Protein AF-0000000084990583 (afdb_homodimer)

InterPro domains:
  IPR001626 ABC transporter, TroCD-like [PF00950] (28-284)
  IPR001626 ABC transporter, TroCD-like [PTHR30477] (16-286)
  IPR037294 ABC transporter, BtuC-like [G3DSA:1.10.3470.10] (60-292)
  IPR037294 ABC transporter, BtuC-like [SSF81345] (17-288)

pLDDT: mean 89.84, std 10.65, range [27.59, 98.56]

Organism: Thermoproteus tenax (strain ATCC 35583 / DSM 2078 / JCM 9277 / NBRC 100435 / Kra 1) (NCBI:txid768679)

Secondary structure (DSSP, 8-state):
---SHHHHHHHHHHHHHHHHHH-GGGHHHHHHHHHHHHHHHHHHHHHHHTT-HHHHHTHHHHHHHHHHHHHHHHHHTT--TTSHHHHHHHHHHHHHHHHHHHHHHTTT--HHHHHHHHHHHHHHHHHHHHHHHHHH--S---HHHHHH--GGG--HHHHHHHHHHHHHHHHHHHHHHHHHHHHHH-HHHHHHTT--HHHHHHHHHHHHHHHHHHTHHHHTTTHHHHHTTHHHHHHHHH-S-TTTHHHHHHHHHHHHHHHHHHHHHH-TTS-HHHHHHHHHHHHHHHHHS----/---SHHHHHHHHHHHHHHHHHH-GGGHHHHHHHHHHHHHHHHHHHHHHHTT-HHHHHTHHHHHHHHHHHHHHHHHHTT--TTSHHHHHHHHHHHHHHHHHHHHHHTTT--HHHHHHHHHHHHHHHHHHHHHHHHHH--S---HHHHHH--GGG--HHHHHHHHHHHHHHHHHHHHHHHHHHHHHH-HHHHHHTT--HHHHHHHHHHHHHHHHHHTHHHHTTTHHHHHTTHHHHHHHHH-S-TTTHHHHHHHHHHHHHHHHHHHHHH-TTS-HHHHHHHHHHHHHHHHHS----

Radius of gyration: 23.42 Å; Cα contacts (8 Å, |Δi|>4): 955; chains: 2; bounding box: 62×73×56 Å

Solvent-accessible surface area (backbone atoms only — not comparable to full-atom values): 28242 Å² total; per-residue (Å²): 129,79,78,59,49,63,58,18,52,51,41,39,51,49,39,51,50,46,20,58,73,75,40,57,79,42,39,42,30,47,52,42,40,33,51,47,29,26,37,41,5,36,49,2,32,56,24,55,60,54,74,32,24,55,57,39,43,45,42,23,52,38,36,49,28,14,43,46,49,31,50,48,51,31,58,73,64,72,45,66,79,82,38,77,59,41,61,54,42,20,24,50,38,20,31,54,56,58,52,44,26,61,56,44,26,70,74,70,41,55,66,58,49,15,38,40,47,47,48,32,50,36,53,37,47,36,58,52,42,52,53,50,40,56,72,71,38,88,65,77,77,58,68,62,48,55,45,57,23,46,40,85,72,39,41,68,67,53,41,64,63,37,45,60,53,37,49,50,34,43,49,45,44,74,71,45,40,56,62,48,49,46,34,44,74,35,53,68,62,32,43,74,74,67,47,61,67,66,60,52,50,52,50,48,48,44,38,52,27,38,44,49,38,62,34,26,50,52,32,7,27,52,41,49,17,30,41,24,37,36,27,12,56,23,18,60,58,68,42,90,46,77,70,56,19,31,60,46,3,16,24,45,22,24,37,16,36,26,51,12,52,56,46,24,75,74,37,74,82,46,53,44,48,51,37,22,43,52,42,36,49,50,51,29,56,60,34,65,49,75,71,82,121,130,80,78,58,49,63,57,19,53,51,41,38,50,50,39,51,49,47,21,57,71,76,39,58,77,43,36,42,28,47,53,42,40,33,51,48,29,26,38,41,4,35,49,1,31,56,24,54,60,54,74,31,26,55,58,38,44,45,42,23,52,39,36,48,30,14,43,46,49,32,50,46,51,30,56,73,65,71,44,67,77,83,36,77,58,42,59,53,42,20,26,52,40,20,31,54,57,57,51,45,24,61,57,44,26,70,74,70,41,55,67,58,48,14,38,42,47,46,50,31,50,38,53,35,48,34,57,52,42,51,53,52,40,56,72,70,39,87,66,77,75,58,67,59,48,53,45,57,22,46,40,85,72,39,39,68,68,52,40,63,62,37,45,60,54,36,49,51,34,41,49,46,42,73,71,44,39,58,64,47,49,46,34,44,74,34,52,68,62,32,41,74,75,68,48,56,67,65,59,52,51,51,52,48,48,43,36,51,27,39,42,47,39,62,33,26,51,53,32,6,28,53,42,50,18,28,40,24,39,38,27,10,54,22,18,60,59,67,42,90,47,77,70,55,18,32,60,46,2,16,22,44,22,22,36,18,36,25,50,12,51,56,47,24,76,74,37,77,85,47,53,44,49,51,37,24,45,53,42,37,51,50,50,29,57,60,33,63,48,74,68,82,118

Sequence (586 aa):
MGRIEPIAAAMAAAALLHAYIAARIFLWPLAALLLTSAALSALSPMAVNRRMTFLAHAQSHSILTASLSAAVTTALLKISWFSPYFTLVVIAYTIALNLLVLLVARSGFKEDVATGIVMSFQLAATIFLIYVLRSLVSTSLDPLALFTGEYLLITSSDVIQLAPVLAATSLFVALAGVPFLYIALDREYASSLGLRPTLYEVLFIIAMSSAAAVSVNVMGALIPAVVLVVPGAAAAKTTQSLVRQIPTASSYGVISASVSHFIYAELPWMWPNVAVALVLLAILLYSIRPLTRMGRIEPIAAAMAAAALLHAYIAARIFLWPLAALLLTSAALSALSPMAVNRRMTFLAHAQSHSILTASLSAAVTTALLKISWFSPYFTLVVIAYTIALNLLVLLVARSGFKEDVATGIVMSFQLAATIFLIYVLRSLVSTSLDPLALFTGEYLLITSSDVIQLAPVLAATSLFVALAGVPFLYIALDREYASSLGLRPTLYEVLFIIAMSSAAAVSVNVMGALIPAVVLVVPGAAAAKTTQSLVRQIPTASSYGVISASVSHFIYAELPWMWPNVAVALVLLAILLYSIRPLTR

Nearest PDB structures (foldseek):
  7kyp-assembly4_N  TM=8.294E-01  e=5.746E-11  Streptococcus pneumoniae D39
  7kyo-assembly1_C-2  TM=8.445E-01  e=6.642E-10  Streptococcus pneumoniae D39
  5b58-assembly1_B  TM=7.396E-01  e=1.203E-04  Burkholderia cenocepacia J2315
  2nq2-assembly1_A  TM=6.966E-01  e=4.803E-05  Haemophilus influenzae
  7lb8-assembly1_B  TM=7.136E-01  e=1.972E-03  Escherichia coli K-12

Foldseek 3Di:
DPQLLVVLVVLLVVLLVCCVPPPVLQNQLLVLQLLLLLLLLLLQLLCALQVNLLVLQLQLLLLLLQLLVLVLVCLVVVHDCPDLVSLVSSLVSSLVLSVQLVVQVVVPDDSNVSSVVSSVVSVVSNVVSVVVNVVRDVDDPPVVCQAAAASSPRDPVLCVSLVVLSVVSVVLCVVCVVLSSVCSVPVVVSVVVVDDNVVNVSVSSSSSSSSQSSCCNSQHSRLSSLSSHLLSLLLVLQDVDSSSSSSSSSSLSSNLSSVLSVVCVVVVVDHSNVSSSVSSVVSSVVSPPPPPD/DPQLLVVLVVLLVVLLVCCVPPPVLQNQLLVLQLLLLLLLLLLQLLCALQVNLLVLQLQLLLLLLQLLVLVLVCLVVVHDCPDLVSLVSSLVSSLVLSVQLVVQVVVPDDSNVSSVVSSVVSVVSNVVSVVVNVVRDVDPPPVVCQAAAASSPRDPVLCVSLVVLSVVSVVLCVVCVVLSSVCSVPVVVSVVVVDDNVVNVSVSSSSSSSSQSSCCNSQHSRLSSLSSHLLSLLLVLQDVDSSSSSSSSSSLSSNLSSVLSVVCVVVVVDHSNVSSSVSSVVSSVVSPPPPPD

Structure (mmCIF, N/CA/C/O backbone):
data_AF-0000000084990583-model_v1
#
loop_
_entity.id
_entity.type
_entity.pdbx_description
1 polymer 'ABC-type Mn/Zn transport system, permease protein'
#
loop_
_atom_site.group_PDB
_atom_site.id
_atom_site.type_symbol
_atom_site.label_atom_id
_atom_site.label_alt_id
_atom_site.label_comp_id
_atom_site.label_asym_id
_atom_site.label_entity_id
_atom_site.label_seq_id
_atom_site.pdbx_PDB_ins_code
_atom_site.Cartn_x
_atom_site.Cartn_y
_atom_site.Cartn_z
_atom_site.occupancy
_atom_site.B_iso_or_equiv
_atom_site.auth_seq_id
_atom_site.auth_comp_id
_atom_site.auth_asym_id
_atom_site.auth_atom_id
_atom_site.pdbx_PDB_model_num
ATOM 1 N N . MET A 1 1 ? 24.172 24.297 -7.914 1 43.44 1 MET A N 1
ATOM 2 C CA . MET A 1 1 ? 22.797 24.641 -7.594 1 43.44 1 MET A CA 1
ATOM 3 C C . MET A 1 1 ? 22.672 25.141 -6.156 1 43.44 1 MET A C 1
ATOM 5 O O . MET A 1 1 ? 23.25 24.531 -5.242 1 43.44 1 MET A O 1
ATOM 9 N N . GLY A 1 2 ? 22.5 26.359 -5.973 1 56.66 2 GLY A N 1
ATOM 10 C CA . GLY A 1 2 ? 22.453 26.984 -4.664 1 56.66 2 GLY A CA 1
ATOM 11 C C . GLY A 1 2 ? 21.656 26.203 -3.646 1 56.66 2 GLY A C 1
ATOM 12 O O . GLY A 1 2 ? 20.906 25.297 -4.008 1 56.66 2 GLY A O 1
ATOM 13 N N . ARG A 1 3 ? 21.891 26.344 -2.34 1 79.19 3 ARG A N 1
ATOM 14 C CA . ARG A 1 3 ? 21.266 25.609 -1.235 1 79.19 3 ARG A CA 1
ATOM 15 C C . ARG A 1 3 ? 19.781 25.922 -1.157 1 79.19 3 ARG A C 1
ATOM 17 O O . ARG A 1 3 ? 19.375 27.078 -1.115 1 79.19 3 ARG A O 1
ATOM 24 N N . ILE A 1 4 ? 18.828 25.109 -1.521 1 91.75 4 ILE A N 1
ATOM 25 C CA . ILE A 1 4 ? 17.375 25.203 -1.534 1 91.75 4 ILE A CA 1
ATOM 26 C C . ILE A 1 4 ? 16.859 25.438 -0.117 1 91.75 4 ILE A C 1
ATOM 28 O O . ILE A 1 4 ? 15.711 25.844 0.073 1 91.75 4 ILE A O 1
ATOM 32 N N . GLU A 1 5 ? 17.719 25.391 0.878 1 94 5 GLU A N 1
ATOM 33 C CA . GLU A 1 5 ? 17.344 25.453 2.285 1 94 5 GLU A CA 1
ATOM 34 C C . GLU A 1 5 ? 16.875 26.859 2.676 1 94 5 GLU A C 1
ATOM 36 O O . GLU A 1 5 ? 15.852 27.016 3.332 1 94 5 GLU A O 1
ATOM 41 N N . PRO A 1 6 ? 17.609 27.891 2.158 1 94.62 6 PRO A N 1
ATOM 42 C CA . PRO A 1 6 ? 17.141 29.219 2.514 1 94.62 6 PRO A CA 1
ATOM 43 C C . PRO A 1 6 ? 15.789 29.562 1.89 1 94.62 6 PRO A C 1
ATOM 45 O O . PRO A 1 6 ? 14.977 30.266 2.496 1 94.62 6 PRO A O 1
ATOM 48 N N . ILE A 1 7 ? 15.539 29.094 0.724 1 95.12 7 ILE A N 1
ATOM 49 C CA . ILE A 1 7 ? 14.25 29.297 0.066 1 95.12 7 ILE A CA 1
ATOM 50 C C . ILE A 1 7 ? 13.148 28.609 0.868 1 95.12 7 ILE A C 1
ATOM 52 O O . ILE A 1 7 ? 12.078 29.203 1.087 1 95.12 7 ILE A O 1
ATOM 56 N N . ALA A 1 8 ? 13.414 27.406 1.297 1 96.81 8 ALA A N 1
ATOM 57 C CA . ALA A 1 8 ? 12.453 26.672 2.104 1 96.81 8 ALA A CA 1
ATOM 58 C C . ALA A 1 8 ? 12.133 27.406 3.4 1 96.81 8 ALA A C 1
ATOM 60 O O . ALA A 1 8 ? 10.969 27.531 3.785 1 96.81 8 ALA A O 1
ATOM 61 N N . ALA A 1 9 ? 13.211 27.922 4.016 1 96.25 9 ALA A N 1
ATOM 62 C CA . ALA A 1 9 ? 13.039 28.641 5.266 1 96.25 9 ALA A CA 1
ATOM 63 C C . ALA A 1 9 ? 12.234 29.922 5.051 1 96.25 9 ALA A C 1
ATOM 65 O O . ALA A 1 9 ? 11.367 30.266 5.859 1 96.25 9 ALA A O 1
ATOM 66 N N . ALA A 1 10 ? 12.508 30.625 3.994 1 97 10 ALA A N 1
ATOM 67 C CA . ALA A 1 10 ? 11.797 31.859 3.67 1 97 10 ALA A CA 1
ATOM 68 C C . ALA A 1 10 ? 10.328 31.594 3.377 1 97 10 ALA A C 1
ATOM 70 O O . ALA A 1 10 ? 9.453 32.375 3.787 1 97 10 ALA A O 1
ATOM 71 N N . MET A 1 11 ? 10.078 30.562 2.709 1 96.81 11 MET A N 1
ATOM 72 C CA . MET A 1 11 ? 8.703 30.219 2.363 1 96.81 11 MET A CA 1
ATOM 73 C C . MET A 1 11 ? 7.918 29.797 3.602 1 96.81 11 MET A C 1
ATOM 75 O O . MET A 1 11 ? 6.738 30.141 3.74 1 96.81 11 MET A O 1
ATOM 79 N N . ALA A 1 12 ? 8.578 29.047 4.441 1 97.19 12 ALA A N 1
ATOM 80 C CA . ALA A 1 12 ? 7.934 28.672 5.695 1 97.19 12 ALA A CA 1
ATOM 81 C C . ALA A 1 12 ? 7.598 29.906 6.531 1 97.19 12 ALA A C 1
ATOM 83 O O . ALA A 1 12 ? 6.5 30 7.09 1 97.19 12 ALA A O 1
ATOM 84 N N . ALA A 1 13 ? 8.578 30.844 6.59 1 97 13 ALA A N 1
ATOM 85 C CA . ALA A 1 13 ? 8.359 32.094 7.336 1 97 13 ALA A CA 1
ATOM 86 C C . ALA A 1 13 ? 7.219 32.906 6.73 1 97 13 ALA A C 1
ATOM 88 O O . ALA A 1 13 ? 6.383 33.438 7.457 1 97 13 ALA A O 1
ATOM 89 N N . ALA A 1 14 ? 7.188 32.969 5.453 1 96.5 14 ALA A N 1
ATOM 90 C CA . ALA A 1 14 ? 6.133 33.719 4.762 1 96.5 14 ALA A CA 1
ATOM 91 C C . ALA A 1 14 ? 4.766 33.094 5.027 1 96.5 14 ALA A C 1
ATOM 93 O O . ALA A 1 14 ? 3.777 33.812 5.227 1 96.5 14 ALA A O 1
ATOM 94 N N . ALA A 1 15 ? 4.719 31.766 4.973 1 96.25 15 ALA A N 1
ATOM 95 C CA . ALA A 1 15 ? 3.461 31.062 5.211 1 96.25 15 ALA A CA 1
ATOM 96 C C . ALA A 1 15 ? 2.977 31.266 6.645 1 96.25 15 ALA A C 1
ATOM 98 O O . ALA A 1 15 ? 1.791 31.516 6.875 1 96.25 15 ALA A O 1
ATOM 99 N N . LEU A 1 16 ? 3.902 31.188 7.578 1 96 16 LEU A N 1
ATOM 100 C CA . LEU A 1 16 ? 3.545 31.375 8.977 1 96 16 LEU A CA 1
ATOM 101 C C . LEU A 1 16 ? 3.092 32.812 9.234 1 96 16 LEU A C 1
ATOM 103 O O . LEU A 1 16 ? 2.143 33.031 9.984 1 96 16 LEU A O 1
ATOM 107 N N . LEU A 1 17 ? 3.768 33.75 8.648 1 95.5 17 LEU A N 1
ATOM 108 C CA . LEU A 1 17 ? 3.383 35.156 8.766 1 95.5 17 LEU A CA 1
ATOM 109 C C . LEU A 1 17 ? 1.998 35.375 8.172 1 95.5 17 LEU A C 1
ATOM 111 O O . LEU A 1 17 ? 1.178 36.094 8.758 1 95.5 17 LEU A O 1
ATOM 115 N N . HIS A 1 18 ? 1.777 34.812 7.039 1 94.69 18 HIS A N 1
ATOM 116 C CA . HIS A 1 18 ? 0.468 34.938 6.41 1 94.69 18 HIS A CA 1
ATOM 117 C C . HIS A 1 18 ? -0.625 34.344 7.297 1 94.69 18 HIS A C 1
ATOM 119 O O . HIS A 1 18 ? -1.696 34.938 7.445 1 94.69 18 HIS A O 1
ATOM 125 N N . ALA A 1 19 ? -0.342 33.156 7.84 1 93.12 19 ALA A N 1
ATOM 126 C CA . ALA A 1 19 ? -1.312 32.531 8.727 1 93.12 19 ALA A CA 1
ATOM 127 C C . ALA A 1 19 ? -1.583 33.406 9.953 1 93.12 19 ALA A C 1
ATOM 129 O O . ALA A 1 19 ? -2.729 33.531 10.391 1 93.12 19 ALA A O 1
ATOM 130 N N . TYR A 1 20 ? -0.549 34 10.484 1 92 20 TYR A N 1
ATOM 131 C CA . TYR A 1 20 ? -0.668 34.812 11.68 1 92 20 TYR A CA 1
ATOM 132 C C . TYR A 1 20 ? -1.493 36.062 11.391 1 92 20 TYR A C 1
ATOM 134 O O . TYR A 1 20 ? -2.322 36.469 12.211 1 92 20 TYR A O 1
ATOM 142 N N . ILE A 1 21 ? -1.341 36.688 10.219 1 92.31 21 ILE A N 1
ATOM 143 C CA . ILE A 1 21 ? -1.971 37.938 9.883 1 92.31 21 ILE A CA 1
ATOM 144 C C . ILE A 1 21 ? -3.367 37.719 9.32 1 92.31 21 ILE A C 1
ATOM 146 O O . ILE A 1 21 ? -4.332 38.344 9.727 1 92.31 21 ILE A O 1
ATOM 150 N N . ALA A 1 22 ? -3.463 36.781 8.414 1 85.56 22 ALA A N 1
ATOM 151 C CA . ALA A 1 22 ? -4.703 36.594 7.668 1 85.56 22 ALA A CA 1
ATOM 152 C C . ALA A 1 22 ? -5.68 35.688 8.438 1 85.56 22 ALA A C 1
ATOM 154 O O . ALA A 1 22 ? -6.879 35.969 8.484 1 85.56 22 ALA A O 1
ATOM 155 N N . ALA A 1 23 ? -5.242 34.562 8.945 1 81.38 23 ALA A N 1
ATOM 156 C CA . ALA A 1 23 ? -6.133 33.625 9.641 1 81.38 23 ALA A CA 1
ATOM 157 C C . ALA A 1 23 ? -5.379 32.812 10.703 1 81.38 23 ALA A C 1
ATOM 159 O O . ALA A 1 23 ? -4.859 31.75 10.422 1 81.38 23 ALA A O 1
ATOM 160 N N . ARG A 1 24 ? -5.559 33.312 11.875 1 87.38 24 ARG A N 1
ATOM 161 C CA . ARG A 1 24 ? -4.82 32.75 13 1 87.38 24 ARG A CA 1
ATOM 162 C C . ARG A 1 24 ? -5.227 31.297 13.266 1 87.38 24 ARG A C 1
ATOM 164 O O . ARG A 1 24 ? -4.473 30.531 13.875 1 87.38 24 ARG A O 1
ATOM 171 N N . ILE A 1 25 ? -6.41 30.969 12.75 1 86.88 25 ILE A N 1
ATOM 172 C CA . ILE A 1 25 ? -6.914 29.625 12.969 1 86.88 25 ILE A CA 1
ATOM 173 C C . ILE A 1 25 ? -6.012 28.609 12.266 1 86.88 25 ILE A C 1
ATOM 175 O O . ILE A 1 25 ? -5.973 27.438 12.641 1 86.88 25 ILE A O 1
ATOM 179 N N . PHE A 1 26 ? -5.184 29.078 11.344 1 90.94 26 PHE A N 1
ATOM 180 C CA . PHE A 1 26 ? -4.371 28.172 10.539 1 90.94 26 PHE A CA 1
ATOM 181 C C . PHE A 1 26 ? -2.955 28.078 11.102 1 90.94 26 PHE A C 1
ATOM 183 O O . PHE A 1 26 ? -2.141 27.297 10.617 1 90.94 26 PHE A O 1
ATOM 190 N N . LEU A 1 27 ? -2.658 28.812 12.148 1 94.19 27 LEU A N 1
ATOM 191 C CA . LEU A 1 27 ? -1.286 28.906 12.641 1 94.19 27 LEU A CA 1
ATOM 192 C C . LEU A 1 27 ? -0.809 27.547 13.148 1 94.19 27 LEU A C 1
ATOM 194 O O . LEU A 1 27 ? 0.231 27.047 12.711 1 94.19 27 LEU A O 1
ATOM 198 N N . TRP A 1 28 ? -1.578 26.891 14.008 1 95.25 28 TRP A N 1
ATOM 199 C CA . TRP A 1 28 ? -1.143 25.641 14.633 1 95.25 28 TRP A CA 1
ATOM 200 C C . TRP A 1 28 ? -1.226 24.484 13.656 1 95.25 28 TRP A C 1
ATOM 202 O O . TRP A 1 28 ? -0.312 23.656 13.578 1 95.25 28 TRP A O 1
ATOM 212 N N . PRO A 1 29 ? -2.291 24.438 12.812 1 95 29 PRO A N 1
ATOM 213 C CA . PRO A 1 29 ? -2.297 23.406 11.773 1 95 29 PRO A CA 1
ATOM 214 C C . PRO A 1 29 ? -1.105 23.516 10.82 1 95 29 PRO A C 1
ATOM 216 O O . PRO A 1 29 ? -0.493 22.5 10.477 1 95 29 PRO A O 1
ATOM 219 N N . LEU A 1 30 ? -0.776 24.703 10.484 1 96.38 30 LEU A N 1
ATOM 220 C CA . LEU A 1 30 ? 0.342 24.906 9.57 1 96.38 30 LEU A CA 1
ATOM 221 C C . LEU A 1 30 ? 1.665 24.562 10.242 1 96.38 30 LEU A C 1
ATOM 223 O O . LEU A 1 30 ? 2.537 23.953 9.617 1 96.38 30 LEU A O 1
ATOM 227 N N . ALA A 1 31 ? 1.808 24.984 11.461 1 97.06 31 ALA A N 1
ATOM 228 C CA . ALA A 1 31 ? 3.018 24.641 12.203 1 97.06 31 ALA A CA 1
ATOM 229 C C . ALA A 1 31 ? 3.201 23.125 12.266 1 97.06 31 ALA A C 1
ATOM 231 O O . ALA A 1 31 ? 4.301 22.609 12.039 1 97.06 31 ALA A O 1
ATOM 232 N N . ALA A 1 32 ? 2.119 22.406 12.547 1 97 32 ALA A N 1
ATOM 233 C CA . ALA A 1 32 ? 2.16 20.953 12.609 1 97 32 ALA A CA 1
ATOM 234 C C . ALA A 1 32 ? 2.51 20.359 11.242 1 97 32 ALA A C 1
ATOM 236 O O . ALA A 1 32 ? 3.301 19.406 11.156 1 97 32 ALA A O 1
ATOM 237 N N . LEU A 1 33 ? 1.952 20.891 10.234 1 97.25 33 LEU A N 1
ATOM 238 C CA . LEU A 1 33 ? 2.176 20.406 8.883 1 97.25 33 LEU A CA 1
ATOM 239 C C . LEU A 1 33 ? 3.625 20.625 8.461 1 97.25 33 LEU A C 1
ATOM 241 O O . LEU A 1 33 ? 4.238 19.75 7.848 1 97.25 33 LEU A O 1
ATOM 245 N N . LEU A 1 34 ? 4.152 21.766 8.766 1 97.94 34 LEU A N 1
ATOM 246 C CA . LEU A 1 34 ? 5.531 22.109 8.438 1 97.94 34 LEU A CA 1
ATOM 247 C C . LEU A 1 34 ? 6.504 21.188 9.164 1 97.94 34 LEU A C 1
ATOM 249 O O . LEU A 1 34 ? 7.43 20.641 8.555 1 97.94 34 LEU A O 1
ATOM 253 N N . LEU A 1 35 ? 6.262 21.016 10.422 1 98 35 LEU A N 1
ATOM 254 C CA . LEU A 1 35 ? 7.129 20.156 11.219 1 98 35 LEU A CA 1
ATOM 255 C C . LEU A 1 35 ? 7.082 18.719 10.727 1 98 35 LEU A C 1
ATOM 257 O O . LEU A 1 35 ? 8.125 18.078 10.57 1 98 35 LEU A O 1
ATOM 261 N N . THR A 1 36 ? 5.902 18.234 10.469 1 97.69 36 THR A N 1
ATOM 262 C CA . THR A 1 36 ? 5.715 16.859 10.016 1 97.69 36 THR A CA 1
ATOM 263 C C . THR A 1 36 ? 6.336 16.656 8.641 1 97.69 36 THR A C 1
ATOM 265 O O . THR A 1 36 ? 7.035 15.656 8.414 1 97.69 36 THR A O 1
ATOM 268 N N . SER A 1 37 ? 6.07 17.562 7.738 1 98.25 37 SER A N 1
ATOM 269 C CA . SER A 1 37 ? 6.605 17.453 6.387 1 98.25 37 SER A CA 1
ATOM 270 C C . SER A 1 37 ? 8.133 17.484 6.395 1 98.25 37 SER A C 1
ATOM 272 O O . SER A 1 37 ? 8.773 16.75 5.648 1 98.25 37 SER A O 1
ATOM 274 N N . ALA A 1 38 ? 8.68 18.328 7.219 1 98.31 38 ALA A N 1
ATOM 275 C CA . ALA A 1 38 ? 10.133 18.438 7.32 1 98.31 38 ALA A CA 1
ATOM 276 C C . ALA A 1 38 ? 10.742 17.141 7.824 1 98.31 38 ALA A C 1
ATOM 278 O O . ALA A 1 38 ? 11.703 16.625 7.238 1 98.31 38 ALA A O 1
ATOM 279 N N . ALA A 1 39 ? 10.195 16.625 8.859 1 98.38 39 ALA A N 1
ATOM 280 C CA . ALA A 1 39 ? 10.758 15.438 9.5 1 98.38 39 ALA A CA 1
ATOM 281 C C . ALA A 1 39 ? 10.594 14.203 8.625 1 98.38 39 ALA A C 1
ATOM 283 O O . ALA A 1 39 ? 11.539 13.438 8.43 1 98.38 39 ALA A O 1
ATOM 284 N N . LEU A 1 40 ? 9.414 13.977 8.07 1 98.25 40 LEU A N 1
ATOM 285 C CA . LEU A 1 40 ? 9.164 12.812 7.238 1 98.25 40 LEU A CA 1
ATOM 286 C C . LEU A 1 40 ? 9.977 12.875 5.953 1 98.25 40 LEU A C 1
ATOM 288 O O . LEU A 1 40 ? 10.516 11.859 5.5 1 98.25 40 LEU A O 1
ATOM 292 N N . SER A 1 41 ? 10.047 14.062 5.391 1 98.56 41 SER A N 1
ATOM 293 C CA . SER A 1 41 ? 10.812 14.211 4.164 1 98.56 41 SER A CA 1
ATOM 294 C C . SER A 1 41 ? 12.297 13.969 4.41 1 98.56 41 SER A C 1
ATOM 296 O O . SER A 1 41 ? 13.016 13.5 3.52 1 98.56 41 SER A O 1
ATOM 298 N N . ALA A 1 42 ? 12.75 14.281 5.555 1 98.19 42 ALA A N 1
ATOM 299 C CA . ALA A 1 42 ? 14.148 14.047 5.898 1 98.19 42 ALA A CA 1
ATOM 300 C C . ALA A 1 42 ? 14.461 12.555 5.926 1 98.19 42 ALA A C 1
ATOM 302 O O . ALA A 1 42 ? 15.609 12.148 5.699 1 98.19 42 ALA A O 1
ATOM 303 N N . LEU A 1 43 ? 13.484 11.75 6.18 1 98.19 43 LEU A N 1
ATOM 304 C CA . LEU A 1 43 ? 13.648 10.297 6.227 1 98.19 43 LEU A CA 1
ATOM 305 C C . LEU A 1 43 ? 13.586 9.703 4.824 1 98.19 43 LEU A C 1
ATOM 307 O O . LEU A 1 43 ? 14.023 8.57 4.609 1 98.19 43 LEU A O 1
ATOM 311 N N . SER A 1 44 ? 13.047 10.422 3.898 1 98.12 44 SER A N 1
ATOM 312 C CA . SER A 1 44 ? 12.695 9.938 2.566 1 98.12 44 SER A CA 1
ATOM 313 C C . SER A 1 44 ? 13.93 9.43 1.824 1 98.12 44 SER A C 1
ATOM 315 O O . SER A 1 44 ? 13.898 8.352 1.225 1 98.12 44 SER A O 1
ATOM 317 N N . PRO A 1 45 ? 15.094 10.141 1.843 1 97.25 45 PRO A N 1
ATOM 318 C CA . PRO A 1 45 ? 16.281 9.641 1.14 1 97.25 45 PRO A CA 1
ATOM 319 C C . PRO A 1 45 ? 16.75 8.297 1.681 1 97.25 45 PRO A C 1
ATOM 321 O O . PRO A 1 45 ? 17.297 7.48 0.928 1 97.25 45 PRO A O 1
ATOM 324 N N . MET A 1 46 ? 16.594 8.102 2.947 1 96.25 46 MET A N 1
ATOM 325 C CA . MET A 1 46 ? 16.984 6.828 3.547 1 96.25 46 MET A CA 1
ATOM 326 C C . MET A 1 46 ? 16.125 5.688 3.023 1 96.25 46 MET A C 1
ATOM 328 O O . MET A 1 46 ? 16.625 4.613 2.705 1 96.25 46 MET A O 1
ATOM 332 N N . ALA A 1 47 ? 14.883 5.922 2.889 1 95.31 47 ALA A N 1
ATOM 333 C CA . ALA A 1 47 ? 13.961 4.906 2.379 1 95.31 47 ALA A CA 1
ATOM 334 C C . ALA A 1 47 ? 14.25 4.598 0.913 1 95.31 47 ALA A C 1
ATOM 336 O O . ALA A 1 47 ? 14.266 3.43 0.511 1 95.31 47 ALA A O 1
ATOM 337 N N . VAL A 1 48 ? 14.516 5.598 0.147 1 94.94 48 VAL A N 1
ATOM 338 C CA . VAL A 1 48 ? 14.664 5.496 -1.301 1 94.94 48 VAL A CA 1
ATOM 339 C C . VAL A 1 48 ? 15.992 4.82 -1.636 1 94.94 48 VAL A C 1
ATOM 341 O O . VAL A 1 48 ? 16.062 4 -2.555 1 94.94 48 VAL A O 1
ATOM 344 N N . ASN A 1 49 ? 17.047 5.047 -0.9 1 92.75 49 ASN A N 1
ATOM 345 C CA . ASN A 1 49 ? 18.391 4.562 -1.234 1 92.75 49 ASN A CA 1
ATOM 346 C C . ASN A 1 49 ? 18.625 3.158 -0.686 1 92.75 49 ASN A C 1
ATOM 348 O O . ASN A 1 49 ? 19.516 2.451 -1.149 1 92.75 49 ASN A O 1
ATOM 352 N N . ARG A 1 50 ? 17.875 2.715 0.263 1 88.44 50 ARG A N 1
ATOM 353 C CA . ARG A 1 50 ? 18.078 1.392 0.845 1 88.44 50 ARG A CA 1
ATOM 354 C C . ARG A 1 50 ? 16.984 0.425 0.382 1 88.44 50 ARG A C 1
ATOM 356 O O . ARG A 1 50 ? 16.859 -0.678 0.917 1 88.44 50 ARG A O 1
ATOM 363 N N . ARG A 1 51 ? 16.234 0.748 -0.586 1 83.81 51 ARG A N 1
ATOM 364 C CA . ARG A 1 51 ? 15.195 -0.106 -1.167 1 83.81 51 ARG A CA 1
ATOM 365 C C . ARG A 1 51 ? 14.094 -0.402 -0.153 1 83.81 51 ARG A C 1
ATOM 367 O O . ARG A 1 51 ? 13.664 -1.548 -0.018 1 83.81 51 ARG A O 1
ATOM 374 N N . MET A 1 52 ? 13.852 0.597 0.633 1 91.12 52 MET A N 1
ATOM 375 C CA . MET A 1 52 ? 12.789 0.478 1.626 1 91.12 52 MET A CA 1
ATOM 376 C C . MET A 1 52 ? 11.586 1.334 1.241 1 91.12 52 MET A C 1
ATOM 378 O O . MET A 1 52 ? 10.828 1.772 2.107 1 91.12 52 MET A O 1
ATOM 382 N N . THR A 1 53 ? 11.484 1.609 -0.044 1 94.12 53 THR A N 1
ATOM 383 C CA . THR A 1 53 ? 10.391 2.439 -0.531 1 94.12 53 THR A CA 1
ATOM 384 C C . THR A 1 53 ? 9.039 1.767 -0.274 1 94.12 53 THR A C 1
ATOM 386 O O . THR A 1 53 ? 8.07 2.43 0.094 1 94.12 53 THR A O 1
ATOM 389 N N . PHE A 1 54 ? 9.055 0.451 -0.435 1 95 54 PHE A N 1
ATOM 390 C CA . PHE A 1 54 ? 7.836 -0.309 -0.169 1 95 54 PHE A CA 1
ATOM 391 C C . PHE A 1 54 ? 7.426 -0.183 1.294 1 95 54 PHE A C 1
ATOM 393 O O . PHE A 1 54 ? 6.262 0.078 1.598 1 95 54 PHE A O 1
ATOM 400 N N . LEU A 1 55 ? 8.336 -0.266 2.184 1 93.56 55 LEU A N 1
ATOM 401 C CA . LEU A 1 55 ? 8.062 -0.149 3.611 1 93.56 55 LEU A CA 1
ATOM 402 C C . LEU A 1 55 ? 7.57 1.252 3.959 1 93.56 55 LEU A C 1
ATOM 404 O O . LEU A 1 55 ? 6.641 1.411 4.754 1 93.56 55 LEU A O 1
ATOM 408 N N . ALA A 1 56 ? 8.203 2.229 3.395 1 94.31 56 ALA A N 1
ATOM 409 C CA . ALA A 1 56 ? 7.812 3.617 3.619 1 94.31 56 ALA A CA 1
ATOM 410 C C . ALA A 1 56 ? 6.387 3.871 3.137 1 94.31 56 ALA A C 1
ATOM 412 O O . ALA A 1 56 ? 5.594 4.5 3.838 1 94.31 56 ALA A O 1
ATOM 413 N N . HIS A 1 57 ? 6.113 3.367 1.999 1 91.19 57 HIS A N 1
ATOM 414 C CA . HIS A 1 57 ? 4.777 3.551 1.438 1 91.19 57 HIS A CA 1
ATOM 415 C C . HIS A 1 57 ? 3.73 2.793 2.244 1 91.19 57 HIS A C 1
ATOM 417 O O . HIS A 1 57 ? 2.59 3.246 2.371 1 91.19 57 HIS A O 1
ATOM 423 N N . ALA A 1 58 ? 4.125 1.704 2.775 1 91.31 58 ALA A N 1
ATOM 424 C CA . ALA A 1 58 ? 3.197 0.821 3.479 1 91.31 58 ALA A CA 1
ATOM 425 C C . ALA A 1 58 ? 2.857 1.371 4.859 1 91.31 58 ALA A C 1
ATOM 427 O O . ALA A 1 58 ? 2.041 0.793 5.582 1 91.31 58 ALA A O 1
ATOM 428 N N . GLN A 1 59 ? 3.432 2.461 5.246 1 90.69 59 GLN A N 1
ATOM 429 C CA . GLN A 1 59 ? 3.137 3.074 6.535 1 90.69 59 GLN A CA 1
ATOM 430 C C . GLN A 1 59 ? 1.664 3.463 6.637 1 90.69 59 GLN A C 1
ATOM 432 O O . GLN A 1 59 ? 1.092 3.471 7.73 1 90.69 59 GLN A O 1
ATOM 437 N N . SER A 1 60 ? 1.102 3.795 5.508 1 88.62 60 SER A N 1
ATOM 438 C CA . SER A 1 60 ? -0.32 4.125 5.516 1 88.62 60 SER A CA 1
ATOM 439 C C . SER A 1 60 ? -1.148 2.979 6.09 1 88.62 60 SER A C 1
ATOM 441 O O . SER A 1 60 ? -2.043 3.203 6.906 1 88.62 60 SER A O 1
ATOM 443 N N . HIS A 1 61 ? -0.861 1.804 5.734 1 89.38 61 HIS A N 1
ATOM 444 C CA . HIS A 1 61 ? -1.568 0.635 6.242 1 89.38 61 HIS A CA 1
ATOM 445 C C . HIS A 1 61 ? -1.209 0.364 7.699 1 89.38 61 HIS A C 1
ATOM 447 O O . HIS A 1 61 ? -2.076 0.006 8.5 1 89.38 61 HIS A O 1
ATOM 453 N N . SER A 1 62 ? 0.036 0.569 7.996 1 94.12 62 SER A N 1
ATOM 454 C CA . SER A 1 62 ? 0.491 0.334 9.367 1 94.12 62 SER A CA 1
ATOM 455 C C . SER A 1 62 ? -0.204 1.271 10.344 1 94.12 62 SER A C 1
ATOM 457 O O . SER A 1 62 ? -0.611 0.85 11.43 1 94.12 62 SER A O 1
ATOM 459 N N . ILE A 1 63 ? -0.34 2.453 9.914 1 92.12 63 ILE A N 1
ATOM 460 C CA . ILE A 1 63 ? -0.972 3.453 10.773 1 92.12 63 ILE A CA 1
ATOM 461 C C . ILE A 1 63 ? -2.449 3.115 10.953 1 92.12 63 ILE A C 1
ATOM 463 O O . ILE A 1 63 ? -2.982 3.213 12.062 1 92.12 63 ILE A O 1
ATOM 467 N N . LEU A 1 64 ? -3.104 2.748 9.914 1 88.31 64 LEU A N 1
ATOM 468 C CA . LEU A 1 64 ? -4.52 2.408 9.984 1 88.31 64 LEU A CA 1
ATOM 469 C C . LEU A 1 64 ? -4.742 1.203 10.898 1 88.31 64 LEU A C 1
ATOM 471 O O . LEU A 1 64 ? -5.594 1.242 11.789 1 88.31 64 LEU A O 1
ATOM 475 N N . THR A 1 65 ? -3.957 0.198 10.664 1 93 65 THR A N 1
ATOM 476 C CA . THR A 1 65 ? -4.074 -0.997 11.492 1 93 65 THR A CA 1
ATOM 477 C C . THR A 1 65 ? -3.766 -0.676 12.945 1 93 65 THR A C 1
ATOM 479 O O . THR A 1 65 ? -4.465 -1.133 13.852 1 93 65 THR A O 1
ATOM 482 N N . ALA A 1 66 ? -2.76 0.078 13.125 1 94.12 66 ALA A N 1
ATOM 483 C CA . ALA A 1 66 ? -2.357 0.458 14.477 1 94.12 66 ALA A CA 1
ATOM 484 C C . ALA A 1 66 ? -3.441 1.283 15.164 1 94.12 66 ALA A C 1
ATOM 486 O O . ALA A 1 66 ? -3.721 1.093 16.344 1 94.12 66 ALA A O 1
ATOM 487 N N . SER A 1 67 ? -4.047 2.219 14.461 1 89.62 67 SER A N 1
ATOM 488 C CA . SER A 1 67 ? -5.102 3.059 15.016 1 89.62 67 SER A CA 1
ATOM 489 C C . SER A 1 67 ? -6.324 2.23 15.398 1 89.62 67 SER A C 1
ATOM 491 O O . SER A 1 67 ? -6.918 2.447 16.453 1 89.62 67 SER A O 1
ATOM 493 N N . LEU A 1 68 ? -6.672 1.353 14.516 1 88.5 68 LEU A N 1
ATOM 494 C CA . LEU A 1 68 ? -7.809 0.483 14.812 1 88.5 68 LEU A CA 1
ATOM 495 C C . LEU A 1 68 ? -7.5 -0.423 16 1 88.5 68 LEU A C 1
ATOM 497 O O . LEU A 1 68 ? -8.367 -0.669 16.844 1 88.5 68 LEU A O 1
ATOM 501 N N . SER A 1 69 ? -6.316 -0.922 16.047 1 91.31 69 SER A N 1
ATOM 502 C CA . SER A 1 69 ? -5.902 -1.729 17.188 1 91.31 69 SER A CA 1
ATOM 503 C C . SER A 1 69 ? -5.961 -0.922 18.484 1 91.31 69 SER A C 1
ATOM 505 O O . SER A 1 69 ? -6.379 -1.434 19.531 1 91.31 69 SER A O 1
ATOM 507 N N . ALA A 1 70 ? -5.465 0.241 18.359 1 90.12 70 ALA A N 1
ATOM 508 C CA . ALA A 1 70 ? -5.508 1.128 19.516 1 90.12 70 ALA A CA 1
ATOM 509 C C . ALA A 1 70 ? -6.949 1.405 19.938 1 90.12 70 ALA A C 1
ATOM 511 O O . ALA A 1 70 ? -7.258 1.446 21.125 1 90.12 70 ALA A O 1
ATOM 512 N N . ALA A 1 71 ? -7.816 1.635 18.969 1 86.06 71 ALA A N 1
ATOM 513 C CA . ALA A 1 71 ? -9.227 1.887 19.266 1 86.06 71 ALA A CA 1
ATOM 514 C C . ALA A 1 71 ? -9.867 0.695 19.969 1 86.06 71 ALA A C 1
ATOM 516 O O . ALA A 1 71 ? -10.602 0.865 20.938 1 86.06 71 ALA A O 1
ATOM 517 N N . VAL A 1 72 ? -9.562 -0.444 19.484 1 86.94 72 VAL A N 1
ATOM 518 C CA . VAL A 1 72 ? -10.117 -1.657 20.078 1 86.94 72 VAL A CA 1
ATOM 519 C C . VAL A 1 72 ? -9.555 -1.844 21.484 1 86.94 72 VAL A C 1
ATOM 521 O O . VAL A 1 72 ? -10.297 -2.162 22.422 1 86.94 72 VAL A O 1
ATOM 524 N N . THR A 1 73 ? -8.266 -1.641 21.625 1 87.69 73 THR A N 1
ATOM 525 C CA . THR A 1 73 ? -7.617 -1.805 22.922 1 87.69 73 THR A CA 1
ATOM 526 C C . THR A 1 73 ? -8.164 -0.798 23.922 1 87.69 73 THR A C 1
ATOM 528 O O . THR A 1 73 ? -8.461 -1.154 25.062 1 87.69 73 THR A O 1
ATOM 531 N N . THR A 1 74 ? -8.273 0.421 23.5 1 83.69 74 THR A N 1
ATOM 532 C CA . THR A 1 74 ? -8.758 1.453 24.406 1 83.69 74 THR A CA 1
ATOM 533 C C . THR A 1 74 ? -10.242 1.244 24.719 1 83.69 74 THR A C 1
ATOM 535 O O . THR A 1 74 ? -10.695 1.532 25.828 1 83.69 74 THR A O 1
ATOM 538 N N . ALA A 1 75 ? -10.984 0.807 23.766 1 82 75 ALA A N 1
ATOM 539 C CA . ALA A 1 75 ? -12.391 0.495 24 1 82 75 ALA A CA 1
ATOM 540 C C . ALA A 1 75 ? -12.539 -0.641 25.016 1 82 75 ALA A C 1
ATOM 542 O O . ALA A 1 75 ? -13.414 -0.598 25.875 1 82 75 ALA A O 1
ATOM 543 N N . LEU A 1 76 ? -11.742 -1.608 24.859 1 83.12 76 LEU A N 1
ATOM 544 C CA . LEU A 1 76 ? -11.805 -2.766 25.75 1 83.12 76 LEU A CA 1
ATOM 545 C C . LEU A 1 76 ? -11.383 -2.389 27.156 1 83.12 76 LEU A C 1
ATOM 547 O O . LEU A 1 76 ? -11.93 -2.906 28.141 1 83.12 76 LEU A O 1
ATOM 551 N N . LEU A 1 77 ? -10.453 -1.48 27.188 1 82.19 77 LEU A N 1
ATOM 552 C CA . LEU A 1 77 ? -9.945 -1.071 28.5 1 82.19 77 LEU A CA 1
ATOM 553 C C . LEU A 1 77 ? -10.75 0.102 29.047 1 82.19 77 LEU A C 1
ATOM 555 O O . LEU A 1 77 ? -10.484 0.568 30.156 1 82.19 77 LEU A O 1
ATOM 559 N N . LYS A 1 78 ? -11.797 0.537 28.422 1 77.38 78 LYS A N 1
ATOM 560 C CA . LYS A 1 78 ? -12.672 1.631 28.828 1 77.38 78 LYS A CA 1
ATOM 561 C C . LYS A 1 78 ? -11.883 2.914 29.062 1 77.38 78 LYS A C 1
ATOM 56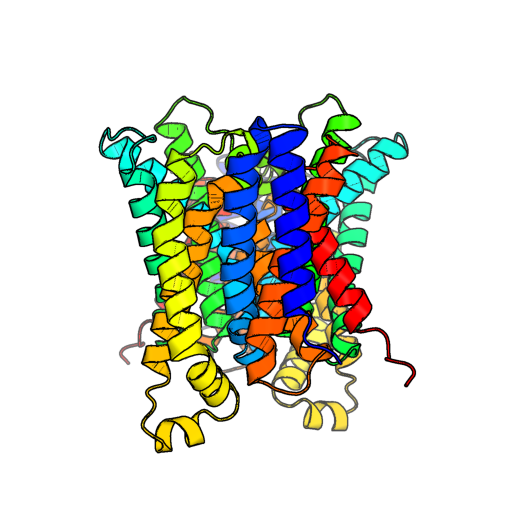3 O O . LYS A 1 78 ? -12.109 3.611 30.062 1 77.38 78 LYS A O 1
ATOM 568 N N . ILE A 1 79 ? -10.781 3.057 28.328 1 69.62 79 ILE A N 1
ATOM 569 C CA . ILE A 1 79 ? -9.984 4.277 28.359 1 69.62 79 ILE A CA 1
ATOM 570 C C . ILE A 1 79 ? -10.492 5.254 27.312 1 69.62 79 ILE A C 1
ATOM 572 O O . ILE A 1 79 ? -10.914 4.844 26.219 1 69.62 79 ILE A O 1
ATOM 576 N N . SER A 1 80 ? -10.594 6.5 27.656 1 63.81 80 SER A N 1
ATOM 577 C CA . SER A 1 80 ? -11.109 7.508 26.75 1 63.81 80 SER A CA 1
ATOM 578 C C . SER A 1 80 ? -10.219 7.633 25.516 1 63.81 80 SER A C 1
ATOM 580 O O . SER A 1 80 ? -8.992 7.586 25.609 1 63.81 80 SER A O 1
ATOM 582 N N . TRP A 1 81 ? -10.75 7.727 24.328 1 59.25 81 TRP A N 1
ATOM 583 C CA . TRP A 1 81 ? -10.094 7.879 23.031 1 59.25 81 TRP A CA 1
ATOM 584 C C . TRP A 1 81 ? -9.336 9.195 22.969 1 59.25 81 TRP A C 1
ATOM 586 O O . TRP A 1 81 ? -8.391 9.344 22.172 1 59.25 81 TRP A O 1
ATOM 596 N N . PHE A 1 82 ? -9.648 10.062 23.766 1 60.12 82 PHE A N 1
ATOM 597 C CA . PHE A 1 82 ? -9.062 11.398 23.734 1 60.12 82 PHE A CA 1
ATOM 598 C C . PHE A 1 82 ? -7.848 11.477 24.641 1 60.12 82 PHE A C 1
ATOM 600 O O . PHE A 1 82 ? -7.133 12.484 24.656 1 60.12 82 PHE A O 1
ATOM 607 N N . SER A 1 83 ? -7.492 10.492 25.094 1 64.75 83 SER A N 1
ATOM 608 C CA . SER A 1 83 ? -6.379 10.484 26.047 1 64.75 83 SER A CA 1
ATOM 609 C C . SER A 1 83 ? -5.039 10.43 25.312 1 64.75 83 SER A C 1
ATOM 611 O O . SER A 1 83 ? -4.953 9.914 24.203 1 64.75 83 SER A O 1
ATOM 613 N N . PRO A 1 84 ? -4.133 11.258 25.797 1 70.44 84 PRO A N 1
ATOM 614 C CA . PRO A 1 84 ? -2.766 11.156 25.281 1 70.44 84 PRO A CA 1
ATOM 615 C C . PRO A 1 84 ? -2.291 9.711 25.156 1 70.44 84 PRO A C 1
ATOM 617 O O . PRO A 1 84 ? -1.37 9.422 24.391 1 70.44 84 PRO A O 1
ATOM 620 N N . TYR A 1 85 ? -2.988 8.945 25.688 1 78.81 85 TYR A N 1
ATOM 621 C CA . TYR A 1 85 ? -2.635 7.531 25.703 1 78.81 85 TYR A CA 1
ATOM 622 C C . TYR A 1 85 ? -2.951 6.887 24.359 1 78.81 85 TYR A C 1
ATOM 624 O O . TYR A 1 85 ? -2.266 5.953 23.922 1 78.81 85 TYR A O 1
ATOM 632 N N . PHE A 1 86 ? -3.869 7.414 23.703 1 84.38 86 PHE A N 1
ATOM 633 C CA . PHE A 1 86 ? -4.27 6.824 22.438 1 84.38 86 PHE A CA 1
ATOM 634 C C . PHE A 1 86 ? -3.16 6.969 21.406 1 84.38 86 PHE A C 1
ATOM 636 O O . PHE A 1 86 ? -2.793 6 20.734 1 84.38 86 PHE A O 1
ATOM 643 N N . THR A 1 87 ? -2.578 8.117 21.359 1 86.5 87 THR A N 1
ATOM 644 C CA . THR A 1 87 ? -1.516 8.383 20.406 1 86.5 87 THR A CA 1
ATOM 645 C C . THR A 1 87 ? -0.292 7.52 20.688 1 86.5 87 THR A C 1
ATOM 647 O O . THR A 1 87 ? 0.345 7.004 19.766 1 86.5 87 THR A O 1
ATOM 650 N N . LEU A 1 88 ? -0.021 7.371 21.969 1 89 88 LEU A N 1
ATOM 651 C CA . LEU A 1 88 ? 1.121 6.555 22.375 1 89 88 LEU A CA 1
ATOM 652 C C . LEU A 1 88 ? 0.906 5.094 21.984 1 89 88 LEU A C 1
ATOM 654 O O . LEU A 1 88 ? 1.844 4.414 21.562 1 89 88 LEU A O 1
ATOM 658 N N . VAL A 1 89 ? -0.329 4.641 22.125 1 91.38 89 VAL A N 1
ATOM 659 C CA . VAL A 1 89 ? -0.66 3.264 21.781 1 91.38 89 VAL A CA 1
ATOM 660 C C . VAL A 1 89 ? -0.569 3.074 20.266 1 91.38 89 VAL A C 1
ATOM 662 O O . VAL A 1 89 ? -0.061 2.057 19.797 1 91.38 89 VAL A O 1
ATOM 665 N N . VAL A 1 90 ? -0.988 4.035 19.516 1 92.38 90 VAL A N 1
ATOM 666 C CA . VAL A 1 90 ? -0.897 3.984 18.062 1 92.38 90 VAL A CA 1
ATOM 667 C C . VAL A 1 90 ? 0.567 3.898 17.641 1 92.38 90 VAL A C 1
ATOM 669 O O . VAL A 1 90 ? 0.928 3.076 16.797 1 92.38 90 VAL A O 1
ATOM 672 N N . ILE A 1 91 ? 1.386 4.715 18.266 1 94.88 91 ILE A N 1
ATOM 673 C CA . ILE A 1 91 ? 2.811 4.734 17.938 1 94.88 91 ILE A CA 1
ATOM 674 C C . ILE A 1 91 ? 3.43 3.377 18.266 1 94.88 91 ILE A C 1
ATOM 676 O O . ILE A 1 91 ? 4.152 2.807 17.438 1 94.88 91 ILE A O 1
ATOM 680 N N . ALA A 1 92 ? 3.088 2.859 19.391 1 95.62 92 ALA A N 1
ATOM 681 C CA . ALA A 1 92 ? 3.635 1.575 19.828 1 95.62 92 ALA A CA 1
ATOM 682 C C . ALA A 1 92 ? 3.238 0.459 18.859 1 95.62 92 ALA A C 1
ATOM 684 O O . ALA A 1 92 ? 4.078 -0.351 18.469 1 95.62 92 ALA A O 1
ATOM 685 N N . TYR A 1 93 ? 1.982 0.429 18.5 1 95.38 93 TYR A N 1
ATOM 686 C CA . TYR A 1 93 ? 1.505 -0.591 17.562 1 95.38 93 TYR A CA 1
ATOM 687 C C . TYR A 1 93 ? 2.15 -0.428 16.203 1 95.38 93 TYR A C 1
ATOM 689 O O . TYR A 1 93 ? 2.498 -1.416 15.547 1 95.38 93 TYR A O 1
ATOM 697 N N . THR A 1 94 ? 2.256 0.792 15.75 1 96.25 94 THR A N 1
ATOM 698 C CA . THR A 1 94 ? 2.869 1.032 14.445 1 96.25 94 THR A CA 1
ATOM 699 C C . THR A 1 94 ? 4.309 0.524 14.422 1 96.25 94 THR A C 1
ATOM 701 O O . THR A 1 94 ? 4.723 -0.143 13.477 1 96.25 94 THR A O 1
ATOM 704 N N . ILE A 1 95 ? 5.051 0.821 15.477 1 96.81 95 ILE A N 1
ATOM 705 C CA . ILE A 1 95 ? 6.434 0.369 15.586 1 96.81 95 ILE A CA 1
ATOM 706 C C . ILE A 1 95 ? 6.48 -1.157 15.594 1 96.81 95 ILE A C 1
ATOM 708 O O . ILE A 1 95 ? 7.238 -1.768 14.844 1 96.81 95 ILE A O 1
ATOM 712 N N . ALA A 1 96 ? 5.652 -1.747 16.375 1 96.44 96 ALA A N 1
ATOM 713 C CA . ALA A 1 96 ? 5.641 -3.201 16.516 1 96.44 96 ALA A CA 1
ATOM 714 C C . ALA A 1 96 ? 5.312 -3.881 15.188 1 96.44 96 ALA A C 1
ATOM 716 O O . ALA A 1 96 ? 5.977 -4.84 14.797 1 96.44 96 ALA A O 1
ATOM 717 N N . LEU A 1 97 ? 4.352 -3.389 14.523 1 95.56 97 LEU A N 1
ATOM 718 C CA . LEU A 1 97 ? 3.91 -3.965 13.258 1 95.56 97 LEU A CA 1
ATOM 719 C C . LEU A 1 97 ? 5.016 -3.885 12.211 1 95.56 97 LEU A C 1
ATOM 721 O O . LEU A 1 97 ? 5.242 -4.844 11.469 1 95.56 97 LEU A O 1
ATOM 725 N N . ASN A 1 98 ? 5.699 -2.789 12.156 1 95.62 98 ASN A N 1
ATOM 726 C CA . ASN A 1 98 ? 6.738 -2.617 11.148 1 95.62 98 ASN A CA 1
ATOM 727 C C . ASN A 1 98 ? 8 -3.393 11.5 1 95.62 98 ASN A C 1
ATOM 729 O O . ASN A 1 98 ? 8.727 -3.848 10.617 1 95.62 98 ASN A O 1
ATOM 733 N N . LEU A 1 99 ? 8.25 -3.58 12.789 1 95.75 99 LEU A N 1
ATOM 734 C CA . LEU A 1 99 ? 9.398 -4.379 13.195 1 95.75 99 LEU A CA 1
ATOM 735 C C . LEU A 1 99 ? 9.195 -5.848 12.844 1 95.75 99 LEU A C 1
ATOM 737 O O . LEU A 1 99 ? 10.164 -6.598 12.703 1 95.75 99 LEU A O 1
ATOM 741 N N . LEU A 1 100 ? 7.918 -6.238 12.68 1 94.75 100 LEU A N 1
ATOM 742 C CA . LEU A 1 100 ? 7.609 -7.598 12.258 1 94.75 100 LEU A CA 1
ATOM 743 C C . LEU A 1 100 ? 8.227 -7.898 10.898 1 94.75 100 LEU A C 1
ATOM 745 O O . LEU A 1 100 ? 8.531 -9.055 10.586 1 94.75 100 LEU A O 1
ATOM 749 N N . VAL A 1 101 ? 8.406 -6.855 10.086 1 93.31 101 VAL A N 1
ATOM 750 C CA . VAL A 1 101 ? 8.992 -7.027 8.766 1 93.31 101 VAL A CA 1
ATOM 751 C C . VAL A 1 101 ? 10.398 -7.621 8.891 1 93.31 101 VAL A C 1
ATOM 753 O O . VAL A 1 101 ? 10.766 -8.531 8.141 1 93.31 101 VAL A O 1
ATOM 756 N N . LEU A 1 102 ? 11.195 -7.113 9.867 1 91.31 102 LEU A N 1
ATOM 757 C CA . LEU A 1 102 ? 12.539 -7.621 10.094 1 91.31 102 LEU A CA 1
ATOM 758 C C . LEU A 1 102 ? 12.5 -9.078 10.555 1 91.31 102 LEU A C 1
ATOM 760 O O . LEU A 1 102 ? 13.344 -9.883 10.156 1 91.31 102 LEU A O 1
ATOM 764 N N . LEU A 1 103 ? 11.508 -9.367 11.352 1 91.69 103 LEU A N 1
ATOM 765 C CA . LEU A 1 103 ? 11.375 -10.734 11.844 1 91.69 103 LEU A CA 1
ATOM 766 C C . LEU A 1 103 ? 11.039 -11.688 10.703 1 91.69 103 LEU A C 1
ATOM 768 O O . LEU A 1 103 ? 11.602 -12.781 10.617 1 91.69 103 LEU A O 1
ATOM 772 N N . VAL A 1 104 ? 10.141 -11.289 9.859 1 92.94 104 VAL A N 1
ATOM 773 C CA . VAL A 1 104 ? 9.727 -12.117 8.727 1 92.94 104 VAL A CA 1
ATOM 774 C C . VAL A 1 104 ? 10.891 -12.266 7.746 1 92.94 104 VAL A C 1
ATOM 776 O O . VAL A 1 104 ? 11.094 -13.336 7.176 1 92.94 104 VAL A O 1
ATOM 779 N N . ALA A 1 105 ? 11.648 -11.203 7.582 1 91.44 105 ALA A N 1
ATOM 780 C CA . ALA A 1 105 ? 12.805 -11.25 6.691 1 91.44 105 ALA A CA 1
ATOM 781 C C . ALA A 1 105 ? 13.828 -12.273 7.176 1 91.44 105 ALA A C 1
ATOM 783 O O . ALA A 1 105 ? 14.547 -12.867 6.371 1 91.44 105 ALA A O 1
ATOM 784 N N . ARG A 1 106 ? 13.906 -12.516 8.438 1 90.19 106 ARG A N 1
ATOM 785 C CA . ARG A 1 106 ? 14.836 -13.477 9.016 1 90.19 106 ARG A CA 1
ATOM 786 C C . ARG A 1 106 ? 14.453 -14.906 8.625 1 90.19 106 ARG A C 1
ATOM 788 O O . ARG A 1 106 ? 15.266 -15.82 8.742 1 90.19 106 ARG A O 1
ATOM 795 N N . SER A 1 107 ? 13.25 -15.07 8.203 1 90.5 107 SER A N 1
ATOM 796 C CA . SER A 1 107 ? 12.797 -16.391 7.793 1 90.5 107 SER A CA 1
ATOM 797 C C . SER A 1 107 ? 13.25 -16.719 6.371 1 90.5 107 SER A C 1
ATOM 799 O O . SER A 1 107 ? 12.789 -17.688 5.773 1 90.5 107 SER A O 1
ATOM 801 N N . GLY A 1 108 ? 14.016 -15.82 5.766 1 90.44 108 GLY A N 1
ATOM 802 C CA . GLY A 1 108 ? 14.641 -16.125 4.488 1 90.44 108 GLY A CA 1
ATOM 803 C C . GLY A 1 108 ? 13.969 -15.438 3.314 1 90.44 108 GLY A C 1
ATOM 804 O O . GLY A 1 108 ? 14.336 -15.672 2.16 1 90.44 108 GLY A O 1
ATOM 805 N N . PHE A 1 109 ? 12.977 -14.648 3.566 1 92.56 109 PHE A N 1
ATOM 806 C CA . PHE A 1 109 ? 12.336 -13.898 2.494 1 92.56 109 PHE A CA 1
ATOM 807 C C . PHE A 1 109 ? 13.156 -12.672 2.121 1 92.56 109 PHE A C 1
ATOM 809 O O . PHE A 1 109 ? 13.797 -12.062 2.98 1 92.56 109 PHE A O 1
ATOM 816 N N . LYS A 1 110 ? 13.133 -12.328 0.845 1 90.25 110 LYS A N 1
ATOM 817 C CA . LYS A 1 110 ? 13.672 -11.031 0.437 1 90.25 110 LYS A CA 1
ATOM 818 C C . LYS A 1 110 ? 12.93 -9.883 1.115 1 90.25 110 LYS A C 1
ATOM 820 O O . LYS A 1 110 ? 11.766 -10.031 1.49 1 90.25 110 LYS A O 1
ATOM 825 N N . GLU A 1 111 ? 13.508 -8.758 1.293 1 87.62 111 GLU A N 1
ATOM 826 C CA . GLU A 1 111 ? 12.961 -7.621 2.027 1 87.62 111 GLU A CA 1
ATOM 827 C C . GLU A 1 111 ? 11.617 -7.184 1.452 1 87.62 111 GLU A C 1
ATOM 829 O O . GLU A 1 111 ? 10.688 -6.871 2.201 1 87.62 111 GLU A O 1
ATOM 834 N N . ASP A 1 112 ? 11.523 -7.18 0.167 1 91.88 112 ASP A N 1
ATOM 835 C CA . ASP A 1 112 ? 10.281 -6.75 -0.475 1 91.88 112 ASP A CA 1
ATOM 836 C C . ASP A 1 112 ? 9.148 -7.738 -0.207 1 91.88 112 ASP A C 1
ATOM 838 O O . ASP A 1 112 ? 8.016 -7.336 0.047 1 91.88 112 ASP A O 1
ATOM 842 N N . VAL A 1 113 ? 9.461 -9.031 -0.191 1 94.25 113 VAL A N 1
ATOM 843 C CA . VAL A 1 113 ? 8.477 -10.07 0.068 1 94.25 113 VAL A CA 1
ATOM 844 C C . VAL A 1 113 ? 8.078 -10.055 1.543 1 94.25 113 VAL A C 1
ATOM 846 O O . VAL A 1 113 ? 6.895 -10.164 1.878 1 94.25 113 VAL A O 1
ATOM 849 N N . ALA A 1 114 ? 9.07 -9.883 2.404 1 94.75 114 ALA A N 1
ATOM 850 C CA . ALA A 1 114 ? 8.797 -9.789 3.834 1 94.75 114 ALA A CA 1
ATOM 851 C C . ALA A 1 114 ? 7.848 -8.633 4.141 1 94.75 114 ALA A C 1
ATOM 853 O O . ALA A 1 114 ? 6.895 -8.789 4.91 1 94.75 114 ALA A O 1
ATOM 854 N N . THR A 1 115 ? 8.133 -7.488 3.539 1 94.81 115 THR A N 1
ATOM 855 C CA . THR A 1 115 ? 7.254 -6.336 3.711 1 94.81 115 THR A CA 1
ATOM 856 C C . THR A 1 115 ? 5.848 -6.652 3.209 1 94.81 115 THR A C 1
ATOM 858 O O . THR A 1 115 ? 4.863 -6.383 3.898 1 94.81 115 THR A O 1
ATOM 861 N N . GLY A 1 116 ? 5.77 -7.285 2.035 1 95.38 116 GLY A N 1
ATOM 862 C CA . GLY A 1 116 ? 4.477 -7.648 1.473 1 95.38 116 GLY A CA 1
ATOM 863 C C . GLY A 1 116 ? 3.676 -8.57 2.369 1 95.38 116 GLY A C 1
ATOM 864 O O . GLY A 1 116 ? 2.461 -8.406 2.51 1 95.38 116 GLY A O 1
ATOM 865 N N . ILE A 1 117 ? 4.348 -9.477 2.988 1 95.69 117 ILE A N 1
ATOM 866 C CA . ILE A 1 117 ? 3.709 -10.438 3.879 1 95.69 117 ILE A CA 1
ATOM 867 C C . ILE A 1 117 ? 3.146 -9.719 5.102 1 95.69 117 ILE A C 1
ATOM 869 O O . ILE A 1 117 ? 1.979 -9.898 5.453 1 95.69 117 ILE A O 1
ATOM 873 N N . VAL A 1 118 ? 3.93 -8.914 5.695 1 95.94 118 VAL A N 1
ATOM 874 C CA . VAL A 1 118 ? 3.512 -8.203 6.898 1 95.94 118 VAL A CA 1
ATOM 875 C C . VAL A 1 118 ? 2.381 -7.234 6.562 1 95.94 118 VAL A C 1
ATOM 877 O O . VAL A 1 118 ? 1.424 -7.094 7.328 1 95.94 118 VAL A O 1
ATOM 880 N N . MET A 1 119 ? 2.514 -6.598 5.414 1 95.56 119 MET A N 1
ATOM 881 C CA . MET A 1 119 ? 1.452 -5.684 5.008 1 95.56 119 MET A CA 1
ATOM 882 C C . MET A 1 119 ? 0.167 -6.441 4.695 1 95.56 119 MET A C 1
ATOM 884 O O . MET A 1 119 ? -0.931 -5.938 4.934 1 95.56 119 MET A O 1
ATOM 888 N N . SER A 1 120 ? 0.312 -7.586 4.133 1 94.94 120 SER A N 1
ATOM 889 C CA . SER A 1 120 ? -0.86 -8.422 3.906 1 94.94 120 SER A CA 1
ATOM 890 C C . SER A 1 120 ? -1.568 -8.758 5.215 1 94.94 120 SER A C 1
ATOM 892 O O . SER A 1 120 ? -2.799 -8.719 5.289 1 94.94 120 SER A O 1
ATOM 894 N N . PHE A 1 121 ? -0.789 -9.07 6.18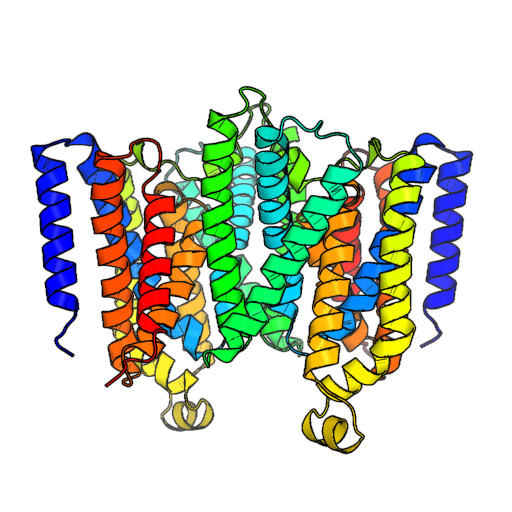8 1 94.06 121 PHE A N 1
ATOM 895 C CA . PHE A 1 121 ? -1.346 -9.297 7.516 1 94.06 121 PHE A CA 1
ATOM 896 C C . PHE A 1 121 ? -2.066 -8.055 8.023 1 94.06 121 PHE A C 1
ATOM 898 O O . PHE A 1 121 ? -3.166 -8.141 8.57 1 94.06 121 PHE A O 1
ATOM 905 N N . GLN A 1 122 ? -1.452 -6.977 7.871 1 94.31 122 GLN A N 1
ATOM 906 C CA . GLN A 1 122 ? -2.033 -5.73 8.352 1 94.31 122 GLN A CA 1
ATOM 907 C C . GLN A 1 122 ? -3.332 -5.406 7.613 1 94.31 122 GLN A C 1
ATOM 909 O O . GLN A 1 122 ? -4.289 -4.918 8.219 1 94.31 122 GLN A O 1
ATOM 914 N N . LEU A 1 123 ? -3.379 -5.684 6.336 1 91.38 123 LEU A N 1
ATOM 915 C CA . LEU A 1 123 ? -4.602 -5.461 5.57 1 91.38 123 LEU A CA 1
ATOM 916 C C . LEU A 1 123 ? -5.73 -6.348 6.086 1 91.38 123 LEU A C 1
ATOM 918 O O . LEU A 1 123 ? -6.848 -5.871 6.301 1 91.38 123 LEU A O 1
ATOM 922 N N . ALA A 1 124 ? -5.43 -7.605 6.293 1 90.94 124 ALA A N 1
ATOM 923 C CA . ALA A 1 124 ? -6.422 -8.531 6.84 1 90.94 124 ALA A CA 1
ATOM 924 C C . ALA A 1 124 ? -6.863 -8.102 8.234 1 90.94 124 ALA A C 1
ATOM 926 O O . ALA A 1 124 ? -8.055 -8.125 8.547 1 90.94 124 ALA A O 1
ATOM 927 N N . ALA A 1 125 ? -5.914 -7.707 9.023 1 92.06 125 ALA A N 1
ATOM 928 C CA . ALA A 1 125 ? -6.195 -7.27 10.383 1 92.06 125 ALA A CA 1
ATOM 929 C C . ALA A 1 125 ? -7.074 -6.023 10.391 1 92.06 125 ALA A C 1
ATOM 931 O O . ALA A 1 125 ? -7.938 -5.867 11.258 1 92.06 125 ALA A O 1
ATOM 932 N N . THR A 1 126 ? -6.793 -5.129 9.469 1 88.25 126 THR A N 1
ATOM 933 C CA . THR A 1 126 ? -7.562 -3.895 9.375 1 88.25 126 THR A CA 1
ATOM 934 C C . THR A 1 126 ? -9.047 -4.199 9.195 1 88.25 126 THR A C 1
ATOM 936 O O . THR A 1 126 ? -9.891 -3.684 9.938 1 88.25 126 THR A O 1
ATOM 939 N N . ILE A 1 127 ? -9.391 -5.039 8.25 1 84.44 127 ILE A N 1
ATOM 940 C CA . ILE A 1 127 ? -10.789 -5.379 7.984 1 84.44 127 ILE A CA 1
ATOM 941 C C . ILE A 1 127 ? -11.367 -6.125 9.18 1 84.44 127 ILE A C 1
ATOM 943 O O . ILE A 1 127 ? -12.492 -5.855 9.602 1 84.44 127 ILE A O 1
ATOM 947 N N . PHE A 1 128 ? -10.586 -7.02 9.758 1 87.06 128 PHE A N 1
ATOM 948 C CA . PHE A 1 128 ? -11.023 -7.762 10.93 1 87.06 128 PHE A CA 1
ATOM 949 C C . PHE A 1 128 ? -11.328 -6.82 12.086 1 87.06 128 PHE A C 1
ATOM 951 O O . PHE A 1 128 ? -12.359 -6.961 12.75 1 87.06 128 PHE A O 1
ATOM 958 N N . LEU A 1 129 ? -10.5 -5.852 12.312 1 87.31 129 LEU A N 1
ATOM 959 C CA . LEU A 1 129 ? -10.633 -4.918 13.422 1 87.31 129 LEU A CA 1
ATOM 960 C C . LEU A 1 129 ? -11.812 -3.98 13.203 1 87.31 129 LEU A C 1
ATOM 962 O O . LEU A 1 129 ? -12.469 -3.566 14.164 1 87.31 129 LEU A O 1
ATOM 966 N N . ILE A 1 130 ? -12.047 -3.613 11.922 1 81.56 130 ILE A N 1
ATOM 967 C CA . ILE A 1 130 ? -13.227 -2.809 11.609 1 81.56 130 ILE A CA 1
ATOM 968 C C . ILE A 1 130 ? -14.484 -3.557 12.031 1 81.56 130 ILE A C 1
ATOM 970 O O . ILE A 1 130 ? -15.383 -2.975 12.641 1 81.56 130 ILE A O 1
ATOM 974 N N . TYR A 1 131 ? -14.5 -4.844 11.773 1 79.75 131 TYR A N 1
ATOM 975 C CA . TYR A 1 131 ? -15.656 -5.652 12.156 1 79.75 131 TYR A CA 1
ATOM 976 C C . TYR A 1 131 ? -15.781 -5.75 13.672 1 79.75 131 TYR A C 1
ATOM 978 O O . TYR A 1 131 ? -16.891 -5.652 14.211 1 79.75 131 TYR A O 1
ATOM 986 N N . VAL A 1 132 ? -14.672 -5.887 14.297 1 82.62 132 VAL A N 1
ATOM 987 C CA . VAL A 1 132 ? -14.672 -5.98 15.75 1 82.62 132 VAL A CA 1
ATOM 988 C C . VAL A 1 132 ? -15.141 -4.66 16.359 1 82.62 132 VAL A C 1
ATOM 990 O O . VAL A 1 132 ? -15.938 -4.652 17.297 1 82.62 132 VAL A O 1
ATOM 993 N N . LEU A 1 133 ? -14.609 -3.625 15.82 1 80.94 133 LEU A N 1
ATOM 994 C CA . LEU A 1 133 ? -14.945 -2.307 16.344 1 80.94 133 LEU A CA 1
ATOM 995 C C . LEU A 1 133 ? -16.422 -2.01 16.172 1 80.94 133 LEU A C 1
ATOM 997 O O . LEU A 1 133 ? -17.062 -1.426 17.047 1 80.94 133 LEU A O 1
ATOM 1001 N N . ARG A 1 134 ? -16.922 -2.334 15.016 1 76.19 134 ARG A N 1
ATOM 1002 C CA . ARG A 1 134 ? -18.344 -2.125 14.75 1 76.19 134 ARG A CA 1
ATOM 1003 C C . ARG A 1 134 ? -19.203 -2.904 15.742 1 76.19 134 ARG A C 1
ATOM 1005 O O . ARG A 1 134 ? -20.312 -2.479 16.078 1 76.19 134 ARG A O 1
ATOM 1012 N N . SER A 1 135 ? -18.766 -3.965 16.188 1 77.75 135 SER A N 1
ATOM 1013 C CA . SER A 1 135 ? -19.516 -4.781 17.156 1 77.75 135 SER A CA 1
ATOM 1014 C C . SER A 1 135 ? -19.391 -4.215 18.562 1 77.75 135 SER A C 1
ATOM 1016 O O . SER A 1 135 ? -20.281 -4.418 19.391 1 77.75 135 SER A O 1
ATOM 1018 N N . LEU A 1 136 ? -18.297 -3.598 18.828 1 76.44 136 LEU A N 1
ATOM 1019 C CA . LEU A 1 136 ? -18.031 -3.1 20.172 1 76.44 136 LEU A CA 1
ATOM 1020 C C . LEU A 1 136 ? -18.656 -1.722 20.375 1 76.44 136 LEU A C 1
ATOM 1022 O O . LEU A 1 136 ? -19.141 -1.403 21.469 1 76.44 136 LEU A O 1
ATOM 1026 N N . VAL A 1 137 ? -18.391 -0.829 19.469 1 69.81 137 VAL A N 1
ATOM 1027 C CA . VAL A 1 137 ? -18.828 0.555 19.641 1 69.81 137 VAL A CA 1
ATOM 1028 C C . VAL A 1 137 ? -19.875 0.908 18.609 1 69.81 137 VAL A C 1
ATOM 1030 O O . VAL A 1 137 ? -19.734 0.568 17.422 1 69.81 137 VAL A O 1
ATOM 1033 N N . SER A 1 138 ? -21.078 1.104 19.078 1 61.88 138 SER A N 1
ATOM 1034 C CA . SER A 1 138 ? -22.172 1.51 18.203 1 61.88 138 SER A CA 1
ATOM 1035 C C . SER A 1 138 ? -21.797 2.758 17.406 1 61.88 138 SER A C 1
ATOM 1037 O O . SER A 1 138 ? -22.5 3.131 16.469 1 61.88 138 SER A O 1
ATOM 1039 N N . THR A 1 139 ? -20.766 3.504 17.969 1 54.81 139 THR A N 1
ATOM 1040 C CA . THR A 1 139 ? -20.562 4.812 17.359 1 54.81 139 THR A CA 1
ATOM 1041 C C . THR A 1 139 ? -19.734 4.684 16.094 1 54.81 139 THR A C 1
ATOM 1043 O O . THR A 1 139 ? -18.828 3.848 16 1 54.81 139 THR A O 1
ATOM 1046 N N . SER A 1 140 ? -20.172 5.293 15.117 1 55.5 140 SER A N 1
ATOM 1047 C CA . SER A 1 140 ? -19.75 5.332 13.719 1 55.5 140 SER A CA 1
ATOM 1048 C C . SER A 1 140 ? -18.359 5.934 13.578 1 55.5 140 SER A C 1
ATOM 1050 O O . SER A 1 140 ? -18.188 7.152 13.656 1 55.5 140 SER A O 1
ATOM 1052 N N . LEU A 1 141 ? -17.25 5.301 14.109 1 57.81 141 LEU A N 1
ATOM 1053 C CA . LEU A 1 141 ? -15.984 5.809 13.609 1 57.81 141 LEU A CA 1
ATOM 1054 C C . LEU A 1 141 ? -16.062 6.098 12.117 1 57.81 141 LEU A C 1
ATOM 1056 O O . LEU A 1 141 ? -16.594 5.289 11.352 1 57.81 141 LEU A O 1
ATOM 1060 N N . ASP A 1 142 ? -15.836 7.395 11.859 1 63.28 142 ASP A N 1
ATOM 1061 C CA . ASP A 1 142 ? -15.781 7.762 10.445 1 63.28 142 ASP A CA 1
ATOM 1062 C C . ASP A 1 142 ? -14.445 7.355 9.82 1 63.28 142 ASP A C 1
ATOM 1064 O O . ASP A 1 142 ? -13.43 8.031 10.023 1 63.28 142 ASP A O 1
ATOM 1068 N N . PRO A 1 143 ? -14.375 6.266 9.242 1 63.56 143 PRO A N 1
ATOM 1069 C CA . PRO A 1 143 ? -13.133 5.801 8.617 1 63.56 143 PRO A CA 1
ATOM 1070 C C . PRO A 1 143 ? -12.508 6.844 7.695 1 63.56 143 PRO A C 1
ATOM 1072 O O . PRO A 1 143 ? -11.289 6.867 7.52 1 63.56 143 PRO A O 1
ATOM 1075 N N . LEU A 1 14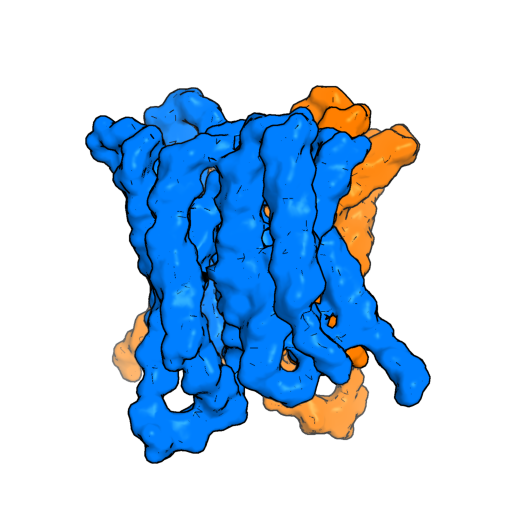4 ? -13.297 7.688 7.238 1 67 144 LEU A N 1
ATOM 1076 C CA . LEU A 1 144 ? -12.773 8.703 6.332 1 67 144 LEU A CA 1
ATOM 1077 C C . LEU A 1 144 ? -11.891 9.695 7.082 1 67 144 LEU A C 1
ATOM 1079 O O . LEU A 1 144 ? -10.906 10.188 6.531 1 67 144 LEU A O 1
ATOM 1083 N N . ALA A 1 145 ? -12.273 9.883 8.297 1 71.75 145 ALA A N 1
ATOM 1084 C CA . ALA A 1 145 ? -11.477 10.812 9.094 1 71.75 145 ALA A CA 1
ATOM 1085 C C . ALA A 1 145 ? -10.07 10.273 9.32 1 71.75 145 ALA A C 1
ATOM 1087 O O . ALA A 1 145 ? -9.102 11.031 9.375 1 71.75 145 ALA A O 1
ATOM 1088 N N . LEU A 1 146 ? -9.961 9.055 9.406 1 74.62 146 LEU A N 1
ATOM 1089 C CA . LEU A 1 146 ? -8.664 8.422 9.594 1 74.62 146 LEU A CA 1
ATOM 1090 C C . LEU A 1 146 ? -7.824 8.516 8.32 1 74.62 146 LEU A C 1
ATOM 1092 O O . LEU A 1 146 ? -6.598 8.641 8.383 1 74.62 146 LEU A O 1
ATOM 1096 N N . PHE A 1 147 ? -8.438 8.594 7.23 1 75.25 147 PHE A N 1
ATOM 1097 C CA . PHE A 1 147 ? -7.754 8.656 5.945 1 75.25 147 PHE A CA 1
ATOM 1098 C C . PHE A 1 147 ? -7.309 10.078 5.637 1 75.25 147 PHE A C 1
ATOM 1100 O O . PHE A 1 147 ? -6.191 10.289 5.16 1 75.25 147 PHE A O 1
ATOM 1107 N N . THR A 1 148 ? -8.164 11.023 5.98 1 78.81 148 THR A N 1
ATOM 1108 C CA . THR A 1 148 ? -7.914 12.391 5.527 1 78.81 148 THR A CA 1
ATOM 1109 C C . THR A 1 148 ? -7.258 13.211 6.633 1 78.81 148 THR A C 1
ATOM 1111 O O . THR A 1 148 ? -6.688 14.273 6.367 1 78.81 148 THR A O 1
ATOM 1114 N N . GLY A 1 149 ? -7.316 12.781 7.836 1 81.06 149 GLY A N 1
ATOM 1115 C CA . GLY A 1 149 ? -6.852 13.609 8.938 1 81.06 149 GLY A CA 1
ATOM 1116 C C . GLY A 1 149 ? -7.812 14.727 9.297 1 81.06 149 GLY A C 1
ATOM 1117 O O . GLY A 1 149 ? -8.828 14.914 8.625 1 81.06 149 GLY A O 1
ATOM 1118 N N . GLU A 1 150 ? -7.539 15.398 10.406 1 86.44 150 GLU A N 1
ATOM 1119 C CA . GLU A 1 150 ? -8.32 16.547 10.867 1 86.44 150 GLU A CA 1
ATOM 1120 C C . GLU A 1 150 ? -7.453 17.797 10.984 1 86.44 150 GLU A C 1
ATOM 1122 O O . GLU A 1 150 ? -7.297 18.344 12.078 1 86.44 150 GLU A O 1
ATOM 1127 N N . TYR A 1 151 ? -7.086 18.234 9.836 1 88.88 151 TYR A N 1
ATOM 1128 C CA . TYR A 1 151 ? -6.113 19.312 9.75 1 88.88 151 TYR A CA 1
ATOM 1129 C C . TYR A 1 151 ? -6.617 20.562 10.453 1 88.88 151 TYR A C 1
ATOM 1131 O O . TYR A 1 151 ? -5.895 21.172 11.242 1 88.88 151 TYR A O 1
ATOM 1139 N N . LEU A 1 152 ? -7.902 20.938 10.336 1 87.12 152 LEU A N 1
ATOM 1140 C CA . LEU A 1 152 ? -8.461 22.188 10.844 1 87.12 152 LEU A CA 1
ATOM 1141 C C . LEU A 1 152 ? -8.703 22.109 12.344 1 87.12 152 LEU A C 1
ATOM 1143 O O . LEU A 1 152 ? -8.906 23.141 13 1 87.12 152 LEU A O 1
ATOM 1147 N N . LEU A 1 153 ? -8.641 20.938 12.891 1 88.62 153 LEU A N 1
ATOM 1148 C CA . LEU A 1 153 ? -8.938 20.766 14.305 1 88.62 153 LEU A CA 1
ATOM 1149 C C . LEU A 1 153 ? -7.648 20.734 15.125 1 88.62 153 LEU A C 1
ATOM 1151 O O . LEU A 1 153 ? -7.691 20.609 16.359 1 88.62 153 LEU A O 1
ATOM 1155 N N . ILE A 1 154 ? -6.539 20.953 14.453 1 93 154 ILE A N 1
ATOM 1156 C CA . ILE A 1 154 ? -5.254 20.891 15.141 1 93 154 ILE A CA 1
ATOM 1157 C C . ILE A 1 154 ? -5.102 22.094 16.062 1 93 154 ILE A C 1
ATOM 1159 O O . ILE A 1 154 ? -5.309 23.234 15.633 1 93 154 ILE A O 1
ATOM 1163 N N . THR A 1 155 ? -4.785 21.891 17.344 1 93.5 155 THR A N 1
ATOM 1164 C CA . THR A 1 155 ? -4.594 22.938 18.328 1 93.5 155 THR A CA 1
ATOM 1165 C C . THR A 1 155 ? -3.145 22.969 18.812 1 93.5 155 THR A C 1
ATOM 1167 O O . THR A 1 155 ? -2.311 22.188 18.344 1 93.5 155 THR A O 1
ATOM 1170 N N . SER A 1 156 ? -2.895 23.922 19.703 1 93.94 156 SER A N 1
ATOM 1171 C CA . SER A 1 156 ? -1.559 24.047 20.281 1 93.94 156 SER A CA 1
ATOM 1172 C C . SER A 1 156 ? -1.186 22.797 21.078 1 93.94 156 SER A C 1
ATOM 1174 O O . SER A 1 156 ? -0.019 22.391 21.094 1 93.94 156 SER A O 1
ATOM 1176 N N . SER A 1 157 ? -2.176 22.156 21.656 1 91.56 157 SER A N 1
ATOM 1177 C CA . SER A 1 157 ? -1.938 20.922 22.406 1 91.56 157 SER A CA 1
ATOM 1178 C C . SER A 1 157 ? -1.478 19.797 21.5 1 91.56 157 SER A C 1
ATOM 1180 O O . SER A 1 157 ? -0.61 19 21.875 1 91.56 157 SER A O 1
ATOM 1182 N N . ASP A 1 158 ? -1.992 19.75 20.297 1 91.38 158 ASP A N 1
ATOM 1183 C CA . ASP A 1 158 ? -1.588 18.734 19.328 1 91.38 158 ASP A CA 1
ATOM 1184 C C . ASP A 1 158 ? -0.137 18.938 18.891 1 91.38 158 ASP A C 1
ATOM 1186 O O . ASP A 1 158 ? 0.617 17.969 18.766 1 91.38 158 ASP A O 1
ATOM 1190 N N . VAL A 1 159 ? 0.215 20.156 18.703 1 94.81 159 VAL A N 1
ATOM 1191 C CA . VAL A 1 159 ? 1.57 20.484 18.266 1 94.81 159 VAL A CA 1
ATOM 1192 C C . VAL A 1 159 ? 2.568 20.109 19.359 1 94.81 159 VAL A C 1
ATOM 1194 O O . VAL A 1 159 ? 3.643 19.578 19.078 1 94.81 159 VAL A O 1
ATOM 1197 N N . ILE A 1 160 ? 2.178 20.375 20.578 1 93.19 160 ILE A N 1
ATOM 1198 C CA . ILE A 1 160 ? 3.045 20.062 21.719 1 93.19 160 ILE A CA 1
ATOM 1199 C C . ILE A 1 160 ? 3.244 18.562 21.828 1 93.19 160 ILE A C 1
ATOM 1201 O O . ILE A 1 160 ? 4.332 18.094 22.172 1 93.19 160 ILE A O 1
ATOM 1205 N N . GLN A 1 161 ? 2.281 17.828 21.422 1 89.94 161 GLN A N 1
ATOM 1206 C CA . GLN A 1 161 ? 2.359 16.359 21.5 1 89.94 161 GLN A CA 1
ATOM 1207 C C . GLN A 1 161 ? 3.213 15.805 20.375 1 89.94 161 GLN A C 1
ATOM 1209 O O . GLN A 1 161 ? 3.949 14.836 20.562 1 89.94 161 GLN A O 1
ATOM 1214 N N . LEU A 1 162 ? 3.084 16.375 19.219 1 94.25 162 LEU A N 1
ATOM 1215 C CA . LEU A 1 162 ? 3.777 15.773 18.078 1 94.25 162 LEU A CA 1
ATOM 1216 C C . LEU A 1 162 ? 5.215 16.281 17.984 1 94.25 162 LEU A C 1
ATOM 1218 O O . LEU A 1 162 ? 6.098 15.578 17.5 1 94.25 162 LEU A O 1
ATOM 1222 N N . ALA A 1 163 ? 5.531 17.438 18.547 1 96.31 163 ALA A N 1
ATOM 1223 C CA . ALA A 1 163 ? 6.816 18.109 18.391 1 96.31 163 ALA A CA 1
ATOM 1224 C C . ALA A 1 163 ? 7.957 17.266 18.938 1 96.31 163 ALA A C 1
ATOM 1226 O O . ALA A 1 163 ? 8.984 17.094 18.281 1 96.31 163 ALA A O 1
ATOM 1227 N N . PRO A 1 164 ? 7.777 16.703 20.125 1 96.56 164 PRO A N 1
ATOM 1228 C CA . PRO A 1 164 ? 8.891 15.914 20.672 1 96.56 164 PRO A CA 1
ATOM 1229 C C . PRO A 1 164 ? 9.211 14.688 19.812 1 96.56 164 PRO A C 1
ATOM 1231 O O . PRO A 1 164 ? 10.383 14.328 19.656 1 96.56 164 PRO A O 1
ATOM 1234 N N . VAL A 1 165 ? 8.242 14.031 19.297 1 97 165 VAL A N 1
ATOM 1235 C CA . VAL A 1 165 ? 8.445 12.844 18.453 1 97 165 VAL A CA 1
ATOM 1236 C C . VAL A 1 165 ? 9.148 13.242 17.156 1 97 165 VAL A C 1
ATOM 1238 O O . VAL A 1 165 ? 10.094 12.57 16.734 1 97 165 VAL A O 1
ATOM 1241 N N . LEU A 1 166 ? 8.727 14.305 16.562 1 98.06 166 LEU A N 1
ATOM 1242 C CA . LEU A 1 166 ? 9.328 14.773 15.328 1 98.06 166 LEU A CA 1
ATOM 1243 C C . LEU A 1 166 ? 10.75 15.281 15.562 1 98.06 166 LEU A C 1
ATOM 1245 O O . LEU A 1 166 ? 11.617 15.133 14.703 1 98.06 166 LEU A O 1
ATOM 1249 N N . ALA A 1 167 ? 10.922 15.914 16.734 1 98.06 167 ALA A N 1
ATOM 1250 C CA . ALA A 1 167 ? 12.273 16.328 17.094 1 98.06 167 ALA A CA 1
ATOM 1251 C C . ALA A 1 167 ? 13.188 15.125 17.25 1 98.06 167 ALA A C 1
ATOM 1253 O O . ALA A 1 167 ? 14.344 15.148 16.812 1 98.06 167 ALA A O 1
ATOM 1254 N N . ALA A 1 168 ? 12.688 14.109 17.859 1 97.94 168 ALA A N 1
ATOM 1255 C CA . ALA A 1 168 ? 13.461 12.883 18.016 1 97.94 168 ALA A CA 1
ATOM 1256 C C . ALA A 1 168 ? 13.789 12.273 16.656 1 97.94 168 ALA A C 1
ATOM 1258 O O . ALA A 1 168 ? 14.906 11.781 16.438 1 97.94 168 ALA A O 1
ATOM 1259 N N . THR A 1 169 ? 12.844 12.266 15.797 1 97.88 169 THR A N 1
ATOM 1260 C CA . THR A 1 169 ? 13.055 11.766 14.445 1 97.88 169 THR A CA 1
ATOM 1261 C C . THR A 1 169 ? 14.117 12.586 13.727 1 97.88 169 THR A C 1
ATOM 1263 O O . THR A 1 169 ? 15.008 12.039 13.07 1 97.88 169 THR A O 1
ATOM 1266 N N . SER A 1 170 ? 14.016 13.883 13.836 1 97.88 170 SER A N 1
ATOM 1267 C CA . SER A 1 170 ? 15 14.766 13.211 1 97.88 170 SER A CA 1
ATOM 1268 C C . SER A 1 170 ? 16.391 14.555 13.789 1 97.88 170 SER A C 1
ATOM 1270 O O . SER A 1 170 ? 17.391 14.633 13.07 1 97.88 170 SER A O 1
ATOM 1272 N N . LEU A 1 171 ? 16.406 14.352 15.07 1 97.56 171 LEU A N 1
ATOM 1273 C CA . LEU A 1 171 ? 17.688 14.062 15.719 1 97.56 171 LEU A CA 1
ATOM 1274 C C . LEU A 1 171 ? 18.281 12.766 15.195 1 97.56 171 LEU A C 1
ATOM 1276 O O . LEU A 1 171 ? 19.484 12.68 14.961 1 97.56 171 LEU A O 1
ATOM 1280 N N . PHE A 1 172 ? 17.469 11.758 15.031 1 97.56 172 PHE A N 1
ATOM 1281 C CA . PHE A 1 172 ? 17.922 10.508 14.438 1 97.56 172 PHE A CA 1
ATOM 1282 C C . PHE A 1 172 ? 18.531 10.742 13.062 1 97.56 172 PHE A C 1
ATOM 1284 O O . PHE A 1 172 ? 19.609 10.234 12.758 1 97.56 172 PHE A O 1
ATOM 1291 N N . VAL A 1 173 ? 17.828 11.523 12.242 1 97.5 173 VAL A N 1
ATOM 1292 C CA . VAL A 1 173 ? 18.312 11.781 10.891 1 97.5 173 VAL A CA 1
ATOM 1293 C C . VAL A 1 173 ? 19.641 12.531 10.945 1 97.5 173 VAL A C 1
ATOM 1295 O O . VAL A 1 173 ? 20.578 12.227 10.195 1 97.5 173 VAL A O 1
ATOM 1298 N N . ALA A 1 174 ? 19.75 13.5 11.875 1 96.38 174 ALA A N 1
ATOM 1299 C CA . ALA A 1 174 ? 20.969 14.312 12 1 96.38 174 ALA A CA 1
ATOM 1300 C C . ALA A 1 174 ? 22.156 13.461 12.422 1 96.38 174 ALA A C 1
ATOM 1302 O O . ALA A 1 174 ? 23.281 13.695 11.969 1 96.38 174 ALA A O 1
ATOM 1303 N N . LEU A 1 175 ? 21.938 12.414 13.203 1 95.81 175 LEU A N 1
ATOM 1304 C CA . LEU A 1 175 ? 23.031 11.641 13.781 1 95.81 175 LEU A CA 1
ATOM 1305 C C . LEU A 1 175 ? 23.297 10.383 12.961 1 95.81 175 LEU A C 1
ATOM 1307 O O . LEU A 1 175 ? 24.453 9.961 12.828 1 95.81 175 LEU A O 1
ATOM 1311 N N . ALA A 1 176 ? 22.234 9.82 12.461 1 95.44 176 ALA A N 1
ATOM 1312 C CA . ALA A 1 176 ? 22.359 8.484 11.883 1 95.44 176 ALA A CA 1
ATOM 1313 C C . ALA A 1 176 ? 22.047 8.5 10.391 1 95.44 176 ALA A C 1
ATOM 1315 O O . ALA A 1 176 ? 22.219 7.496 9.703 1 95.44 176 ALA A O 1
ATOM 1316 N N . GLY A 1 177 ? 21.625 9.656 9.875 1 95.12 177 GLY A N 1
ATOM 1317 C CA . GLY A 1 177 ? 21.219 9.734 8.484 1 95.12 177 GLY A CA 1
ATOM 1318 C C . GLY A 1 177 ? 22.359 9.438 7.52 1 95.12 177 GLY A C 1
ATOM 1319 O O . GLY A 1 177 ? 22.203 8.617 6.613 1 95.12 177 GLY A O 1
ATOM 1320 N N . VAL A 1 178 ? 23.484 10.023 7.793 1 92.75 178 VAL A N 1
ATOM 1321 C CA . VAL A 1 178 ? 24.609 9.891 6.887 1 92.75 178 VAL A CA 1
ATOM 1322 C C . VAL A 1 178 ? 25.188 8.477 6.973 1 92.75 178 VAL A C 1
ATOM 1324 O O . VAL A 1 178 ? 25.344 7.801 5.953 1 92.75 178 VAL A O 1
ATOM 1327 N N . PRO A 1 179 ? 25.469 7.973 8.188 1 93.5 179 PRO A N 1
ATOM 1328 C CA . PRO A 1 179 ? 25.906 6.582 8.273 1 93.5 179 PRO A CA 1
ATOM 1329 C C . PRO A 1 179 ? 24.938 5.605 7.613 1 93.5 179 PRO A C 1
ATOM 1331 O O . PRO A 1 179 ? 25.359 4.637 6.98 1 93.5 179 PRO A O 1
ATOM 1334 N N . PHE A 1 180 ? 23.688 5.82 7.754 1 94.19 180 PHE A N 1
ATOM 1335 C CA . PHE A 1 180 ? 22.656 4.973 7.145 1 94.19 180 PHE A CA 1
ATOM 1336 C C . PHE A 1 180 ? 22.797 4.965 5.629 1 94.19 180 PHE A C 1
ATOM 1338 O O . PHE A 1 180 ? 22.688 3.912 4.996 1 94.19 180 PHE A O 1
ATOM 1345 N N . LEU A 1 181 ? 23.031 6.09 5.059 1 92.69 181 LEU A N 1
ATOM 1346 C CA . LEU A 1 181 ? 23.156 6.199 3.607 1 92.69 181 LEU A CA 1
ATOM 1347 C C . LEU A 1 181 ? 24.406 5.496 3.113 1 92.69 181 LEU A C 1
ATOM 1349 O O . LEU A 1 181 ? 24.422 4.922 2.021 1 92.69 181 LEU A O 1
ATOM 1353 N N . TYR A 1 182 ? 25.406 5.492 3.943 1 88.81 182 TYR A N 1
ATOM 1354 C CA . TYR A 1 182 ? 26.625 4.77 3.578 1 88.81 182 TYR A CA 1
ATOM 1355 C C . TYR A 1 182 ? 26.391 3.266 3.615 1 88.81 182 TYR A C 1
ATOM 1357 O O . TYR A 1 182 ? 26.938 2.527 2.787 1 88.81 182 TYR A O 1
ATOM 1365 N N . ILE A 1 183 ? 25.656 2.836 4.539 1 90.62 183 ILE A N 1
ATOM 1366 C CA . ILE A 1 183 ? 25.281 1.426 4.602 1 90.62 183 ILE A CA 1
ATOM 1367 C C . ILE A 1 183 ? 24.5 1.042 3.352 1 90.62 183 ILE A C 1
ATOM 1369 O O . ILE A 1 183 ? 24.688 -0.044 2.799 1 90.62 183 ILE A O 1
ATOM 1373 N N . ALA A 1 184 ? 23.672 1.937 2.961 1 85.69 184 ALA A N 1
ATOM 1374 C CA . ALA A 1 184 ? 22.844 1.699 1.775 1 85.69 184 ALA A CA 1
ATOM 1375 C C . ALA A 1 184 ? 23.719 1.563 0.526 1 85.69 184 ALA A C 1
ATOM 1377 O O . ALA A 1 184 ? 23.375 0.813 -0.392 1 85.69 184 ALA A O 1
ATOM 1378 N N . LEU A 1 185 ? 24.812 2.232 0.478 1 85.19 185 LEU A N 1
ATOM 1379 C CA . LEU A 1 185 ? 25.719 2.217 -0.67 1 85.19 185 LEU A CA 1
ATOM 1380 C C . LEU A 1 185 ? 26.547 0.939 -0.69 1 85.19 185 LEU A C 1
ATOM 1382 O O . LEU A 1 185 ? 26.719 0.322 -1.743 1 85.19 185 LEU A O 1
ATOM 1386 N N . ASP A 1 186 ? 27.109 0.625 0.477 1 89.19 186 ASP A N 1
ATOM 1387 C CA . ASP A 1 186 ? 27.953 -0.561 0.588 1 89.19 186 ASP A CA 1
ATOM 1388 C C . ASP A 1 186 ? 27.891 -1.151 1.995 1 89.19 186 ASP A C 1
ATOM 1390 O O . ASP A 1 186 ? 28.656 -0.756 2.875 1 89.19 186 ASP A O 1
ATOM 1394 N N . ARG A 1 187 ? 27.062 -2.131 2.027 1 86.19 187 ARG A N 1
ATOM 1395 C CA . ARG A 1 187 ? 26.812 -2.734 3.332 1 86.19 187 ARG A CA 1
ATOM 1396 C C . ARG A 1 187 ? 28.078 -3.363 3.902 1 86.19 187 ARG A C 1
ATOM 1398 O O . ARG A 1 187 ? 28.344 -3.246 5.098 1 86.19 187 ARG A O 1
ATOM 1405 N N . GLU A 1 188 ? 28.797 -4.039 3.064 1 86.69 188 GLU A N 1
ATOM 1406 C CA . GLU A 1 188 ? 30.016 -4.719 3.502 1 86.69 188 GLU A CA 1
ATOM 1407 C C . GLU A 1 188 ? 31.062 -3.719 3.969 1 86.69 188 GLU A C 1
ATOM 1409 O O . GLU A 1 188 ? 31.703 -3.916 5.008 1 86.69 188 GLU A O 1
ATOM 1414 N N . TYR A 1 189 ? 31.203 -2.736 3.178 1 86.81 189 TYR A N 1
ATOM 1415 C CA . TYR A 1 189 ? 32.188 -1.708 3.535 1 86.81 189 TYR A CA 1
ATOM 1416 C C . TYR A 1 189 ? 31.797 -1.025 4.844 1 86.81 189 TYR A C 1
ATOM 1418 O O . TYR A 1 189 ? 32.625 -0.817 5.715 1 86.81 189 TYR A O 1
ATOM 1426 N N . ALA A 1 190 ? 30.562 -0.719 5.012 1 87.81 190 ALA A N 1
ATOM 1427 C CA . ALA A 1 190 ? 30.094 -0.05 6.219 1 87.81 190 ALA A CA 1
ATOM 1428 C C . ALA A 1 190 ? 30.297 -0.925 7.453 1 87.81 190 ALA A C 1
ATOM 1430 O O . ALA A 1 190 ? 30.688 -0.429 8.516 1 87.81 190 ALA A O 1
ATOM 1431 N N . SER A 1 191 ? 30.078 -2.18 7.285 1 87.69 191 SER A N 1
ATOM 1432 C CA . SER A 1 191 ? 30.297 -3.111 8.391 1 87.69 191 SER A CA 1
ATOM 1433 C C . SER A 1 191 ? 31.766 -3.174 8.789 1 87.69 191 SER A C 1
ATOM 1435 O O . SER A 1 191 ? 32.094 -3.336 9.969 1 87.69 191 SER A O 1
ATOM 1437 N N . SER A 1 192 ? 32.625 -3.078 7.836 1 89.5 192 SER A N 1
ATOM 1438 C CA . SER A 1 192 ? 34.062 -3.104 8.109 1 89.5 192 SER A CA 1
ATOM 1439 C C . SER A 1 192 ? 34.5 -1.869 8.891 1 89.5 192 SER A C 1
ATOM 1441 O O . SER A 1 192 ? 35.5 -1.898 9.594 1 89.5 192 SER A O 1
ATOM 1443 N N . LEU A 1 193 ? 33.719 -0.813 8.781 1 90.56 193 LEU A N 1
ATOM 1444 C CA . LEU A 1 193 ? 34 0.42 9.508 1 90.56 193 LEU A CA 1
ATOM 1445 C C . LEU A 1 193 ? 33.438 0.373 10.914 1 90.56 193 LEU A C 1
ATOM 1447 O O . LEU A 1 193 ? 33.562 1.339 11.672 1 90.56 193 LEU A O 1
ATOM 1451 N N . GLY A 1 194 ? 32.781 -0.755 11.242 1 89.94 194 GLY A N 1
ATOM 1452 C CA . GLY A 1 194 ? 32.25 -0.936 12.586 1 89.94 194 GLY A CA 1
ATOM 1453 C C . GLY A 1 194 ? 30.797 -0.588 12.711 1 89.94 194 GLY A C 1
ATOM 1454 O O . GLY A 1 194 ? 30.234 -0.637 13.805 1 89.94 194 GLY A O 1
ATOM 1455 N N . LEU A 1 195 ? 30.234 -0.188 11.648 1 90.69 195 LEU A N 1
ATOM 1456 C CA . LEU A 1 195 ? 28.812 0.099 11.711 1 90.69 195 LEU A CA 1
ATOM 1457 C C . LEU A 1 195 ? 28 -1.191 11.766 1 90.69 195 LEU A C 1
ATOM 1459 O O . LEU A 1 195 ? 28.391 -2.203 11.18 1 90.69 195 LEU A O 1
ATOM 1463 N N . ARG A 1 196 ? 26.969 -1.208 12.523 1 92.81 196 ARG A N 1
ATOM 1464 C CA . ARG A 1 196 ? 26.062 -2.346 12.609 1 92.81 196 ARG A CA 1
ATOM 1465 C C . ARG A 1 196 ? 24.812 -2.109 11.766 1 92.81 196 ARG A C 1
ATOM 1467 O O . ARG A 1 196 ? 23.844 -1.519 12.242 1 92.81 196 ARG A O 1
ATOM 1474 N N . PRO A 1 197 ? 24.672 -2.547 10.656 1 91.56 197 PRO A N 1
ATOM 1475 C CA . PRO A 1 197 ? 23.578 -2.25 9.719 1 91.56 197 PRO A CA 1
ATOM 1476 C C . PRO A 1 197 ? 22.203 -2.564 10.297 1 91.56 197 PRO A C 1
ATOM 1478 O O . PRO A 1 197 ? 21.266 -1.788 10.117 1 91.56 197 PRO A O 1
ATOM 1481 N N . THR A 1 198 ? 22.094 -3.604 11.023 1 90.81 198 THR A N 1
ATOM 1482 C CA . THR A 1 198 ? 20.812 -4.016 11.578 1 90.81 198 THR A CA 1
ATOM 1483 C C . THR A 1 198 ? 20.312 -2.992 12.594 1 90.81 198 THR A C 1
ATOM 1485 O O . THR A 1 198 ? 19.109 -2.717 12.656 1 90.81 198 THR A O 1
ATOM 1488 N N . LEU A 1 199 ? 21.172 -2.469 13.367 1 94.06 199 LEU A N 1
ATOM 1489 C CA . LEU A 1 199 ? 20.797 -1.458 14.352 1 94.06 199 LEU A CA 1
ATOM 1490 C C . LEU A 1 199 ? 20.25 -0.208 13.664 1 94.06 199 LEU A C 1
ATOM 1492 O O . LEU A 1 199 ? 19.25 0.362 14.102 1 94.06 199 LEU A O 1
ATOM 1496 N N . TYR A 1 200 ? 20.891 0.213 12.625 1 94.38 200 TYR A N 1
ATOM 1497 C CA . TYR A 1 200 ? 20.453 1.395 11.891 1 94.38 200 TYR A CA 1
ATOM 1498 C C . TYR A 1 200 ? 19.109 1.155 11.219 1 94.38 200 TYR A C 1
ATOM 1500 O O . TYR A 1 200 ? 18.266 2.062 11.148 1 94.38 200 TYR A O 1
ATOM 1508 N N . GLU A 1 201 ? 18.891 -0.045 10.766 1 93.25 201 GLU A N 1
ATOM 1509 C CA . GLU A 1 201 ? 17.609 -0.401 10.164 1 93.25 201 GLU A CA 1
ATOM 1510 C C . GLU A 1 201 ? 16.484 -0.354 11.188 1 93.25 201 GLU A C 1
ATOM 1512 O O . GLU A 1 201 ? 15.414 0.184 10.914 1 93.25 201 GLU A O 1
ATOM 1517 N N . VAL A 1 202 ? 16.781 -0.894 12.328 1 95.5 202 VAL A N 1
ATOM 1518 C CA . VAL A 1 202 ? 15.805 -0.898 13.406 1 95.5 202 VAL A CA 1
ATOM 1519 C C . VAL A 1 202 ? 15.484 0.537 13.82 1 95.5 202 VAL A C 1
ATOM 1521 O O . VAL A 1 202 ? 14.312 0.898 13.977 1 95.5 202 VAL A O 1
ATOM 1524 N N . LEU A 1 203 ? 16.484 1.351 13.977 1 96.62 203 LEU A N 1
ATOM 1525 C CA . LEU A 1 203 ? 16.297 2.744 14.375 1 96.62 203 LEU A CA 1
ATOM 1526 C C . LEU A 1 203 ? 15.523 3.516 13.305 1 96.62 203 LEU A C 1
ATOM 1528 O O . LEU A 1 203 ? 14.695 4.363 13.633 1 96.62 203 LEU A O 1
ATOM 1532 N N . PHE A 1 204 ? 15.859 3.234 12.062 1 96.81 204 PHE A N 1
ATOM 1533 C CA . PHE A 1 204 ? 15.133 3.867 10.969 1 96.81 204 PHE A CA 1
ATOM 1534 C C . PHE A 1 204 ? 13.648 3.525 11.031 1 96.81 204 PHE A C 1
ATOM 1536 O O . PHE A 1 204 ? 12.805 4.41 10.914 1 96.81 204 PHE A O 1
ATOM 1543 N N . ILE A 1 205 ? 13.344 2.236 11.25 1 96.69 205 ILE A N 1
ATOM 1544 C CA . ILE A 1 205 ? 11.961 1.771 11.297 1 96.69 205 ILE A CA 1
ATOM 1545 C C . ILE A 1 205 ? 11.234 2.432 12.469 1 96.69 205 ILE A C 1
ATOM 1547 O O . ILE A 1 205 ? 10.102 2.883 12.328 1 96.69 205 ILE A O 1
ATOM 1551 N N . ILE A 1 206 ? 11.875 2.533 13.57 1 97.44 206 ILE A N 1
ATOM 1552 C CA . ILE A 1 206 ? 11.281 3.152 14.758 1 97.44 206 ILE A CA 1
ATOM 1553 C C . ILE A 1 206 ? 11.008 4.629 14.484 1 97.44 206 ILE A C 1
ATOM 1555 O O . ILE A 1 206 ? 9.914 5.125 14.758 1 97.44 206 ILE A O 1
ATOM 1559 N N . ALA A 1 207 ? 11.992 5.34 13.953 1 97.88 207 ALA A N 1
ATOM 1560 C CA . ALA A 1 207 ? 11.859 6.762 13.656 1 97.88 207 ALA A CA 1
ATOM 1561 C C . ALA A 1 207 ? 10.75 7.008 12.641 1 97.88 207 ALA A C 1
ATOM 1563 O O . ALA A 1 207 ? 9.898 7.875 12.836 1 97.88 207 ALA A O 1
ATOM 1564 N N . MET A 1 208 ? 10.766 6.227 11.578 1 97.56 208 MET A N 1
ATOM 1565 C CA . MET A 1 208 ? 9.773 6.367 10.508 1 97.56 208 MET A CA 1
ATOM 1566 C C . MET A 1 208 ? 8.367 6.07 11.023 1 97.56 208 MET A C 1
ATOM 1568 O O . MET A 1 208 ? 7.434 6.824 10.758 1 97.56 208 MET A O 1
ATOM 1572 N N . SER A 1 209 ? 8.266 4.996 11.773 1 97.31 209 SER A N 1
ATOM 1573 C CA . SER A 1 209 ? 6.969 4.57 12.297 1 97.31 209 SER A CA 1
ATOM 1574 C C . SER A 1 209 ? 6.406 5.59 13.281 1 97.31 209 SER A C 1
ATOM 1576 O O . SER A 1 209 ? 5.219 5.918 13.227 1 97.31 209 SER A O 1
ATOM 1578 N N . SER A 1 210 ? 7.242 6.086 14.164 1 97 210 SER A N 1
ATOM 1579 C CA . SER A 1 210 ? 6.793 7.047 15.172 1 97 210 SER A CA 1
ATOM 1580 C C . SER A 1 210 ? 6.379 8.367 14.523 1 97 210 SER A C 1
ATOM 1582 O O . SER A 1 210 ? 5.336 8.922 14.867 1 97 210 SER A O 1
ATOM 1584 N N . ALA A 1 211 ? 7.191 8.797 13.617 1 97.38 211 ALA A N 1
ATOM 1585 C CA . ALA A 1 211 ? 6.898 10.055 12.938 1 97.38 211 ALA A CA 1
ATOM 1586 C C . ALA A 1 211 ? 5.609 9.953 12.125 1 97.38 211 ALA A C 1
ATOM 1588 O O . ALA A 1 211 ? 4.785 10.867 12.133 1 97.38 211 ALA A O 1
ATOM 1589 N N . ALA A 1 212 ? 5.469 8.852 11.438 1 95.94 212 ALA A N 1
ATOM 1590 C CA . ALA A 1 212 ? 4.27 8.641 10.633 1 95.94 212 ALA A CA 1
ATOM 1591 C C . ALA A 1 212 ? 3.027 8.539 11.516 1 95.94 212 ALA A C 1
ATOM 1593 O O . ALA A 1 212 ? 1.996 9.148 11.219 1 95.94 212 ALA A O 1
ATOM 1594 N N . ALA A 1 213 ? 3.15 7.844 12.594 1 95 213 ALA A N 1
ATOM 1595 C CA . ALA A 1 213 ? 2.018 7.602 13.484 1 95 213 ALA A CA 1
ATOM 1596 C C . ALA A 1 213 ? 1.544 8.898 14.133 1 95 213 ALA A C 1
ATOM 1598 O O . ALA A 1 213 ? 0.341 9.148 14.219 1 95 213 ALA A O 1
ATOM 1599 N N . VAL A 1 214 ? 2.443 9.711 14.586 1 94.38 214 VAL A N 1
ATOM 1600 C CA . VAL A 1 214 ? 2.074 10.906 15.336 1 94.38 214 VAL A CA 1
ATOM 1601 C C . VAL A 1 214 ? 1.469 11.938 14.391 1 94.38 214 VAL A C 1
ATOM 1603 O O . VAL A 1 214 ? 0.768 12.852 14.836 1 94.38 214 VAL A O 1
ATOM 1606 N N . SER A 1 215 ? 1.677 11.766 13.086 1 93 215 SER A N 1
ATOM 1607 C CA . SER A 1 215 ? 1.257 12.766 12.109 1 93 215 SER A CA 1
ATOM 1608 C C . SER A 1 215 ? -0.135 12.461 11.57 1 93 215 SER A C 1
ATOM 1610 O O . SER A 1 215 ? -0.63 13.156 10.68 1 93 215 SER A O 1
ATOM 1612 N N . VAL A 1 216 ? -0.781 11.469 12.047 1 88.69 216 VAL A N 1
ATOM 1613 C CA . VAL A 1 216 ? -2.018 10.977 11.453 1 88.69 216 VAL A CA 1
ATOM 1614 C C . VAL A 1 216 ? -3.098 12.055 11.531 1 88.69 216 VAL A C 1
ATOM 1616 O O . VAL A 1 216 ? -3.885 12.219 10.602 1 88.69 216 VAL A O 1
ATOM 1619 N N . ASN A 1 217 ? -3.156 12.797 12.594 1 88.44 217 ASN A N 1
ATOM 1620 C CA . ASN A 1 217 ? -4.184 13.82 12.727 1 88.44 217 ASN A CA 1
ATOM 1621 C C . ASN A 1 217 ? -3.949 14.984 11.773 1 88.44 217 ASN A C 1
ATOM 1623 O O . ASN A 1 217 ? -4.902 15.617 11.312 1 88.44 217 ASN A O 1
ATOM 1627 N N . VAL A 1 218 ? -2.674 15.227 11.445 1 92.06 218 VAL A N 1
ATOM 1628 C CA . VAL A 1 218 ? -2.318 16.375 10.609 1 92.06 218 VAL A CA 1
ATOM 1629 C C . VAL A 1 218 ? -2.449 16 9.141 1 92.06 218 VAL A C 1
ATOM 1631 O O . VAL A 1 218 ? -3.031 16.75 8.352 1 92.06 218 VAL A O 1
ATOM 1634 N N . MET A 1 219 ? -1.979 14.812 8.836 1 92.06 219 MET A N 1
ATOM 1635 C CA . MET A 1 219 ? -1.841 14.469 7.422 1 92.06 219 MET A CA 1
ATOM 1636 C C . MET A 1 219 ? -2.791 13.344 7.039 1 92.06 219 MET A C 1
ATOM 1638 O O . MET A 1 219 ? -3.002 13.078 5.855 1 92.06 219 MET A O 1
ATOM 1642 N N . GLY A 1 220 ? -3.424 12.75 8.008 1 87.44 220 GLY A N 1
ATOM 1643 C CA . GLY A 1 220 ? -4.148 11.523 7.711 1 87.44 220 GLY A CA 1
ATOM 1644 C C . GLY A 1 220 ? -3.238 10.32 7.531 1 87.44 220 GLY A C 1
ATOM 1645 O O . GLY A 1 220 ? -2.016 10.445 7.598 1 87.44 220 GLY A O 1
ATOM 1646 N N . ALA A 1 221 ? -3.842 9.195 7.207 1 87.12 221 ALA A N 1
ATOM 1647 C CA . ALA A 1 221 ? -3.088 7.945 7.152 1 87.12 221 ALA A CA 1
ATOM 1648 C C . ALA A 1 221 ? -2.404 7.777 5.797 1 87.12 221 ALA A C 1
ATOM 1650 O O . ALA A 1 221 ? -1.425 7.039 5.676 1 87.12 221 ALA A O 1
ATOM 1651 N N . LEU A 1 222 ? -2.795 8.477 4.781 1 88.62 222 LEU A N 1
ATOM 1652 C CA . LEU A 1 222 ? -2.357 8.164 3.426 1 88.62 222 LEU A CA 1
ATOM 1653 C C . LEU A 1 222 ? -1.188 9.055 3.016 1 88.62 222 LEU A C 1
ATOM 1655 O O . LEU A 1 222 ? -0.244 8.594 2.373 1 88.62 222 LEU A O 1
ATOM 1659 N N . ILE A 1 223 ? -1.113 10.273 3.457 1 93.06 223 ILE A N 1
ATOM 1660 C CA . ILE A 1 223 ? -0.215 11.281 2.902 1 93.06 223 ILE A CA 1
ATOM 1661 C C . ILE A 1 223 ? 1.206 11.039 3.404 1 93.06 223 ILE A C 1
ATOM 1663 O O . ILE A 1 223 ? 2.178 11.305 2.691 1 93.06 223 ILE A O 1
ATOM 1667 N N . PRO A 1 224 ? 1.356 10.562 4.648 1 95.12 224 PRO A N 1
ATOM 1668 C CA . PRO A 1 224 ? 2.723 10.266 5.082 1 95.12 224 PRO A CA 1
ATOM 1669 C C . PRO A 1 224 ? 3.467 9.352 4.113 1 95.12 224 PRO A C 1
ATOM 1671 O O . PRO A 1 224 ? 4.68 9.492 3.928 1 95.12 224 PRO A O 1
ATOM 1674 N N . ALA A 1 225 ? 2.773 8.453 3.477 1 94.75 225 ALA A N 1
ATOM 1675 C CA . ALA A 1 225 ? 3.389 7.562 2.496 1 94.75 225 ALA A CA 1
ATOM 1676 C C . ALA A 1 225 ? 3.988 8.352 1.335 1 94.75 225 ALA A C 1
ATOM 1678 O O . ALA A 1 225 ? 5.059 8.008 0.829 1 94.75 225 ALA A O 1
ATOM 1679 N N . VAL A 1 226 ? 3.295 9.367 0.926 1 96.38 226 VAL A N 1
ATOM 1680 C CA . VAL A 1 226 ? 3.748 10.203 -0.18 1 96.38 226 VAL A CA 1
ATOM 1681 C C . VAL A 1 226 ? 4.98 11 0.247 1 96.38 226 VAL A C 1
ATOM 1683 O O . VAL A 1 226 ? 5.973 11.062 -0.484 1 96.38 226 VAL A O 1
ATOM 1686 N N . VAL A 1 227 ? 4.914 11.57 1.455 1 97.88 227 VAL A N 1
ATOM 1687 C CA . VAL A 1 227 ? 5.973 12.445 1.955 1 97.88 227 VAL A CA 1
ATOM 1688 C C . VAL A 1 227 ? 7.227 11.625 2.25 1 97.88 227 VAL A C 1
ATOM 1690 O O . VAL A 1 227 ? 8.344 12.125 2.141 1 97.88 227 VAL A O 1
ATOM 1693 N N . LEU A 1 228 ? 7.074 10.352 2.492 1 97.88 228 LEU A N 1
ATOM 1694 C CA . LEU A 1 228 ? 8.195 9.484 2.822 1 97.88 228 LEU A CA 1
ATOM 1695 C C . LEU A 1 228 ? 8.883 8.977 1.557 1 97.88 228 LEU A C 1
ATOM 1697 O O . LEU A 1 228 ? 9.977 8.406 1.622 1 97.88 228 LEU A O 1
ATOM 1701 N N . VAL A 1 229 ? 8.336 9.211 0.377 1 97.5 229 VAL A N 1
ATOM 1702 C CA . VAL A 1 229 ? 8.891 8.617 -0.834 1 97.5 229 VAL A CA 1
ATOM 1703 C C . VAL A 1 229 ? 9.289 9.727 -1.812 1 97.5 229 VAL A C 1
ATOM 1705 O O . VAL A 1 229 ? 10.445 9.789 -2.246 1 97.5 229 VAL A O 1
ATOM 1708 N N . VAL A 1 230 ? 8.445 10.641 -2.043 1 98 230 VAL A N 1
ATOM 1709 C CA . VAL A 1 230 ? 8.523 11.523 -3.201 1 98 230 VAL A CA 1
ATOM 1710 C C . VAL A 1 230 ? 9.688 12.5 -3.025 1 98 230 VAL A C 1
ATOM 1712 O O . VAL A 1 230 ? 10.484 12.703 -3.947 1 98 230 VAL A O 1
ATOM 1715 N N . PRO A 1 231 ? 9.836 13.109 -1.851 1 98.06 231 PRO A N 1
ATOM 1716 C CA . PRO A 1 231 ? 10.945 14.062 -1.742 1 98.06 231 PRO A CA 1
ATOM 1717 C C . PRO A 1 231 ? 12.312 13.414 -1.91 1 98.06 231 PRO A C 1
ATOM 1719 O O . PRO A 1 231 ? 13.227 14.016 -2.475 1 98.06 231 PRO A O 1
ATOM 1722 N N . GLY A 1 232 ? 12.477 12.195 -1.37 1 97.44 232 GLY A N 1
ATOM 1723 C CA . GLY A 1 232 ? 13.719 11.477 -1.565 1 97.44 232 GLY A CA 1
ATOM 1724 C C . GLY A 1 232 ? 14 11.148 -3.021 1 97.44 232 GLY A C 1
ATOM 1725 O O . GLY A 1 232 ? 15.133 11.281 -3.484 1 97.44 232 GLY A O 1
ATOM 1726 N N . ALA A 1 233 ? 12.969 10.742 -3.723 1 96.75 233 ALA A N 1
ATOM 1727 C CA . ALA A 1 233 ? 13.102 10.477 -5.152 1 96.75 233 ALA A CA 1
ATOM 1728 C C . ALA A 1 233 ? 13.477 11.742 -5.918 1 96.75 233 ALA A C 1
ATOM 1730 O O . ALA A 1 233 ? 14.336 11.703 -6.805 1 96.75 233 ALA A O 1
ATOM 1731 N N . ALA A 1 234 ? 12.852 12.82 -5.555 1 97.12 234 ALA A N 1
ATOM 1732 C CA . ALA A 1 234 ? 13.148 14.094 -6.199 1 97.12 234 ALA A CA 1
ATOM 1733 C C . ALA A 1 234 ? 14.57 14.547 -5.887 1 97.12 234 ALA A C 1
ATOM 1735 O O . ALA A 1 234 ? 15.297 15 -6.773 1 97.12 234 ALA A O 1
ATOM 1736 N N . ALA A 1 235 ? 14.953 14.43 -4.648 1 96.69 235 ALA A N 1
ATOM 1737 C CA . ALA A 1 235 ? 16.297 14.844 -4.234 1 96.69 235 ALA A CA 1
ATOM 1738 C C . ALA A 1 235 ? 17.359 14.023 -4.941 1 96.69 235 ALA A C 1
ATOM 1740 O O . ALA A 1 235 ? 18.422 14.547 -5.289 1 96.69 235 ALA A O 1
ATOM 1741 N N . ALA A 1 236 ? 17.094 12.75 -5.125 1 94.06 236 ALA A N 1
ATOM 1742 C CA . ALA A 1 236 ? 18.047 11.867 -5.793 1 94.06 236 ALA A CA 1
ATOM 1743 C C . ALA A 1 236 ? 18.297 12.32 -7.23 1 94.06 236 ALA A C 1
ATOM 1745 O O . ALA A 1 236 ? 19.375 12.062 -7.789 1 94.06 236 ALA A O 1
ATOM 1746 N N . LYS A 1 237 ? 17.359 12.984 -7.824 1 94.25 237 LYS A N 1
ATOM 1747 C CA . LYS A 1 237 ? 17.5 13.453 -9.203 1 94.25 237 LYS A CA 1
ATOM 1748 C C . LYS A 1 237 ? 18.078 14.867 -9.242 1 94.25 237 LYS A C 1
ATOM 1750 O O . LYS A 1 237 ? 18.641 15.281 -10.258 1 94.25 237 LYS A O 1
ATOM 1755 N N . THR A 1 238 ? 17.984 15.578 -8.141 1 93.44 238 THR A N 1
ATOM 1756 C CA . THR A 1 238 ? 18.391 16.984 -8.133 1 93.44 238 THR A CA 1
ATOM 1757 C C . THR A 1 238 ? 19.844 17.125 -7.688 1 93.44 238 THR A C 1
ATOM 1759 O O . THR A 1 238 ? 20.531 18.047 -8.094 1 93.44 238 THR A O 1
ATOM 1762 N N . THR A 1 239 ? 20.266 16.25 -6.789 1 92.5 239 THR A N 1
ATOM 1763 C CA . THR A 1 239 ? 21.625 16.344 -6.293 1 92.5 239 THR A CA 1
ATOM 1764 C C . THR A 1 239 ? 22.375 15.016 -6.488 1 92.5 239 THR A C 1
ATOM 1766 O O . THR A 1 239 ? 21.766 13.945 -6.434 1 92.5 239 THR A O 1
ATOM 1769 N N . GLN A 1 240 ? 23.641 15.102 -6.66 1 88.94 240 GLN A N 1
ATOM 1770 C CA . GLN A 1 240 ? 24.484 13.93 -6.852 1 88.94 240 GLN A CA 1
ATOM 1771 C C . GLN A 1 240 ? 25.109 13.492 -5.535 1 88.94 240 GLN A C 1
ATOM 1773 O O . GLN A 1 240 ? 25.656 12.391 -5.438 1 88.94 240 GLN A O 1
ATOM 1778 N N . SER A 1 241 ? 25 14.359 -4.559 1 92.62 241 SER A N 1
ATOM 1779 C CA . SER A 1 241 ? 25.578 14.039 -3.256 1 92.62 241 SER A CA 1
ATOM 1780 C C . SER A 1 241 ? 24.578 13.281 -2.383 1 92.62 241 SER A C 1
ATOM 1782 O O . SER A 1 241 ? 23.484 13.781 -2.102 1 92.62 241 SER A O 1
ATOM 1784 N N . LEU A 1 242 ? 25.031 12.156 -1.989 1 91.06 242 LEU A N 1
ATOM 1785 C CA . LEU A 1 242 ? 24.188 11.305 -1.16 1 91.06 242 LEU A CA 1
ATOM 1786 C C . LEU A 1 242 ? 23.797 12.016 0.135 1 91.06 242 LEU A C 1
ATOM 1788 O O . LEU A 1 242 ? 22.641 11.953 0.563 1 91.06 242 LEU A O 1
ATOM 1792 N N . VAL A 1 243 ? 24.688 12.773 0.713 1 92.31 243 VAL A N 1
ATOM 1793 C CA . VAL A 1 243 ? 24.469 13.422 2 1 92.31 243 VAL A CA 1
ATOM 1794 C C . VAL A 1 243 ? 23.578 14.648 1.82 1 92.31 243 VAL A C 1
ATOM 1796 O O . VAL A 1 243 ? 22.766 14.961 2.695 1 92.31 243 VAL A O 1
ATOM 1799 N N . ARG A 1 244 ? 23.625 15.312 0.72 1 95.38 244 ARG A N 1
ATOM 1800 C CA . ARG A 1 244 ? 22.828 16.516 0.458 1 95.38 244 ARG A CA 1
ATOM 1801 C C . ARG A 1 244 ? 21.375 16.156 0.149 1 95.38 244 ARG A C 1
ATOM 1803 O O . ARG A 1 244 ? 20.516 17.031 0.135 1 95.38 244 ARG A O 1
ATOM 1810 N N . GLN A 1 245 ? 21.141 14.898 -0.062 1 96.06 245 GLN A N 1
ATOM 1811 C CA . GLN A 1 245 ? 19.766 14.477 -0.341 1 96.06 245 GLN A CA 1
ATOM 1812 C C . GLN A 1 245 ? 18.859 14.711 0.867 1 96.06 245 GLN A C 1
ATOM 1814 O O . GLN A 1 245 ? 17.688 15.016 0.714 1 96.06 245 GLN A O 1
ATOM 1819 N N . ILE A 1 246 ? 19.484 14.625 2.049 1 97.19 246 ILE A N 1
ATOM 1820 C CA . ILE A 1 246 ? 18.672 14.727 3.264 1 97.19 246 ILE A CA 1
ATOM 1821 C C . ILE A 1 246 ? 18.156 16.156 3.418 1 97.19 246 ILE A C 1
ATOM 1823 O O . ILE A 1 246 ? 16.938 16.375 3.459 1 97.19 246 ILE A O 1
ATOM 1827 N N . PRO A 1 247 ? 19.031 17.203 3.393 1 97.06 247 PRO A N 1
ATOM 1828 C CA . PRO A 1 247 ? 18.516 18.562 3.516 1 97.06 247 PRO A CA 1
ATOM 1829 C C . PRO A 1 247 ? 17.688 18.984 2.301 1 97.06 247 PRO A C 1
ATOM 1831 O O . PRO A 1 247 ? 16.75 19.766 2.432 1 97.06 247 PRO A O 1
ATOM 1834 N N . THR A 1 248 ? 18 18.5 1.144 1 97.56 248 THR A N 1
ATOM 1835 C CA . THR A 1 248 ? 17.234 18.812 -0.055 1 97.56 248 THR A CA 1
ATOM 1836 C C . THR A 1 248 ? 15.812 18.266 0.047 1 97.56 248 THR A C 1
ATOM 1838 O O . THR A 1 248 ? 14.844 18.984 -0.222 1 97.56 248 THR A O 1
ATOM 1841 N N . ALA A 1 249 ? 15.695 17.016 0.469 1 98.25 249 ALA A N 1
ATOM 1842 C CA . ALA A 1 249 ? 14.383 16.406 0.627 1 98.25 249 ALA A CA 1
ATOM 1843 C C . ALA A 1 249 ? 13.57 17.109 1.707 1 98.25 249 ALA A C 1
ATOM 1845 O O . ALA A 1 249 ? 12.375 17.375 1.523 1 98.25 249 ALA A O 1
ATOM 1846 N N . SER A 1 250 ? 14.234 17.344 2.807 1 98.31 250 SER A N 1
ATOM 1847 C CA . SER A 1 250 ? 13.555 18.078 3.877 1 98.31 250 SER A CA 1
ATOM 1848 C C . SER A 1 250 ? 13.047 19.422 3.391 1 98.31 250 SER A C 1
ATOM 1850 O O . SER A 1 250 ? 11.938 19.844 3.738 1 98.31 250 SER A O 1
ATOM 1852 N N . SER A 1 251 ? 13.844 20.109 2.607 1 98.44 251 SER A N 1
ATOM 1853 C CA . SER A 1 251 ? 13.453 21.406 2.053 1 98.44 251 SER A CA 1
ATOM 1854 C C . SER A 1 251 ? 12.25 21.266 1.128 1 98.44 251 SER A C 1
ATOM 1856 O O . SER A 1 251 ? 11.367 22.125 1.118 1 98.44 251 SER A O 1
ATOM 1858 N N . TYR A 1 252 ? 12.203 20.219 0.318 1 98.56 252 TYR A N 1
ATOM 1859 C CA . TYR A 1 252 ? 11.055 19.969 -0.539 1 98.56 252 TYR A CA 1
ATOM 1860 C C . TYR A 1 252 ? 9.781 19.781 0.29 1 98.56 252 TYR A C 1
ATOM 1862 O O . TYR A 1 252 ? 8.711 20.25 -0.093 1 98.56 252 TYR A O 1
ATOM 1870 N N . GLY A 1 253 ? 9.922 19.062 1.449 1 98.5 253 GLY A N 1
ATOM 1871 C CA . GLY A 1 253 ? 8.797 18.906 2.35 1 98.5 253 GLY A CA 1
ATOM 1872 C C . GLY A 1 253 ? 8.281 20.234 2.893 1 98.5 253 GLY A C 1
ATOM 1873 O O . GLY A 1 253 ? 7.074 20.484 2.885 1 98.5 253 GLY A O 1
ATOM 1874 N N . VAL A 1 254 ? 9.211 21.078 3.275 1 98.38 254 VAL A N 1
ATOM 1875 C CA . VAL A 1 254 ? 8.867 22.375 3.848 1 98.38 254 VAL A CA 1
ATOM 1876 C C . VAL A 1 254 ? 8.234 23.25 2.773 1 98.38 254 VAL A C 1
ATOM 1878 O O . VAL A 1 254 ? 7.234 23.922 3.023 1 98.38 254 VAL A O 1
ATOM 1881 N N . ILE A 1 255 ? 8.789 23.266 1.643 1 98.38 255 ILE A N 1
ATOM 1882 C CA . ILE A 1 255 ? 8.258 24.047 0.535 1 98.38 255 ILE A CA 1
ATOM 1883 C C . ILE A 1 255 ? 6.844 23.594 0.197 1 98.38 255 ILE A C 1
ATOM 1885 O O . ILE A 1 255 ? 5.945 24.406 0.016 1 98.38 255 ILE A O 1
ATOM 1889 N N . SER A 1 256 ? 6.684 22.281 0.114 1 98.44 256 SER A N 1
ATOM 1890 C CA . SER A 1 256 ? 5.371 21.75 -0.236 1 98.44 256 SER A CA 1
ATOM 1891 C C . SER A 1 256 ? 4.328 22.125 0.81 1 98.44 256 SER A C 1
ATOM 1893 O O . SER A 1 256 ? 3.193 22.453 0.468 1 98.44 256 SER A O 1
ATOM 1895 N N . ALA A 1 257 ? 4.703 22.016 2.074 1 97.88 257 ALA A N 1
ATOM 1896 C CA . ALA A 1 257 ? 3.785 22.391 3.146 1 97.88 257 ALA A CA 1
ATOM 1897 C C . ALA A 1 257 ? 3.449 23.875 3.08 1 97.88 257 ALA A C 1
ATOM 1899 O O . ALA A 1 257 ? 2.297 24.266 3.277 1 97.88 257 ALA A O 1
ATOM 1900 N N . SER A 1 258 ? 4.434 24.734 2.826 1 97.5 258 SER A N 1
ATOM 1901 C CA . SER A 1 258 ? 4.234 26.172 2.723 1 97.5 258 SER A CA 1
ATOM 1902 C C . SER A 1 258 ? 3.318 26.531 1.555 1 97.5 258 SER A C 1
ATOM 1904 O O . SER A 1 258 ? 2.383 27.312 1.708 1 97.5 258 SER A O 1
ATOM 1906 N N . VAL A 1 259 ? 3.611 25.938 0.437 1 97.19 259 VAL A N 1
ATOM 1907 C CA . VAL A 1 259 ? 2.828 26.219 -0.763 1 97.19 259 VAL A CA 1
ATOM 1908 C C . VAL A 1 259 ? 1.395 25.719 -0.568 1 97.19 259 VAL A C 1
ATOM 1910 O O . VAL A 1 259 ? 0.448 26.359 -1.044 1 97.19 259 VAL A O 1
ATOM 1913 N N . SER A 1 260 ? 1.282 24.547 0.084 1 95.56 260 SER A N 1
ATOM 1914 C CA . SER A 1 260 ? -0.046 23.984 0.314 1 95.56 260 SER A CA 1
ATOM 1915 C C . SER A 1 260 ? -0.917 24.953 1.117 1 95.56 260 SER A C 1
ATOM 1917 O O . SER A 1 260 ? -2.131 25.016 0.91 1 95.56 260 SER A O 1
ATOM 1919 N N . HIS A 1 261 ? -0.336 25.672 2.059 1 92.56 261 HIS A N 1
ATOM 1920 C CA . HIS A 1 261 ? -1.052 26.688 2.832 1 92.56 261 HIS A CA 1
ATOM 1921 C C . HIS A 1 261 ? -1.631 27.766 1.928 1 92.56 261 HIS A C 1
ATOM 1923 O O . HIS A 1 261 ? -2.799 28.141 2.064 1 92.56 261 HIS A O 1
ATOM 1929 N N . PHE A 1 262 ? -0.854 28.25 1.04 1 93.31 262 PHE A N 1
ATOM 1930 C CA . PHE A 1 262 ? -1.301 29.312 0.145 1 93.31 262 PHE A CA 1
ATOM 1931 C C . PHE A 1 262 ? -2.346 28.781 -0.833 1 93.31 262 PHE A C 1
ATOM 1933 O O . PHE A 1 262 ? -3.27 29.5 -1.208 1 93.31 262 PHE A O 1
ATOM 1940 N N . ILE A 1 263 ? -2.201 27.562 -1.291 1 93.31 263 ILE A N 1
ATOM 1941 C CA . ILE A 1 263 ? -3.195 26.953 -2.168 1 93.31 263 ILE A CA 1
ATOM 1942 C C . ILE A 1 263 ? -4.535 26.859 -1.443 1 93.31 263 ILE A C 1
ATOM 1944 O O . ILE A 1 263 ? -5.578 27.203 -2.008 1 93.31 263 ILE A O 1
ATOM 1948 N N . TYR A 1 264 ? -4.465 26.359 -0.223 1 89.5 264 TYR A N 1
ATOM 1949 C CA . TYR A 1 264 ? -5.691 26.203 0.551 1 89.5 264 TYR A CA 1
ATOM 1950 C C . TYR A 1 264 ? -6.363 27.547 0.787 1 89.5 264 TYR A C 1
ATOM 1952 O O . TYR A 1 264 ? -7.59 27.641 0.809 1 89.5 264 TYR A O 1
ATOM 1960 N N . ALA A 1 265 ? -5.613 28.672 1.049 1 86.06 265 ALA A N 1
ATOM 1961 C CA . ALA A 1 265 ? -6.152 30.016 1.252 1 86.06 265 ALA A CA 1
ATOM 1962 C C . ALA A 1 265 ? -6.941 30.469 0.032 1 86.06 265 ALA A C 1
ATOM 1964 O O . ALA A 1 265 ? -7.934 31.188 0.165 1 86.06 265 ALA A O 1
ATOM 1965 N N . GLU A 1 266 ? -6.562 30.016 -1.123 1 86.25 266 GLU A N 1
ATOM 1966 C CA . GLU A 1 266 ? -7.219 30.422 -2.359 1 86.25 266 GLU A CA 1
ATOM 1967 C C . GLU A 1 266 ? -8.258 29.391 -2.799 1 86.25 266 GLU A C 1
ATOM 1969 O O . GLU A 1 266 ? -9.242 29.75 -3.453 1 86.25 266 GLU A O 1
ATOM 1974 N N . LEU A 1 267 ? -7.984 28.141 -2.533 1 85.88 267 LEU A N 1
ATOM 1975 C CA . LEU A 1 267 ? -8.859 27.047 -2.904 1 85.88 267 LEU A CA 1
ATOM 1976 C C . LEU A 1 267 ? -9.266 26.234 -1.676 1 85.88 267 LEU A C 1
ATOM 1978 O O . LEU A 1 267 ? -8.773 25.125 -1.472 1 85.88 267 LEU A O 1
ATOM 1982 N N . PRO A 1 268 ? -10.281 26.641 -0.976 1 81.94 268 PRO A N 1
ATOM 1983 C CA . PRO A 1 268 ? -10.609 26.062 0.332 1 81.94 268 PRO A CA 1
ATOM 1984 C C . PRO A 1 268 ? -11.141 24.641 0.234 1 81.94 268 PRO A C 1
ATOM 1986 O O . PRO A 1 268 ? -11.172 23.922 1.235 1 81.94 268 PRO A O 1
ATOM 1989 N N . TRP A 1 269 ? -11.375 24.25 -0.976 1 77.88 269 TRP A N 1
ATOM 1990 C CA . TRP A 1 269 ? -11.898 22.891 -1.103 1 77.88 269 TRP A CA 1
ATOM 1991 C C . TRP A 1 269 ? -10.766 21.875 -1.148 1 77.88 269 TRP A C 1
ATOM 1993 O O . TRP A 1 269 ? -10.992 20.672 -0.966 1 77.88 269 TRP A O 1
ATOM 2003 N N . MET A 1 270 ? -9.594 22.328 -1.393 1 82.12 270 MET A N 1
ATOM 2004 C CA . MET A 1 270 ? -8.445 21.438 -1.403 1 82.12 270 MET A CA 1
ATOM 2005 C C . MET A 1 270 ? -7.727 21.453 -0.056 1 82.12 270 MET A C 1
ATOM 2007 O O . MET A 1 270 ? -6.91 22.328 0.208 1 82.12 270 MET A O 1
ATOM 2011 N N . TRP A 1 271 ? -7.844 20.391 0.634 1 82.75 271 TRP A N 1
ATOM 2012 C CA . TRP A 1 271 ? -7.219 20.328 1.951 1 82.75 271 TRP A CA 1
ATOM 2013 C C . TRP A 1 271 ? -5.695 20.328 1.834 1 82.75 271 TRP A C 1
ATOM 2015 O O . TRP A 1 271 ? -5.141 19.734 0.907 1 82.75 271 TRP A O 1
ATOM 2025 N N . PRO A 1 272 ? -5.055 20.969 2.777 1 87 272 PRO A N 1
ATOM 2026 C CA . PRO A 1 272 ? -3.604 21.156 2.695 1 87 272 PRO A CA 1
ATOM 2027 C C . PRO A 1 272 ? -2.844 19.828 2.627 1 87 272 PRO A C 1
ATOM 2029 O O . PRO A 1 272 ? -1.803 19.75 1.972 1 87 272 PRO A O 1
ATOM 2032 N N . ASN A 1 273 ? -3.354 18.859 3.238 1 85.12 273 ASN A N 1
ATOM 2033 C CA . ASN A 1 273 ? -2.631 17.578 3.221 1 85.12 273 ASN A CA 1
ATOM 2034 C C . ASN A 1 273 ? -2.539 17.016 1.809 1 85.12 273 ASN A C 1
ATOM 2036 O O . ASN A 1 273 ? -1.466 16.594 1.376 1 85.12 273 ASN A O 1
ATOM 2040 N N . VAL A 1 274 ? -3.586 17.078 1.022 1 88.19 274 VAL A N 1
ATOM 2041 C CA . VAL A 1 274 ? -3.561 16.609 -0.356 1 88.19 274 VAL A CA 1
ATOM 2042 C C . VAL A 1 274 ? -2.715 17.547 -1.214 1 88.19 274 VAL A C 1
ATOM 2044 O O . VAL A 1 274 ? -2 17.094 -2.113 1 88.19 274 VAL A O 1
ATOM 2047 N N . ALA A 1 275 ? -2.82 18.828 -0.914 1 94.12 275 ALA A N 1
ATOM 2048 C CA . ALA A 1 275 ? -2.037 19.812 -1.658 1 94.12 275 ALA A CA 1
ATOM 2049 C C . ALA A 1 275 ? -0.541 19.562 -1.487 1 94.12 275 ALA A C 1
ATOM 2051 O O . ALA A 1 275 ? 0.236 19.75 -2.428 1 94.12 275 ALA A O 1
ATOM 2052 N N . VAL A 1 276 ? -0.14 19.156 -0.316 1 96.69 276 VAL A N 1
ATOM 2053 C CA . VAL A 1 276 ? 1.262 18.844 -0.065 1 96.69 276 VAL A CA 1
ATOM 2054 C C . VAL A 1 276 ? 1.722 17.734 -1.021 1 96.69 276 VAL A C 1
ATOM 2056 O O . VAL A 1 276 ? 2.787 17.844 -1.633 1 96.69 276 VAL A O 1
ATOM 2059 N N . ALA A 1 277 ? 0.923 16.734 -1.141 1 96 277 ALA A N 1
ATOM 2060 C CA . ALA A 1 277 ? 1.251 15.609 -2.006 1 96 277 ALA A CA 1
ATOM 2061 C C . ALA A 1 277 ? 1.364 16.047 -3.463 1 96 277 ALA A C 1
ATOM 2063 O O . ALA A 1 277 ? 2.309 15.672 -4.16 1 96 277 ALA A O 1
ATOM 2064 N N . LEU A 1 278 ? 0.47 16.875 -3.889 1 95.25 278 LEU A N 1
ATOM 2065 C CA . LEU A 1 278 ? 0.454 17.328 -5.273 1 95.25 278 LEU A CA 1
ATOM 2066 C C . LEU A 1 278 ? 1.653 18.219 -5.57 1 95.25 278 LEU A C 1
ATOM 2068 O O . LEU A 1 278 ? 2.256 18.125 -6.641 1 95.25 278 LEU A O 1
ATOM 2072 N N . VAL A 1 279 ? 1.996 19.047 -4.641 1 97.38 279 VAL A N 1
ATOM 2073 C CA . VAL A 1 279 ? 3.146 19.922 -4.812 1 97.38 279 VAL A CA 1
ATOM 2074 C C . VAL A 1 279 ? 4.43 19.094 -4.863 1 97.38 279 VAL A C 1
ATOM 2076 O O . VAL A 1 279 ? 5.312 19.359 -5.684 1 97.38 279 VAL A O 1
ATOM 2079 N N . LEU A 1 280 ? 4.516 18.125 -3.986 1 98.19 280 LEU A N 1
ATOM 2080 C CA . LEU A 1 280 ? 5.684 17.234 -3.992 1 98.19 280 LEU A CA 1
ATOM 2081 C C . LEU A 1 280 ? 5.812 16.516 -5.328 1 98.19 280 LEU A C 1
ATOM 2083 O O . LEU A 1 280 ? 6.918 16.375 -5.859 1 98.19 280 LEU A O 1
ATOM 2087 N N . LEU A 1 281 ? 4.707 16.078 -5.84 1 96.56 281 LEU A N 1
ATOM 2088 C CA . LEU A 1 281 ? 4.719 15.398 -7.129 1 96.56 281 LEU A CA 1
ATOM 2089 C C . LEU A 1 281 ? 5.129 16.359 -8.242 1 96.56 281 LEU A C 1
ATOM 2091 O O . LEU A 1 281 ? 5.848 15.961 -9.172 1 96.56 281 LEU A O 1
ATOM 2095 N N . ALA A 1 282 ? 4.715 17.547 -8.164 1 96.81 282 ALA A N 1
ATOM 2096 C CA . ALA A 1 282 ? 5.141 18.562 -9.125 1 96.81 282 ALA A CA 1
ATOM 2097 C C . ALA A 1 282 ? 6.648 18.812 -9.039 1 96.81 282 ALA A C 1
ATOM 2099 O O . ALA A 1 282 ? 7.32 18.938 -10.062 1 96.81 282 ALA A O 1
ATOM 2100 N N . ILE A 1 283 ? 7.125 18.859 -7.836 1 97.12 283 ILE A N 1
ATOM 2101 C CA . ILE A 1 283 ? 8.555 19.031 -7.621 1 97.12 283 ILE A CA 1
ATOM 2102 C C . ILE A 1 283 ? 9.32 17.859 -8.234 1 97.12 283 ILE A C 1
ATOM 2104 O O . ILE A 1 283 ? 10.336 18.047 -8.898 1 97.12 283 ILE A O 1
ATOM 2108 N N . LEU A 1 284 ? 8.812 16.703 -8.031 1 97.06 284 LEU A N 1
ATOM 2109 C CA . LEU A 1 284 ? 9.438 15.508 -8.602 1 97.06 284 LEU A CA 1
ATOM 2110 C C . LEU A 1 284 ? 9.445 15.57 -10.125 1 97.06 284 LEU A C 1
ATOM 2112 O O . LEU A 1 284 ? 10.469 15.273 -10.75 1 97.06 284 LEU A O 1
ATOM 2116 N N . LEU A 1 285 ? 8.312 15.898 -10.711 1 94.5 285 LEU A N 1
ATOM 2117 C CA . LEU A 1 285 ? 8.227 15.992 -12.164 1 94.5 285 LEU A CA 1
ATOM 2118 C C . LEU A 1 285 ? 9.234 17 -12.703 1 94.5 285 LEU A C 1
ATOM 2120 O O . LEU A 1 285 ? 9.844 16.766 -13.75 1 94.5 285 LEU A O 1
ATOM 2124 N N . TYR A 1 286 ? 9.391 18.047 -11.984 1 93.31 286 TYR A N 1
ATOM 2125 C CA . TYR A 1 286 ? 10.359 19.062 -12.375 1 93.31 286 TYR A CA 1
ATOM 2126 C C . TYR A 1 286 ? 11.789 18.531 -12.258 1 93.31 286 TYR A C 1
ATOM 2128 O O . TYR A 1 286 ? 12.648 18.875 -13.07 1 93.31 286 TYR A O 1
ATOM 2136 N N . SER A 1 287 ? 11.984 17.719 -11.305 1 92.69 287 SER A N 1
ATOM 2137 C CA . SER A 1 287 ? 13.32 17.203 -11.039 1 92.69 287 SER A CA 1
ATOM 2138 C C . SER A 1 287 ? 13.734 16.172 -12.086 1 92.69 287 SER A C 1
ATOM 2140 O O . SER A 1 287 ? 14.93 15.93 -12.281 1 92.69 287 SER A O 1
ATOM 2142 N N . ILE A 1 288 ? 12.781 15.43 -12.695 1 89.62 288 ILE A N 1
ATOM 2143 C CA . ILE A 1 288 ? 13.07 14.406 -13.695 1 89.62 288 ILE A CA 1
ATOM 2144 C C . ILE A 1 288 ? 13.359 15.062 -15.039 1 89.62 288 ILE A C 1
ATOM 2146 O O . ILE A 1 288 ? 14.008 14.469 -15.906 1 89.62 288 ILE A O 1
ATOM 2150 N N . ARG A 1 289 ? 12.773 16.234 -15.43 1 76.19 289 ARG A N 1
ATOM 2151 C CA . ARG A 1 289 ? 12.984 16.906 -16.719 1 76.19 289 ARG A CA 1
ATOM 2152 C C . ARG A 1 289 ? 14.477 17.047 -17.016 1 76.19 289 ARG A C 1
ATOM 2154 O O . ARG A 1 289 ? 15.273 17.297 -16.109 1 76.19 289 ARG A O 1
ATOM 2161 N N . PRO A 1 290 ? 14.898 16.312 -18.125 1 58 290 PRO A N 1
ATOM 2162 C CA . PRO A 1 290 ? 16.281 16.516 -18.531 1 58 290 PRO A CA 1
ATOM 2163 C C . PRO A 1 290 ? 16.734 17.969 -18.422 1 58 290 PRO A C 1
ATOM 2165 O O . PRO A 1 290 ? 16 18.875 -18.844 1 58 290 PRO A O 1
ATOM 2168 N N . LEU A 1 291 ? 17.312 18.344 -17.266 1 45.94 291 LEU A N 1
ATOM 2169 C CA . LEU A 1 291 ? 17.922 19.656 -17.375 1 45.94 291 LEU A CA 1
ATOM 2170 C C . LEU A 1 291 ? 18.562 19.859 -18.75 1 45.94 291 LEU A C 1
ATOM 2172 O O . LEU A 1 291 ? 19.344 19.031 -19.188 1 45.94 291 LEU A O 1
ATOM 2176 N N . THR A 1 292 ? 17.922 20.312 -19.797 1 36.28 292 THR A N 1
ATOM 2177 C CA . THR A 1 292 ? 18.594 20.797 -20.984 1 36.28 292 THR A CA 1
ATOM 2178 C C . THR A 1 292 ? 19.906 21.5 -20.641 1 36.28 292 THR A C 1
ATOM 2180 O O . THR A 1 292 ? 20.531 22.109 -21.5 1 36.28 292 THR A O 1
ATOM 2183 N N . ARG A 1 293 ? 20.688 21.5 -19.781 1 27.59 293 ARG A N 1
ATOM 2184 C CA . ARG A 1 293 ? 21.984 22.125 -20.031 1 27.59 293 ARG A CA 1
ATOM 2185 C C . ARG A 1 293 ? 22.922 21.156 -20.734 1 27.59 293 ARG A C 1
ATOM 2187 O O . ARG A 1 293 ? 22.938 19.953 -20.422 1 27.59 293 ARG A O 1
ATOM 2194 N N . MET B 1 1 ? 6.344 -34.344 -1.675 1 43.72 1 MET B N 1
ATOM 2195 C CA . MET B 1 1 ? 5.07 -33.844 -1.176 1 43.72 1 MET B CA 1
ATOM 2196 C C . MET B 1 1 ? 3.98 -33.969 -2.234 1 43.72 1 MET B C 1
ATOM 2198 O O . MET B 1 1 ? 4.215 -33.688 -3.41 1 43.72 1 MET B O 1
ATOM 2202 N N . GLY B 1 2 ? 3.064 -34.812 -1.991 1 54.91 2 GLY B N 1
ATOM 2203 C CA . GLY B 1 2 ? 1.996 -35.094 -2.939 1 54.91 2 GLY B CA 1
ATOM 2204 C C . GLY B 1 2 ? 1.377 -33.844 -3.52 1 54.91 2 GLY B C 1
ATOM 2205 O O . GLY B 1 2 ? 1.557 -32.75 -2.979 1 54.91 2 GLY B O 1
ATOM 2206 N N . ARG B 1 3 ? 0.823 -33.812 -4.777 1 82.56 3 ARG B N 1
ATOM 2207 C CA . ARG B 1 3 ? 0.241 -32.688 -5.52 1 82.56 3 ARG B CA 1
ATOM 2208 C C . ARG B 1 3 ? -0.941 -32.094 -4.766 1 82.56 3 ARG B C 1
ATOM 2210 O O . ARG B 1 3 ? -1.858 -32.812 -4.363 1 82.56 3 ARG B O 1
ATOM 2217 N N . ILE B 1 4 ? -0.87 -30.969 -4.156 1 91.94 4 ILE B N 1
ATOM 2218 C CA . ILE B 1 4 ? -1.864 -30.234 -3.369 1 91.94 4 ILE B CA 1
ATOM 2219 C C . ILE B 1 4 ? -3.07 -29.906 -4.242 1 91.94 4 ILE B C 1
ATOM 2221 O O . ILE B 1 4 ? -4.141 -29.578 -3.732 1 91.94 4 ILE B O 1
ATOM 2225 N N . GLU B 1 5 ? -2.998 -30.156 -5.543 1 93.94 5 GLU B N 1
ATOM 2226 C CA . GLU B 1 5 ? -4.016 -29.734 -6.504 1 93.94 5 GLU B CA 1
ATOM 2227 C C . GLU B 1 5 ? -5.293 -30.547 -6.344 1 93.94 5 GLU B C 1
ATOM 2229 O O . GLU B 1 5 ? -6.395 -30 -6.324 1 93.94 5 GLU B O 1
ATOM 2234 N N . PRO B 1 6 ? -5.117 -31.906 -6.117 1 94.56 6 PRO B N 1
ATOM 2235 C CA . PRO B 1 6 ? -6.355 -32.656 -5.934 1 94.56 6 PRO B CA 1
ATOM 2236 C C . PRO B 1 6 ? -7.09 -32.281 -4.648 1 94.56 6 PRO B C 1
ATOM 2238 O O . PRO B 1 6 ? -8.32 -32.312 -4.605 1 94.56 6 PRO B O 1
ATOM 2241 N N . ILE B 1 7 ? -6.383 -31.984 -3.629 1 95.06 7 ILE B N 1
ATOM 2242 C CA . ILE B 1 7 ? -6.988 -31.562 -2.371 1 95.06 7 ILE B CA 1
ATOM 2243 C C . ILE B 1 7 ? -7.746 -30.25 -2.58 1 95.06 7 ILE B C 1
ATOM 2245 O O . ILE B 1 7 ? -8.875 -30.094 -2.105 1 95.06 7 ILE B O 1
ATOM 2249 N N . ALA B 1 8 ? -7.105 -29.328 -3.273 1 96.75 8 ALA B N 1
ATOM 2250 C CA . ALA B 1 8 ? -7.746 -28.062 -3.57 1 96.75 8 ALA B CA 1
ATOM 2251 C C . ALA B 1 8 ? -9.039 -28.25 -4.355 1 96.75 8 ALA B C 1
ATOM 2253 O O . ALA B 1 8 ? -10.062 -27.641 -4.047 1 96.75 8 ALA B O 1
ATOM 2254 N N . ALA B 1 9 ? -8.945 -29.156 -5.348 1 96.19 9 ALA B N 1
ATOM 2255 C CA . ALA B 1 9 ? -10.117 -29.422 -6.176 1 96.19 9 ALA B CA 1
ATOM 2256 C C . ALA B 1 9 ? -11.234 -30.062 -5.352 1 96.19 9 ALA B C 1
ATOM 2258 O O . ALA B 1 9 ? -12.414 -29.719 -5.516 1 96.19 9 ALA B O 1
ATOM 2259 N N . ALA B 1 10 ? -10.914 -30.969 -4.496 1 96.94 10 ALA B N 1
ATOM 2260 C CA . ALA B 1 10 ? -11.891 -31.641 -3.643 1 96.94 10 ALA B CA 1
ATOM 2261 C C . ALA B 1 10 ? -12.539 -30.656 -2.676 1 96.94 10 ALA B C 1
ATOM 2263 O O . ALA B 1 10 ? -13.742 -30.734 -2.432 1 96.94 10 ALA B O 1
ATOM 2264 N N . MET B 1 11 ? -11.781 -29.812 -2.158 1 96.75 11 MET B N 1
ATOM 2265 C CA . MET B 1 11 ? -12.305 -28.828 -1.211 1 96.75 11 MET B CA 1
ATOM 2266 C C . MET B 1 11 ? -13.227 -27.844 -1.908 1 96.75 11 MET B C 1
ATOM 2268 O O . MET B 1 11 ? -14.25 -27.438 -1.35 1 96.75 11 MET B O 1
ATOM 2272 N N . ALA B 1 12 ? -12.805 -27.438 -3.072 1 97.12 12 ALA B N 1
ATOM 2273 C CA . ALA B 1 12 ? -13.672 -26.547 -3.848 1 97.12 12 ALA B CA 1
ATOM 2274 C C . ALA B 1 12 ? -15.008 -27.219 -4.156 1 97.12 12 ALA B C 1
ATOM 2276 O O . ALA B 1 12 ? -16.062 -26.594 -4.035 1 97.12 12 ALA B O 1
ATOM 2277 N N . ALA B 1 13 ? -14.922 -28.516 -4.555 1 96.94 13 ALA B N 1
ATOM 2278 C CA . ALA B 1 13 ? -16.125 -29.281 -4.848 1 96.94 13 ALA B CA 1
ATOM 2279 C C . ALA B 1 13 ? -17 -29.406 -3.605 1 96.94 13 ALA B C 1
ATOM 2281 O O . ALA B 1 13 ? -18.234 -29.266 -3.68 1 96.94 13 ALA B O 1
ATOM 2282 N N . ALA B 1 14 ? -16.422 -29.688 -2.512 1 96.38 14 ALA B N 1
ATOM 2283 C CA . ALA B 1 14 ? -17.156 -29.828 -1.254 1 96.38 14 ALA B CA 1
ATOM 2284 C C . ALA B 1 14 ? -17.828 -28.516 -0.876 1 96.38 14 ALA B C 1
ATOM 2286 O O . ALA B 1 14 ? -18.969 -28.5 -0.405 1 96.38 14 ALA B O 1
ATOM 2287 N N . ALA B 1 15 ? -17.094 -27.422 -1.033 1 96.12 15 ALA B N 1
ATOM 2288 C CA . ALA B 1 15 ? -17.641 -26.109 -0.699 1 96.12 15 ALA B CA 1
ATOM 2289 C C . ALA B 1 15 ? -18.828 -25.766 -1.607 1 96.12 15 ALA B C 1
ATOM 2291 O O . ALA B 1 15 ? -19.844 -25.266 -1.141 1 96.12 15 ALA B O 1
ATOM 2292 N N . LEU B 1 16 ? -18.672 -26.047 -2.879 1 95.94 16 LEU B N 1
ATOM 2293 C CA . LEU B 1 16 ? -19.734 -25.75 -3.83 1 95.94 16 LEU B CA 1
ATOM 2294 C C . LEU B 1 16 ? -20.953 -26.625 -3.555 1 95.94 16 LEU B C 1
ATOM 2296 O O . LEU B 1 16 ? -22.094 -26.156 -3.646 1 95.94 16 LEU B O 1
ATOM 2300 N N . LEU B 1 17 ? -20.75 -27.859 -3.254 1 95.38 17 LEU B N 1
ATOM 2301 C CA . LEU B 1 17 ? -21.828 -28.766 -2.908 1 95.38 17 LEU B CA 1
ATOM 2302 C C . LEU B 1 17 ? -22.547 -28.297 -1.649 1 95.38 17 LEU B C 1
ATOM 2304 O O . LEU B 1 17 ? -23.781 -28.312 -1.59 1 95.38 17 LEU B O 1
ATOM 2308 N N . HIS B 1 18 ? -21.797 -27.922 -0.688 1 94.62 18 HIS B N 1
ATOM 2309 C CA . HIS B 1 18 ? -22.375 -27.406 0.543 1 94.62 18 HIS B CA 1
ATOM 2310 C C . HIS B 1 18 ? -23.219 -26.156 0.27 1 94.62 18 HIS B C 1
ATOM 2312 O O . HIS B 1 18 ? -24.328 -26.031 0.808 1 94.62 18 HIS B O 1
ATOM 2318 N N . ALA B 1 19 ? -22.656 -25.25 -0.537 1 93 19 ALA B N 1
ATOM 2319 C CA . ALA B 1 19 ? -23.406 -24.047 -0.883 1 93 19 ALA B CA 1
ATOM 2320 C C . ALA B 1 19 ? -24.703 -24.375 -1.616 1 93 19 ALA B C 1
ATOM 2322 O O . ALA B 1 19 ? -25.734 -23.766 -1.366 1 93 19 ALA B O 1
ATOM 2323 N N . TYR B 1 20 ? -24.625 -25.344 -2.494 1 92.06 20 TYR B N 1
ATOM 2324 C CA . TYR B 1 20 ? -25.781 -25.75 -3.287 1 92.06 20 TYR B CA 1
ATOM 2325 C C . TYR B 1 20 ? -26.875 -26.359 -2.404 1 92.06 20 TYR B C 1
ATOM 2327 O O . TYR B 1 20 ? -28.062 -26.094 -2.59 1 92.06 20 TYR B O 1
ATOM 2335 N N . ILE B 1 21 ? -26.5 -27.141 -1.395 1 92.38 21 ILE B N 1
ATOM 2336 C CA . ILE B 1 21 ? -27.438 -27.875 -0.569 1 92.38 21 ILE B CA 1
ATOM 2337 C C . ILE B 1 21 ? -27.922 -27 0.59 1 92.38 21 ILE B C 1
ATOM 2339 O O . ILE B 1 21 ? -29.109 -26.922 0.866 1 92.38 21 ILE B O 1
ATOM 2343 N N . ALA B 1 22 ? -26.984 -26.359 1.23 1 85.62 22 ALA B N 1
ATOM 2344 C CA . ALA B 1 22 ? -27.297 -25.656 2.471 1 85.62 22 ALA B CA 1
ATOM 2345 C C . ALA B 1 22 ? -27.828 -24.25 2.186 1 85.62 22 ALA B C 1
ATOM 2347 O O . ALA B 1 22 ? -28.781 -23.797 2.826 1 85.62 22 ALA B O 1
ATOM 2348 N N . ALA B 1 23 ? -27.172 -23.484 1.328 1 81.56 23 ALA B N 1
ATOM 2349 C CA . ALA B 1 23 ? -27.594 -22.109 1.053 1 81.56 23 ALA B CA 1
ATOM 2350 C C . ALA B 1 23 ? -27.219 -21.688 -0.366 1 81.56 23 ALA B C 1
ATOM 2352 O O . ALA B 1 23 ? -26.125 -21.156 -0.595 1 81.56 23 ALA B O 1
ATOM 2353 N N . ARG B 1 24 ? -28.219 -21.766 -1.17 1 87.5 24 ARG B N 1
ATOM 2354 C CA . ARG B 1 24 ? -28.016 -21.531 -2.596 1 87.5 24 ARG B CA 1
ATOM 2355 C C . ARG B 1 24 ? -27.625 -20.078 -2.852 1 87.5 24 ARG B C 1
ATOM 2357 O O . ARG B 1 24 ? -27.016 -19.766 -3.885 1 87.5 24 ARG B O 1
ATOM 2364 N N . ILE B 1 25 ? -27.938 -19.25 -1.861 1 86.81 25 ILE B N 1
ATOM 2365 C CA . ILE B 1 25 ? -27.625 -17.828 -2.014 1 86.81 25 ILE B CA 1
ATOM 2366 C C . ILE B 1 25 ? -26.125 -17.625 -2.072 1 86.81 25 ILE B C 1
ATOM 2368 O O . ILE B 1 25 ? -25.641 -16.625 -2.607 1 86.81 25 ILE B O 1
ATOM 2372 N N . PHE B 1 26 ? -25.359 -18.641 -1.656 1 90.88 26 PHE B N 1
ATOM 2373 C CA . PHE B 1 26 ? -23.906 -18.484 -1.572 1 90.88 26 PHE B CA 1
ATOM 2374 C C . PHE B 1 26 ? -23.219 -19.109 -2.789 1 90.88 26 PHE B C 1
ATOM 2376 O O . PHE B 1 26 ? -22 -19 -2.947 1 90.88 26 PHE B O 1
ATOM 2383 N N . LEU B 1 27 ? -23.984 -19.688 -3.686 1 94.06 27 LEU B N 1
ATOM 2384 C CA . LEU B 1 27 ? -23.391 -20.422 -4.793 1 94.06 27 LEU B CA 1
ATOM 2385 C C . LEU B 1 27 ? -22.594 -19.5 -5.703 1 94.06 27 LEU B C 1
ATOM 2387 O O . LEU B 1 27 ? -21.422 -19.75 -5.973 1 94.06 27 LEU B O 1
ATOM 2391 N N . TRP B 1 28 ? -23.188 -18.391 -6.145 1 95.19 28 TRP B N 1
ATOM 2392 C CA . TRP B 1 28 ? -22.531 -17.5 -7.109 1 95.19 28 TRP B CA 1
ATOM 2393 C C . TRP B 1 28 ? -21.438 -16.688 -6.453 1 95.19 28 TRP B C 1
ATOM 2395 O O . TRP B 1 28 ? -20.344 -16.531 -7.016 1 95.19 28 TRP B O 1
ATOM 2405 N N . PRO B 1 29 ? -21.656 -16.203 -5.199 1 94.88 29 PRO B N 1
ATOM 2406 C CA . PRO B 1 29 ? -20.547 -15.547 -4.508 1 94.88 29 PRO B CA 1
ATOM 2407 C C . PRO B 1 29 ? -19.344 -16.453 -4.32 1 94.88 29 PRO B C 1
ATOM 2409 O O . PRO B 1 29 ? -18.203 -16.031 -4.531 1 94.88 29 PRO B O 1
ATOM 2412 N N . LEU B 1 30 ? -19.609 -17.672 -4 1 96.31 30 LEU B N 1
ATOM 2413 C CA . LEU B 1 30 ? -18.531 -18.625 -3.783 1 96.31 30 LEU B CA 1
ATOM 2414 C C . LEU B 1 30 ? -17.828 -18.938 -5.098 1 96.31 30 LEU B C 1
ATOM 2416 O O . LEU B 1 30 ? -16.594 -19.047 -5.137 1 96.31 30 LEU B O 1
ATOM 2420 N N . ALA B 1 31 ? -18.609 -19.156 -6.125 1 97.06 31 ALA B N 1
ATOM 2421 C CA . ALA B 1 31 ? -18.016 -19.406 -7.434 1 97.06 31 ALA B CA 1
ATOM 2422 C C . ALA B 1 31 ? -17.078 -18.266 -7.848 1 97.06 31 ALA B C 1
ATOM 2424 O O . ALA B 1 31 ? -15.969 -18.5 -8.32 1 97.06 31 ALA B O 1
ATOM 2425 N N . ALA B 1 32 ? -17.531 -17.031 -7.645 1 96.94 32 ALA B N 1
ATOM 2426 C CA . ALA B 1 32 ? -16.719 -15.859 -7.969 1 96.94 32 ALA B CA 1
ATOM 2427 C C . ALA B 1 32 ? -15.453 -15.812 -7.121 1 96.94 32 ALA B C 1
ATOM 2429 O O . ALA B 1 32 ? -14.375 -15.492 -7.621 1 96.94 32 ALA B O 1
ATOM 2430 N N . LEU B 1 33 ? -15.594 -16.125 -5.887 1 97.25 33 LEU B N 1
ATOM 2431 C CA . LEU B 1 33 ? -14.469 -16.094 -4.953 1 97.25 33 LEU B CA 1
ATOM 2432 C C . LEU B 1 33 ? -13.43 -17.141 -5.32 1 97.25 33 LEU B C 1
ATOM 2434 O O . LEU B 1 33 ? -12.227 -16.875 -5.285 1 97.25 33 LEU B O 1
ATOM 2438 N N . LEU B 1 34 ? -13.898 -18.312 -5.656 1 97.94 34 LEU B N 1
ATOM 2439 C CA . LEU B 1 34 ? -13.016 -19.406 -6.043 1 97.94 34 LEU B CA 1
ATOM 2440 C C . LEU B 1 34 ? -12.25 -19.062 -7.316 1 97.94 34 LEU B C 1
ATOM 2442 O O . LEU B 1 34 ? -11.031 -19.25 -7.383 1 97.94 34 LEU B O 1
ATOM 2446 N N . LEU B 1 35 ? -12.961 -18.578 -8.273 1 98 35 LEU B N 1
ATOM 2447 C CA . LEU B 1 35 ? -12.344 -18.219 -9.547 1 98 35 LEU B CA 1
ATOM 2448 C C . LEU B 1 35 ? -11.312 -17.109 -9.359 1 98 35 LEU B C 1
ATOM 2450 O O . LEU B 1 35 ? -10.203 -17.188 -9.891 1 98 35 LEU B O 1
ATOM 2454 N N . THR B 1 36 ? -11.68 -16.094 -8.609 1 97.69 36 THR B N 1
ATOM 2455 C CA . THR B 1 36 ? -10.805 -14.953 -8.375 1 97.69 36 THR B CA 1
ATOM 2456 C C . THR B 1 36 ? -9.57 -15.375 -7.586 1 97.69 36 THR B C 1
ATOM 2458 O O . THR B 1 36 ? -8.445 -14.992 -7.93 1 97.69 36 THR B O 1
ATOM 2461 N N . SER B 1 37 ? -9.781 -16.141 -6.531 1 98.25 37 SER B N 1
ATOM 2462 C CA . SER B 1 37 ? -8.672 -16.5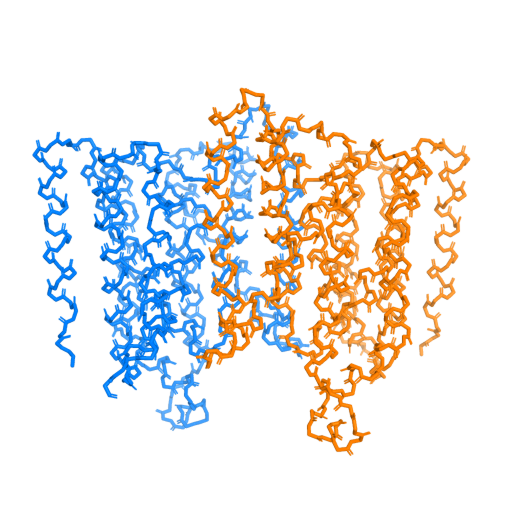78 -5.703 1 98.25 37 SER B CA 1
ATOM 2463 C C . SER B 1 37 ? -7.699 -17.453 -6.5 1 98.25 37 SER B C 1
ATOM 2465 O O . SER B 1 37 ? -6.484 -17.344 -6.34 1 98.25 37 SER B O 1
ATOM 2467 N N . ALA B 1 38 ? -8.234 -18.297 -7.332 1 98.25 38 ALA B N 1
ATOM 2468 C CA . ALA B 1 38 ? -7.402 -19.172 -8.156 1 98.25 38 ALA B CA 1
ATOM 2469 C C . ALA B 1 38 ? -6.543 -18.359 -9.125 1 98.25 38 ALA B C 1
ATOM 2471 O O . ALA B 1 38 ? -5.336 -18.578 -9.227 1 98.25 38 ALA B O 1
ATOM 2472 N N . ALA B 1 39 ? -7.148 -17.453 -9.797 1 98.38 39 ALA B N 1
ATOM 2473 C CA . ALA B 1 39 ? -6.469 -16.688 -10.836 1 98.38 39 ALA B CA 1
ATOM 2474 C C . ALA B 1 39 ? -5.434 -15.75 -10.227 1 98.38 39 ALA B C 1
ATOM 2476 O O . ALA B 1 39 ? -4.293 -15.68 -10.695 1 98.38 39 ALA B O 1
ATOM 2477 N N . LEU B 1 40 ? -5.797 -15.008 -9.195 1 98.31 40 LEU B N 1
ATOM 2478 C CA . LEU B 1 40 ? -4.879 -14.062 -8.57 1 98.31 40 LEU B CA 1
ATOM 2479 C C . LEU B 1 40 ? -3.715 -14.789 -7.906 1 98.31 40 LEU B C 1
ATOM 2481 O O . LEU B 1 40 ? -2.568 -14.336 -7.984 1 98.31 40 LEU B O 1
ATOM 2485 N N . SER B 1 41 ? -4.031 -15.898 -7.266 1 98.56 41 SER B N 1
ATOM 2486 C CA . SER B 1 41 ? -2.975 -16.656 -6.613 1 98.56 41 SER B CA 1
ATOM 2487 C C . SER B 1 41 ? -2.006 -17.25 -7.637 1 98.56 41 SER B C 1
ATOM 2489 O O . SER B 1 41 ? -0.819 -17.406 -7.348 1 98.56 41 SER B O 1
ATOM 2491 N N . ALA B 1 42 ? -2.482 -17.547 -8.781 1 98.19 42 ALA B N 1
ATOM 2492 C CA . ALA B 1 42 ? -1.621 -18.078 -9.836 1 98.19 42 ALA B CA 1
ATOM 2493 C C . ALA B 1 42 ? -0.604 -17.031 -10.289 1 98.19 42 ALA B C 1
ATOM 2495 O O . ALA B 1 42 ? 0.479 -17.375 -10.766 1 98.19 42 ALA B O 1
ATOM 2496 N N . LEU B 1 43 ? -0.922 -15.789 -10.133 1 98.19 43 LEU B N 1
ATOM 2497 C CA . LEU B 1 43 ? -0.042 -14.688 -10.508 1 98.19 43 LEU B CA 1
ATOM 2498 C C . LEU B 1 43 ? 0.981 -14.414 -9.406 1 98.19 43 LEU B C 1
ATOM 2500 O O . LEU B 1 43 ? 2.006 -13.773 -9.656 1 98.19 43 LEU B O 1
ATOM 2504 N N . SER B 1 44 ? 0.705 -14.859 -8.227 1 98.06 44 SER B N 1
ATOM 2505 C CA . SER B 1 44 ? 1.442 -14.508 -7.02 1 98.06 44 SER B CA 1
ATOM 2506 C C . SER B 1 44 ? 2.91 -14.906 -7.129 1 98.06 44 SER B C 1
ATOM 2508 O O . SER B 1 44 ? 3.799 -14.117 -6.801 1 98.06 44 SER B O 1
ATOM 2510 N N . PRO B 1 45 ? 3.268 -16.125 -7.629 1 97.25 45 PRO B N 1
ATOM 2511 C CA . PRO B 1 45 ? 4.68 -16.5 -7.746 1 97.25 45 PRO B CA 1
ATOM 2512 C C . PRO B 1 45 ? 5.453 -15.578 -8.688 1 97.25 45 PRO B C 1
ATOM 2514 O O . PRO B 1 45 ? 6.648 -15.344 -8.477 1 97.25 45 PRO B O 1
ATOM 2517 N N . MET B 1 46 ? 4.797 -15.094 -9.695 1 96.25 46 MET B N 1
ATOM 2518 C CA . MET B 1 46 ? 5.445 -14.18 -10.625 1 96.25 46 MET B CA 1
ATOM 2519 C C . MET B 1 46 ? 5.793 -12.859 -9.938 1 96.25 46 MET B C 1
ATOM 2521 O O . MET B 1 46 ? 6.883 -12.328 -10.125 1 96.25 46 MET B O 1
ATOM 2525 N N . ALA B 1 47 ? 4.926 -12.398 -9.133 1 95.31 47 ALA B N 1
ATOM 2526 C CA . ALA B 1 47 ? 5.16 -11.156 -8.406 1 95.31 47 ALA B CA 1
ATOM 2527 C C . ALA B 1 47 ? 6.281 -11.32 -7.383 1 95.31 47 ALA B C 1
ATOM 2529 O O . ALA B 1 47 ? 7.152 -10.453 -7.262 1 95.31 47 ALA B O 1
ATOM 2530 N N . VAL B 1 48 ? 6.289 -12.414 -6.707 1 94.88 48 VAL B N 1
ATOM 2531 C CA . VAL B 1 48 ? 7.199 -12.672 -5.594 1 94.88 48 VAL B CA 1
ATOM 2532 C C . VAL B 1 48 ? 8.609 -12.922 -6.129 1 94.88 48 VAL B C 1
ATOM 2534 O O . VAL B 1 48 ? 9.586 -12.453 -5.543 1 94.88 48 VAL B O 1
ATOM 2537 N N . ASN B 1 49 ? 8.789 -13.555 -7.254 1 92.69 49 ASN B N 1
ATOM 2538 C CA . ASN B 1 49 ? 10.094 -13.961 -7.758 1 92.69 49 ASN B CA 1
ATOM 2539 C C . ASN B 1 49 ? 10.742 -12.852 -8.586 1 92.69 49 ASN B C 1
ATOM 2541 O O . ASN B 1 49 ? 11.953 -12.859 -8.805 1 92.69 49 ASN B O 1
ATOM 2545 N N . ARG B 1 50 ? 10.008 -11.906 -9.055 1 88.56 50 ARG B N 1
ATOM 2546 C CA . ARG B 1 50 ? 10.562 -10.836 -9.875 1 88.56 50 ARG B CA 1
ATOM 2547 C C . ARG B 1 50 ? 10.641 -9.531 -9.094 1 88.56 50 ARG B C 1
ATOM 2549 O O . ARG B 1 50 ? 10.883 -8.469 -9.672 1 88.56 50 ARG B O 1
ATOM 2556 N N . ARG B 1 51 ? 10.469 -9.539 -7.832 1 83.94 51 ARG B N 1
ATOM 2557 C CA . ARG B 1 51 ? 10.578 -8.375 -6.961 1 83.94 51 ARG B CA 1
ATOM 2558 C C . ARG B 1 51 ? 9.5 -7.348 -7.289 1 83.94 51 ARG B C 1
ATOM 2560 O O . ARG B 1 51 ? 9.781 -6.148 -7.375 1 83.94 51 ARG B O 1
ATOM 2567 N N . MET B 1 52 ? 8.383 -7.887 -7.637 1 91.06 52 MET B N 1
ATOM 2568 C CA . MET B 1 52 ? 7.242 -7.027 -7.93 1 91.06 52 MET B CA 1
ATOM 2569 C C . MET B 1 52 ? 6.188 -7.129 -6.836 1 91.06 52 MET B C 1
ATOM 2571 O O . MET B 1 52 ? 5 -6.91 -7.086 1 91.06 52 MET B O 1
ATOM 2575 N N . THR B 1 53 ? 6.637 -7.523 -5.66 1 94.12 53 THR B N 1
ATOM 2576 C CA . THR B 1 53 ? 5.719 -7.68 -4.539 1 94.12 53 THR B CA 1
ATOM 2577 C C . THR B 1 53 ? 5.082 -6.34 -4.168 1 94.12 53 THR B C 1
ATOM 2579 O O . THR B 1 53 ? 3.893 -6.277 -3.854 1 94.12 53 THR B O 1
ATOM 2582 N N . PHE B 1 54 ? 5.91 -5.297 -4.27 1 94.94 54 PHE B N 1
ATOM 2583 C CA . PHE B 1 54 ? 5.402 -3.961 -3.988 1 94.94 54 PHE B CA 1
ATOM 2584 C C . PHE B 1 54 ? 4.305 -3.58 -4.973 1 94.94 54 PHE B C 1
ATOM 2586 O O . PHE B 1 54 ? 3.246 -3.09 -4.574 1 94.94 54 PHE B O 1
ATOM 2593 N N . LEU B 1 55 ? 4.465 -3.859 -6.199 1 93.56 55 LEU B N 1
ATOM 2594 C CA . LEU B 1 55 ? 3.479 -3.553 -7.227 1 93.56 55 LEU B CA 1
ATOM 2595 C C . LEU B 1 55 ? 2.205 -4.363 -7.02 1 93.56 55 LEU B C 1
ATOM 2597 O O . LEU B 1 55 ? 1.099 -3.84 -7.168 1 93.56 55 LEU B O 1
ATOM 2601 N N . ALA B 1 56 ? 2.385 -5.605 -6.711 1 94.31 56 ALA B N 1
ATOM 2602 C CA . ALA B 1 56 ? 1.245 -6.48 -6.449 1 94.31 56 ALA B CA 1
ATOM 2603 C C . ALA B 1 56 ? 0.429 -5.984 -5.262 1 94.31 56 ALA B C 1
ATOM 2605 O O . ALA B 1 56 ? -0.802 -5.938 -5.32 1 94.31 56 ALA B O 1
ATOM 2606 N N . HIS B 1 57 ? 1.113 -5.617 -4.25 1 91.12 57 HIS B N 1
ATOM 2607 C CA . HIS B 1 57 ? 0.437 -5.129 -3.053 1 91.12 57 HIS B CA 1
ATOM 2608 C C . HIS B 1 57 ? -0.244 -3.789 -3.312 1 91.12 57 HIS B C 1
ATOM 2610 O O . HIS B 1 57 ? -1.301 -3.504 -2.744 1 91.12 57 HIS B O 1
ATOM 2616 N N . ALA B 1 58 ? 0.338 -3.029 -4.148 1 91.31 58 ALA B N 1
ATOM 2617 C CA . ALA B 1 58 ? -0.143 -1.674 -4.406 1 91.31 58 ALA B CA 1
ATOM 2618 C C . ALA B 1 58 ? -1.39 -1.691 -5.285 1 91.31 58 ALA B C 1
ATOM 2620 O O . ALA B 1 58 ? -1.978 -0.644 -5.562 1 91.31 58 ALA B O 1
ATOM 2621 N N . GLN B 1 59 ? -1.812 -2.826 -5.715 1 90.62 59 GLN B N 1
ATOM 2622 C CA . GLN B 1 59 ? -3.018 -2.938 -6.531 1 90.62 59 GLN B CA 1
ATOM 2623 C C . GLN B 1 59 ? -4.242 -2.424 -5.781 1 90.62 59 GLN B C 1
ATOM 2625 O O . GLN B 1 59 ? -5.188 -1.921 -6.391 1 90.62 59 GLN B O 1
ATOM 2630 N N . SER B 1 60 ? -4.207 -2.582 -4.484 1 88.62 60 SER B N 1
ATOM 2631 C CA . SER B 1 60 ? -5.316 -2.064 -3.691 1 88.62 60 SER B CA 1
ATOM 2632 C C . SER B 1 60 ? -5.52 -0.573 -3.936 1 88.62 60 SER B C 1
ATOM 2634 O O . SER B 1 60 ? -6.652 -0.117 -4.113 1 88.62 60 SER B O 1
ATOM 2636 N N . HIS B 1 61 ? -4.496 0.163 -3.996 1 89.31 61 HIS B N 1
ATOM 2637 C CA . HIS B 1 61 ? -4.574 1.597 -4.254 1 89.31 61 HIS B CA 1
ATOM 2638 C C . HIS B 1 61 ? -4.949 1.876 -5.707 1 89.31 61 HIS B C 1
ATOM 2640 O O . HIS B 1 61 ? -5.727 2.791 -5.984 1 89.31 61 HIS B O 1
ATOM 2646 N N . SER B 1 62 ? -4.406 1.074 -6.566 1 94.19 62 SER B N 1
ATOM 2647 C CA . SER B 1 62 ? -4.691 1.254 -7.984 1 94.19 62 SER B CA 1
ATOM 2648 C C . SER B 1 62 ? -6.176 1.049 -8.281 1 94.19 62 SER B C 1
ATOM 2650 O O . SER B 1 62 ? -6.77 1.808 -9.047 1 94.19 62 SER B O 1
ATOM 2652 N N . ILE B 1 63 ? -6.699 0.092 -7.637 1 92.19 63 ILE B N 1
ATOM 2653 C CA . ILE B 1 63 ? -8.109 -0.224 -7.848 1 92.19 63 ILE B CA 1
ATOM 2654 C C . ILE B 1 63 ? -8.977 0.9 -7.289 1 92.19 63 ILE B C 1
ATOM 2656 O O . ILE B 1 63 ? -9.953 1.31 -7.918 1 92.19 63 ILE B O 1
ATOM 2660 N N . LEU B 1 64 ? -8.656 1.373 -6.145 1 88.5 64 LEU B N 1
ATOM 2661 C CA . LEU B 1 64 ? -9.43 2.447 -5.527 1 88.5 64 LEU B CA 1
ATOM 2662 C C . LEU B 1 64 ? -9.383 3.711 -6.379 1 88.5 64 LEU B C 1
ATOM 2664 O O . LEU B 1 64 ? -10.422 4.305 -6.676 1 88.5 64 LEU B O 1
ATOM 2668 N N . THR B 1 65 ? -8.188 4.059 -6.766 1 93 65 THR B N 1
ATOM 2669 C CA . THR B 1 65 ? -8.031 5.242 -7.605 1 93 65 THR B CA 1
ATOM 2670 C C . THR B 1 65 ? -8.773 5.066 -8.93 1 93 65 THR B C 1
ATOM 2672 O O . THR B 1 65 ? -9.445 5.984 -9.398 1 93 65 THR B O 1
ATOM 2675 N N . ALA B 1 66 ? -8.625 3.93 -9.469 1 94.25 66 ALA B N 1
ATOM 2676 C CA . ALA B 1 66 ? -9.273 3.635 -10.742 1 94.25 66 ALA B CA 1
ATOM 2677 C C . ALA B 1 66 ? -10.797 3.68 -10.602 1 94.25 66 ALA B C 1
ATOM 2679 O O . ALA B 1 66 ? -11.484 4.199 -11.477 1 94.25 66 ALA B O 1
ATOM 2680 N N . SER B 1 67 ? -11.344 3.133 -9.539 1 89.75 67 SER B N 1
ATOM 2681 C CA . SER B 1 67 ? -12.789 3.127 -9.297 1 89.75 67 SER B CA 1
ATOM 2682 C C . SER B 1 67 ? -13.328 4.543 -9.125 1 89.75 67 SER B C 1
ATOM 2684 O O . SER B 1 67 ? -14.383 4.879 -9.656 1 89.75 67 SER B O 1
ATOM 2686 N N . LEU B 1 68 ? -12.594 5.289 -8.375 1 88.5 68 LEU B N 1
ATOM 2687 C CA . LEU B 1 68 ? -13.008 6.676 -8.18 1 88.5 68 LEU B CA 1
ATOM 2688 C C . LEU B 1 68 ? -12.93 7.453 -9.484 1 88.5 68 LEU B C 1
ATOM 2690 O O . LEU B 1 68 ? -13.797 8.281 -9.781 1 88.5 68 LEU B O 1
ATOM 2694 N N . SER B 1 69 ? -11.891 7.219 -10.234 1 91.38 69 SER B N 1
ATOM 2695 C CA . SER B 1 69 ? -11.773 7.848 -11.547 1 91.38 69 SER B CA 1
ATOM 2696 C C . SER B 1 69 ? -12.938 7.449 -12.461 1 91.38 69 SER B C 1
ATOM 2698 O O . SER B 1 69 ? -13.469 8.281 -13.195 1 91.38 69 SER B O 1
ATOM 2700 N N . ALA B 1 70 ? -13.203 6.215 -12.398 1 90.19 70 ALA B N 1
ATOM 2701 C CA . ALA B 1 70 ? -14.328 5.723 -13.188 1 90.19 70 ALA B CA 1
ATOM 2702 C C . ALA B 1 70 ? -15.633 6.363 -12.734 1 90.19 70 ALA B C 1
ATOM 2704 O O . ALA B 1 70 ? -16.484 6.711 -13.57 1 90.19 70 ALA B O 1
ATOM 2705 N N . ALA B 1 71 ? -15.82 6.48 -11.438 1 86.06 71 ALA B N 1
ATOM 2706 C CA . ALA B 1 71 ? -17.016 7.102 -10.891 1 86.06 71 ALA B CA 1
ATOM 2707 C C . ALA B 1 71 ? -17.156 8.555 -11.352 1 86.06 71 ALA B C 1
ATOM 2709 O O . ALA B 1 71 ? -18.234 8.992 -11.75 1 86.06 71 ALA B O 1
ATOM 2710 N N . VAL B 1 72 ? -16.062 9.219 -11.328 1 86.81 72 VAL B N 1
ATOM 2711 C CA . VAL B 1 72 ? -16.062 10.617 -11.742 1 86.81 72 VAL B CA 1
ATOM 2712 C C . VAL B 1 72 ? -16.328 10.711 -13.242 1 86.81 72 VAL B C 1
ATOM 2714 O O . VAL B 1 72 ? -17.125 11.539 -13.688 1 86.81 72 VAL B O 1
ATOM 2717 N N . THR B 1 73 ? -15.664 9.867 -14 1 87.81 73 THR B N 1
ATOM 2718 C CA . THR B 1 73 ? -15.82 9.867 -15.445 1 87.81 73 THR B CA 1
ATOM 2719 C C . THR B 1 73 ? -17.266 9.523 -15.828 1 87.81 73 THR B C 1
ATOM 2721 O O . THR B 1 73 ? -17.844 10.172 -16.688 1 87.81 73 THR B O 1
ATOM 2724 N N . THR B 1 74 ? -17.797 8.516 -15.203 1 83.75 74 THR B N 1
ATOM 2725 C CA . THR B 1 74 ? -19.156 8.102 -15.531 1 83.75 74 THR B CA 1
ATOM 2726 C C . THR B 1 74 ? -20.172 9.133 -15.055 1 83.75 74 THR B C 1
ATOM 2728 O O . THR B 1 74 ? -21.203 9.344 -15.695 1 83.75 74 THR B O 1
ATOM 2731 N N . ALA B 1 75 ? -19.906 9.711 -13.938 1 81.5 75 ALA B N 1
ATOM 2732 C CA . ALA B 1 75 ? -20.781 10.781 -13.453 1 81.5 75 ALA B CA 1
ATOM 2733 C C . ALA B 1 75 ? -20.781 11.969 -14.414 1 81.5 75 ALA B C 1
ATOM 2735 O O . ALA B 1 75 ? -21.828 12.562 -14.68 1 81.5 75 ALA B O 1
ATOM 2736 N N . LEU B 1 76 ? -19.656 12.289 -14.875 1 83.31 76 LEU B N 1
ATOM 2737 C CA . LEU B 1 76 ? -19.516 13.422 -15.789 1 83.31 76 LEU B CA 1
ATOM 2738 C C . LEU B 1 76 ? -20.188 13.125 -17.125 1 83.31 76 LEU B C 1
ATOM 2740 O O . LEU B 1 76 ? -20.766 14.023 -17.75 1 83.31 76 LEU B O 1
ATOM 2744 N N . LEU B 1 77 ? -20.094 11.883 -17.453 1 82.38 77 LEU B N 1
ATOM 2745 C CA . LEU B 1 77 ? -20.672 11.492 -18.734 1 82.38 77 LEU B CA 1
ATOM 2746 C C . LEU B 1 77 ? -22.125 11.07 -18.578 1 82.38 77 LEU B C 1
ATOM 2748 O O . LEU B 1 77 ? -22.797 10.742 -19.562 1 82.38 77 LEU B O 1
ATOM 2752 N N . LYS B 1 78 ? -22.719 11.211 -17.406 1 76.12 78 LYS B N 1
ATOM 2753 C CA . LYS B 1 78 ? -24.109 10.875 -17.078 1 76.12 78 LYS B CA 1
ATOM 2754 C C . LYS B 1 78 ? -24.422 9.438 -17.484 1 76.12 78 LYS B C 1
ATOM 2756 O O . LYS B 1 78 ? -25.484 9.172 -18.062 1 76.12 78 LYS B O 1
ATOM 2761 N N . ILE B 1 79 ? -23.406 8.586 -17.422 1 68.69 79 ILE B N 1
ATOM 2762 C CA . ILE B 1 79 ? -23.578 7.16 -17.656 1 68.69 79 ILE B CA 1
ATOM 2763 C C . ILE B 1 79 ? -23.891 6.461 -16.328 1 68.69 79 ILE B C 1
ATOM 2765 O O . ILE B 1 79 ? -23.359 6.836 -15.281 1 68.69 79 ILE B O 1
ATOM 2769 N N . SER B 1 80 ? -24.828 5.562 -16.375 1 63.81 80 SER B N 1
ATOM 2770 C CA . SER B 1 80 ? -25.234 4.871 -15.156 1 63.81 80 SER B CA 1
ATOM 2771 C C . SER B 1 80 ? -24.078 4.059 -14.562 1 63.81 80 SER B C 1
ATOM 2773 O O . SER B 1 80 ? -23.312 3.439 -15.305 1 63.81 80 SER B O 1
ATOM 2775 N N . TRP B 1 81 ? -23.859 4.062 -13.289 1 59.44 81 TRP B N 1
ATOM 2776 C CA . TRP B 1 81 ? -22.844 3.348 -12.531 1 59.44 81 TRP B CA 1
ATOM 2777 C C . TRP B 1 81 ? -23.031 1.839 -12.633 1 59.44 81 TRP B C 1
ATOM 2779 O O . TRP B 1 81 ? -22.094 1.068 -12.461 1 59.44 81 TRP B O 1
ATOM 2789 N N . PHE B 1 82 ? -24.156 1.43 -12.977 1 60.16 82 PHE B N 1
ATOM 2790 C CA . PHE B 1 82 ? -24.5 0.014 -13.023 1 60.16 82 PHE B CA 1
ATOM 2791 C C . PHE B 1 82 ? -24.219 -0.56 -14.406 1 60.16 82 PHE B C 1
ATOM 2793 O O . PHE B 1 82 ? -24.312 -1.772 -14.617 1 60.16 82 PHE B O 1
ATOM 2800 N N . SER B 1 83 ? -23.703 0.146 -15.164 1 64.69 83 SER B N 1
ATOM 2801 C CA . SER B 1 83 ? -23.469 -0.292 -16.531 1 64.69 83 SER B CA 1
ATOM 2802 C C . SER B 1 83 ? -22.172 -1.108 -16.641 1 64.69 83 SER B C 1
ATOM 2804 O O . SER B 1 83 ? -21.25 -0.928 -15.852 1 64.69 83 SER B O 1
ATOM 2806 N N . PRO B 1 84 ? -22.297 -2.199 -17.375 1 70.62 84 PRO B N 1
ATOM 2807 C CA . PRO B 1 84 ? -21.078 -2.957 -17.672 1 70.62 84 PRO B CA 1
ATOM 2808 C C . PRO B 1 84 ? -19.906 -2.061 -18.078 1 70.62 84 PRO B C 1
ATOM 2810 O O . PRO B 1 84 ? -18.75 -2.467 -17.969 1 70.62 84 PRO B O 1
ATOM 2813 N N . TYR B 1 85 ? -20.219 -0.967 -18.312 1 79 85 TYR B N 1
ATOM 2814 C CA . TYR B 1 85 ? -19.219 -0.007 -18.75 1 79 85 TYR B CA 1
ATOM 2815 C C . TYR B 1 85 ? -18.359 0.464 -17.578 1 79 85 TYR B C 1
ATOM 2817 O O . TYR B 1 85 ? -17.172 0.769 -17.75 1 79 85 TYR B O 1
ATOM 2825 N N . PHE B 1 86 ? -18.938 0.416 -16.453 1 84.38 86 PHE B N 1
ATOM 2826 C CA . PHE B 1 86 ? -18.203 0.895 -15.289 1 84.38 86 PHE B CA 1
ATOM 2827 C C . PHE B 1 86 ? -17.016 -0.016 -14.984 1 84.38 86 PHE B C 1
ATOM 2829 O O . PHE B 1 86 ? -15.898 0.458 -14.789 1 84.38 86 PHE B O 1
ATOM 2836 N N . THR B 1 87 ? -17.266 -1.277 -15.055 1 86.56 87 THR B N 1
ATOM 2837 C CA . THR B 1 87 ? -16.203 -2.246 -14.758 1 86.56 87 THR B CA 1
ATOM 2838 C C . THR B 1 87 ? -15.094 -2.168 -15.797 1 86.56 87 THR B C 1
ATOM 2840 O O . THR B 1 87 ? -13.914 -2.258 -15.453 1 86.56 87 THR B O 1
ATOM 2843 N N . LEU B 1 88 ? -15.492 -1.982 -17.031 1 89 88 LEU B N 1
ATOM 2844 C CA . LEU B 1 88 ? -14.508 -1.877 -18.094 1 89 88 LEU B CA 1
ATOM 2845 C C . LEU B 1 88 ? -13.641 -0.636 -17.922 1 89 88 LEU B C 1
ATOM 2847 O O . 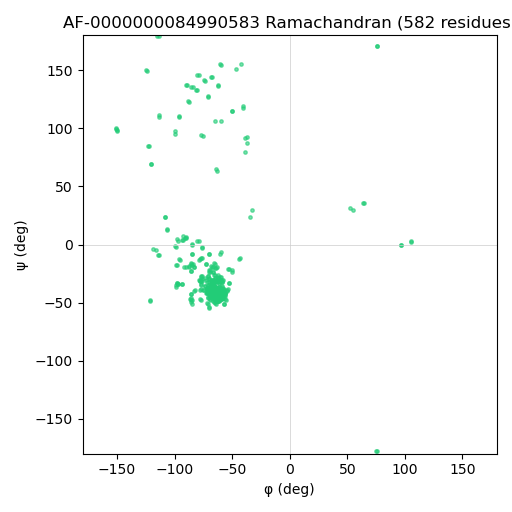LEU B 1 88 ? -12.438 -0.674 -18.172 1 89 88 LEU B O 1
ATOM 2851 N N . VAL B 1 89 ? -14.273 0.439 -17.469 1 91.44 89 VAL B N 1
ATOM 2852 C CA . VAL B 1 89 ? -13.547 1.685 -17.25 1 91.44 89 VAL B CA 1
ATOM 2853 C C . VAL B 1 89 ? -12.594 1.526 -16.062 1 91.44 89 VAL B C 1
ATOM 2855 O O . VAL B 1 89 ? -11.453 1.994 -16.109 1 91.44 89 VAL B O 1
ATOM 2858 N N . VAL B 1 90 ? -13.016 0.843 -15.055 1 92.38 90 VAL B N 1
ATOM 2859 C CA . VAL B 1 90 ? -12.172 0.579 -13.898 1 92.38 90 VAL B CA 1
ATOM 2860 C C . VAL B 1 90 ? -10.953 -0.235 -14.32 1 92.38 90 VAL B C 1
ATOM 2862 O O . VAL B 1 90 ? -9.82 0.087 -13.953 1 92.38 90 VAL B O 1
ATOM 2865 N N . ILE B 1 91 ? -11.18 -1.248 -15.117 1 94.88 91 ILE B N 1
ATOM 2866 C CA . ILE B 1 91 ? -10.094 -2.107 -15.594 1 94.88 91 ILE B CA 1
ATOM 2867 C C . ILE B 1 91 ? -9.109 -1.285 -16.422 1 94.88 91 ILE B C 1
ATOM 2869 O O . ILE B 1 91 ? -7.898 -1.362 -16.219 1 94.88 91 ILE B O 1
ATOM 2873 N N . ALA B 1 92 ? -9.641 -0.47 -17.297 1 95.62 92 ALA B N 1
ATOM 2874 C CA . ALA B 1 92 ? -8.797 0.349 -18.156 1 95.62 92 ALA B CA 1
ATOM 2875 C C . ALA B 1 92 ? -7.938 1.309 -17.344 1 95.62 92 ALA B C 1
ATOM 2877 O O . ALA B 1 92 ? -6.734 1.438 -17.594 1 95.62 92 ALA B O 1
ATOM 2878 N N . TYR B 1 93 ? -8.547 1.964 -16.391 1 95.44 93 TYR B N 1
ATOM 2879 C CA . TYR B 1 93 ? -7.805 2.896 -15.539 1 95.44 93 TYR B CA 1
ATOM 2880 C C . TYR B 1 93 ? -6.762 2.164 -14.703 1 95.44 93 TYR B C 1
ATOM 2882 O O . TYR B 1 93 ? -5.648 2.664 -14.516 1 95.44 93 TYR B O 1
ATOM 2890 N N . THR B 1 94 ? -7.141 1.019 -14.172 1 96.31 94 THR B N 1
ATOM 2891 C CA . THR B 1 94 ? -6.195 0.256 -13.367 1 96.31 94 THR B CA 1
ATOM 2892 C C . THR B 1 94 ? -4.969 -0.129 -14.188 1 96.31 94 THR B C 1
ATOM 2894 O O . THR B 1 94 ? -3.836 0.017 -13.727 1 96.31 94 THR B O 1
ATOM 2897 N N . ILE B 1 95 ? -5.195 -0.594 -15.398 1 96.88 95 ILE B N 1
ATOM 2898 C CA . ILE B 1 95 ? -4.105 -0.969 -16.297 1 96.88 95 ILE B CA 1
ATOM 2899 C C . ILE B 1 95 ? -3.238 0.252 -16.594 1 96.88 95 ILE B C 1
ATOM 2901 O O . ILE B 1 95 ? -2.014 0.197 -16.469 1 96.88 95 ILE B O 1
ATOM 2905 N N . ALA B 1 96 ? -3.852 1.333 -16.922 1 96.5 96 ALA B N 1
ATOM 2906 C CA . ALA B 1 96 ? -3.133 2.551 -17.281 1 96.5 96 ALA B CA 1
ATOM 2907 C C . ALA B 1 96 ? -2.277 3.055 -16.125 1 96.5 96 ALA B C 1
ATOM 2909 O O . ALA B 1 96 ? -1.108 3.402 -16.312 1 96.5 96 ALA B O 1
ATOM 2910 N N . LEU B 1 97 ? -2.828 3.057 -14.977 1 95.75 97 LEU B N 1
ATOM 2911 C CA . LEU B 1 97 ? -2.133 3.547 -13.789 1 95.75 97 LEU B CA 1
ATOM 2912 C C . LEU B 1 97 ? -0.913 2.688 -13.484 1 95.75 97 LEU B C 1
ATOM 2914 O O . LEU B 1 97 ? 0.152 3.211 -13.148 1 95.75 97 LEU B O 1
ATOM 2918 N N . ASN B 1 98 ? -1.047 1.402 -13.609 1 95.69 98 ASN B N 1
ATOM 2919 C CA . ASN B 1 98 ? 0.06 0.512 -13.273 1 95.69 98 ASN B CA 1
ATOM 2920 C C . ASN B 1 98 ? 1.123 0.503 -14.367 1 95.69 98 ASN B C 1
ATOM 2922 O O . ASN B 1 98 ? 2.309 0.314 -14.086 1 95.69 98 ASN B O 1
ATOM 2926 N N . LEU B 1 99 ? 0.717 0.759 -15.594 1 95.81 99 LEU B N 1
ATOM 2927 C CA . LEU B 1 99 ? 1.695 0.844 -16.672 1 95.81 99 LEU B CA 1
ATOM 2928 C C . LEU B 1 99 ? 2.562 2.09 -16.531 1 95.81 99 LEU B C 1
ATOM 2930 O O . LEU B 1 99 ? 3.678 2.143 -17.047 1 95.81 99 LEU B O 1
ATOM 2934 N N . LEU B 1 100 ? 2.037 3.086 -15.805 1 94.88 100 LEU B N 1
ATOM 2935 C CA . LEU B 1 100 ? 2.812 4.289 -15.523 1 94.88 100 LEU B CA 1
ATOM 2936 C C . LEU B 1 100 ? 4.086 3.947 -14.758 1 94.88 100 LEU B C 1
ATOM 2938 O O . LEU B 1 100 ? 5.086 4.668 -14.859 1 94.88 100 LEU B O 1
ATOM 2942 N N . VAL B 1 101 ? 4.039 2.854 -14 1 93.44 101 VAL B N 1
ATOM 2943 C CA . VAL B 1 101 ? 5.207 2.43 -13.227 1 93.44 101 VAL B CA 1
ATOM 2944 C C . VAL B 1 101 ? 6.375 2.158 -14.172 1 93.44 101 VAL B C 1
ATOM 2946 O O . VAL B 1 101 ? 7.508 2.562 -13.898 1 93.44 101 VAL B O 1
ATOM 2949 N N . LEU B 1 102 ? 6.102 1.476 -15.312 1 91.44 102 LEU B N 1
ATOM 2950 C CA . LEU B 1 102 ? 7.141 1.183 -16.281 1 91.44 102 LEU B CA 1
ATOM 2951 C C . LEU B 1 102 ? 7.68 2.467 -16.906 1 91.44 102 LEU B C 1
ATOM 2953 O O . LEU B 1 102 ? 8.883 2.582 -17.156 1 91.44 102 LEU B O 1
ATOM 2957 N N . LEU B 1 103 ? 6.781 3.408 -17.125 1 91.94 103 LEU B N 1
ATOM 2958 C CA . LEU B 1 103 ? 7.191 4.684 -17.703 1 91.94 103 LEU B CA 1
ATOM 2959 C C . LEU B 1 103 ? 8.102 5.445 -16.734 1 91.94 103 LEU B C 1
ATOM 2961 O O . LEU B 1 103 ? 9.117 6.008 -17.156 1 91.94 103 LEU B O 1
ATOM 2965 N N . VAL B 1 104 ? 7.738 5.453 -15.492 1 93.06 104 VAL B N 1
ATOM 2966 C CA . VAL B 1 104 ? 8.523 6.156 -14.484 1 93.06 104 VAL B CA 1
ATOM 2967 C C . VAL B 1 104 ? 9.867 5.457 -14.305 1 93.06 104 VAL B C 1
ATOM 2969 O O . VAL B 1 104 ? 10.898 6.113 -14.117 1 93.06 104 VAL B O 1
ATOM 2972 N N . ALA B 1 105 ? 9.859 4.152 -14.367 1 91.56 105 ALA B N 1
ATOM 2973 C CA . ALA B 1 105 ? 11.102 3.387 -14.242 1 91.56 105 ALA B CA 1
ATOM 2974 C C . ALA B 1 105 ? 12.078 3.738 -15.359 1 91.56 105 ALA B C 1
ATOM 2976 O O . ALA B 1 105 ? 13.297 3.684 -15.164 1 91.56 105 ALA B O 1
ATOM 2977 N N . ARG B 1 106 ? 11.609 4.113 -16.5 1 90.44 106 ARG B N 1
ATOM 2978 C CA . ARG B 1 106 ? 12.445 4.492 -17.625 1 90.44 106 ARG B CA 1
ATOM 2979 C C . ARG B 1 106 ? 13.188 5.789 -17.344 1 90.44 106 ARG B C 1
ATOM 2981 O O . ARG B 1 106 ? 14.164 6.109 -18.031 1 90.44 106 ARG B O 1
ATOM 2988 N N . SER B 1 107 ? 12.711 6.523 -16.422 1 90.62 107 SER B N 1
ATOM 2989 C CA . SER B 1 107 ? 13.367 7.777 -16.062 1 90.62 107 SER B CA 1
ATOM 2990 C C . SER B 1 107 ? 14.586 7.539 -15.172 1 90.62 107 SER B C 1
ATOM 2992 O O . SER B 1 107 ? 15.133 8.484 -14.594 1 90.62 107 SER B O 1
ATOM 2994 N N . GLY B 1 108 ? 14.906 6.27 -14.906 1 90.5 108 GLY B N 1
ATOM 2995 C CA . GLY B 1 108 ? 16.141 5.949 -14.219 1 90.5 108 GLY B CA 1
ATOM 2996 C C . GLY B 1 108 ? 15.938 5.555 -12.773 1 90.5 108 GLY B C 1
ATOM 2997 O O . GLY B 1 108 ? 16.906 5.336 -12.039 1 90.5 108 GLY B O 1
ATOM 2998 N N . PHE B 1 109 ? 14.711 5.484 -12.32 1 92.56 109 PHE B N 1
ATOM 2999 C CA . PHE B 1 109 ? 14.438 5.047 -10.961 1 92.56 109 PHE B CA 1
ATOM 3000 C C . PHE B 1 109 ? 14.477 3.529 -10.859 1 92.56 109 PHE B C 1
ATOM 3002 O O . PHE B 1 109 ? 14.109 2.828 -11.805 1 92.56 109 PHE B O 1
ATOM 3009 N N . LYS B 1 110 ? 14.93 3.062 -9.719 1 90.19 110 LYS B N 1
ATOM 3010 C CA . LYS B 1 110 ? 14.773 1.638 -9.43 1 90.19 110 LYS B CA 1
ATOM 3011 C C . LYS B 1 110 ? 13.305 1.234 -9.406 1 90.19 110 LYS B C 1
ATOM 3013 O O . LYS B 1 110 ? 12.43 2.064 -9.148 1 90.19 110 LYS B O 1
ATOM 3018 N N . GLU B 1 111 ? 12.984 0.021 -9.648 1 87.88 111 GLU B N 1
ATOM 3019 C CA . GLU B 1 111 ? 11.617 -0.476 -9.773 1 87.88 111 GLU B CA 1
ATOM 3020 C C . GLU B 1 111 ? 10.805 -0.188 -8.516 1 87.88 111 GLU B C 1
ATOM 3022 O O . GLU B 1 111 ? 9.633 0.199 -8.602 1 87.88 111 GLU B O 1
ATOM 3027 N N . ASP B 1 112 ? 11.422 -0.352 -7.391 1 92 112 ASP B N 1
ATOM 3028 C CA . ASP B 1 112 ? 10.719 -0.129 -6.133 1 92 112 ASP B CA 1
ATOM 3029 C C . ASP B 1 112 ? 10.391 1.35 -5.938 1 92 112 ASP B C 1
ATOM 3031 O O . ASP B 1 112 ? 9.297 1.695 -5.484 1 92 112 ASP B O 1
ATOM 3035 N N . VAL B 1 113 ? 11.297 2.236 -6.344 1 94.31 113 VAL B N 1
ATOM 3036 C CA . VAL B 1 113 ? 11.094 3.678 -6.227 1 94.31 113 VAL B CA 1
ATOM 3037 C C . VAL B 1 113 ? 10.055 4.141 -7.25 1 94.31 113 VAL B C 1
ATOM 3039 O O . VAL B 1 113 ? 9.172 4.941 -6.93 1 94.31 113 VAL B O 1
ATOM 3042 N N . ALA B 1 114 ? 10.156 3.6 -8.453 1 94.81 114 ALA B N 1
ATOM 3043 C CA . ALA B 1 114 ? 9.18 3.932 -9.492 1 94.81 114 ALA B CA 1
ATOM 3044 C C . ALA B 1 114 ? 7.766 3.566 -9.047 1 94.81 114 ALA B C 1
ATOM 3046 O O . ALA B 1 114 ? 6.832 4.352 -9.227 1 94.81 114 ALA B O 1
ATOM 3047 N N . THR B 1 115 ? 7.633 2.369 -8.492 1 94.94 115 THR B N 1
ATOM 3048 C CA . THR B 1 115 ? 6.336 1.951 -7.98 1 94.94 115 THR B CA 1
ATOM 3049 C C . THR B 1 115 ? 5.855 2.898 -6.883 1 94.94 115 THR B C 1
ATOM 3051 O O . THR B 1 115 ? 4.707 3.344 -6.895 1 94.94 115 THR B O 1
ATOM 3054 N N . GLY B 1 116 ? 6.762 3.252 -5.973 1 95.5 116 GLY B N 1
ATOM 3055 C CA . GLY B 1 116 ? 6.418 4.164 -4.891 1 95.5 116 GLY B CA 1
ATOM 3056 C C . GLY B 1 116 ? 5.941 5.516 -5.383 1 95.5 116 GLY B C 1
ATOM 3057 O O . GLY B 1 116 ? 4.992 6.082 -4.836 1 95.5 116 GLY B O 1
ATOM 3058 N N . ILE B 1 117 ? 6.566 6 -6.41 1 95.81 117 ILE B N 1
ATOM 3059 C CA . ILE B 1 117 ? 6.219 7.289 -6.988 1 95.81 117 ILE B CA 1
ATOM 3060 C C . ILE B 1 117 ? 4.812 7.227 -7.586 1 95.81 117 ILE B C 1
ATOM 3062 O O . ILE B 1 117 ? 3.973 8.078 -7.305 1 95.81 117 ILE B O 1
ATOM 3066 N N . VAL B 1 118 ? 4.57 6.238 -8.352 1 96.06 118 VAL B N 1
ATOM 3067 C CA . VAL B 1 118 ? 3.275 6.105 -9.016 1 96.06 118 VAL B CA 1
ATOM 3068 C C . VAL B 1 118 ? 2.182 5.879 -7.977 1 96.06 118 VAL B C 1
ATOM 3070 O O . VAL B 1 118 ? 1.083 6.43 -8.094 1 96.06 118 VAL B O 1
ATOM 3073 N N . MET B 1 119 ? 2.518 5.094 -6.965 1 95.69 119 MET B N 1
ATOM 3074 C CA . MET B 1 119 ? 1.532 4.863 -5.914 1 95.69 119 MET B CA 1
ATOM 3075 C C . MET B 1 119 ? 1.279 6.141 -5.117 1 95.69 119 MET B C 1
ATOM 3077 O O . MET B 1 119 ? 0.163 6.375 -4.652 1 95.69 119 MET B O 1
ATOM 3081 N N . SER B 1 120 ? 2.305 6.895 -4.922 1 95.06 120 SER B N 1
ATOM 3082 C CA . SER B 1 120 ? 2.125 8.188 -4.266 1 95.06 120 SER B CA 1
ATOM 3083 C C . SER B 1 120 ? 1.165 9.078 -5.047 1 95.06 120 SER B C 1
ATOM 3085 O O . SER B 1 120 ? 0.309 9.742 -4.461 1 95.06 120 SER B O 1
ATOM 3087 N N . PHE B 1 121 ? 1.348 9.07 -6.316 1 94.31 121 PHE B N 1
ATOM 3088 C CA . PHE B 1 121 ? 0.419 9.797 -7.176 1 94.31 121 PHE B CA 1
ATOM 3089 C C . PHE B 1 121 ? -1 9.273 -7.008 1 94.31 121 PHE B C 1
ATOM 3091 O O . PHE B 1 121 ? -1.951 10.047 -6.91 1 94.31 121 PHE B O 1
ATOM 3098 N N . GLN B 1 122 ? -1.127 8.031 -7.016 1 94.5 122 GLN B N 1
ATOM 3099 C CA . GLN B 1 122 ? -2.447 7.418 -6.895 1 94.5 122 GLN B CA 1
ATOM 3100 C C . GLN B 1 122 ? -3.084 7.746 -5.547 1 94.5 122 GLN B C 1
ATOM 3102 O O . GLN B 1 122 ? -4.293 7.984 -5.469 1 94.5 122 GLN B O 1
ATOM 3107 N N . LEU B 1 123 ? -2.295 7.773 -4.496 1 91.5 123 LEU B N 1
ATOM 3108 C CA . LEU B 1 123 ? -2.814 8.133 -3.182 1 91.5 123 LEU B CA 1
ATOM 3109 C C . LEU B 1 123 ? -3.326 9.57 -3.176 1 91.5 123 LEU B C 1
ATOM 3111 O O . LEU B 1 123 ? -4.426 9.836 -2.691 1 91.5 123 LEU B O 1
ATOM 3115 N N . ALA B 1 124 ? -2.525 10.469 -3.73 1 91.25 124 ALA B N 1
ATOM 3116 C CA . ALA B 1 124 ? -2.943 11.867 -3.83 1 91.25 124 ALA B CA 1
ATOM 3117 C C . ALA B 1 124 ? -4.195 12.008 -4.688 1 91.25 124 ALA B C 1
ATOM 3119 O O . ALA B 1 124 ? -5.125 12.734 -4.332 1 91.25 124 ALA B O 1
ATOM 3120 N N . ALA B 1 125 ? -4.215 11.289 -5.77 1 92.44 125 ALA B N 1
ATOM 3121 C CA . ALA B 1 125 ? -5.352 11.328 -6.684 1 92.44 125 ALA B CA 1
ATOM 3122 C C . ALA B 1 125 ? -6.613 10.797 -6.012 1 92.44 125 ALA B C 1
ATOM 3124 O O . ALA B 1 125 ? -7.715 11.305 -6.25 1 92.44 125 ALA B O 1
ATOM 3125 N N . THR B 1 126 ? -6.449 9.758 -5.227 1 88.5 126 THR B N 1
ATOM 3126 C CA . THR B 1 126 ? -7.582 9.164 -4.527 1 88.5 126 THR B CA 1
ATOM 3127 C C . THR B 1 126 ? -8.281 10.195 -3.654 1 88.5 126 THR B C 1
ATOM 3129 O O . THR B 1 126 ? -9.5 10.367 -3.742 1 88.5 126 THR B O 1
ATOM 3132 N N . ILE B 1 127 ? -7.539 10.898 -2.832 1 84.69 127 ILE B N 1
ATOM 3133 C CA . ILE B 1 127 ? -8.125 11.898 -1.942 1 84.69 127 ILE B CA 1
ATOM 3134 C C . ILE B 1 127 ? -8.711 13.047 -2.766 1 84.69 127 ILE B C 1
ATOM 3136 O O . ILE B 1 127 ? -9.812 13.516 -2.48 1 84.69 127 ILE B O 1
ATOM 3140 N N . PHE B 1 128 ? -7.992 13.43 -3.805 1 87.12 128 PHE B N 1
ATOM 3141 C CA . PHE B 1 128 ? -8.477 14.484 -4.684 1 87.12 128 PHE B CA 1
ATOM 3142 C C . PHE B 1 128 ? -9.805 14.086 -5.324 1 87.12 128 PHE B C 1
ATOM 3144 O O . PHE B 1 128 ? -10.742 14.883 -5.363 1 87.12 128 PHE B O 1
ATOM 3151 N N . LEU B 1 129 ? -9.93 12.891 -5.781 1 87.44 129 LEU B N 1
ATOM 3152 C CA . LEU B 1 129 ? -11.117 12.398 -6.477 1 87.44 129 LEU B CA 1
ATOM 3153 C C . LEU B 1 129 ? -12.289 12.25 -5.512 1 87.44 129 LEU B C 1
ATOM 3155 O O . LEU B 1 129 ? -13.445 12.438 -5.898 1 87.44 129 LEU B O 1
ATOM 3159 N N . ILE B 1 130 ? -11.969 11.859 -4.254 1 81.75 130 ILE B N 1
ATOM 3160 C CA . ILE B 1 130 ? -13.016 11.797 -3.238 1 81.75 130 ILE B CA 1
ATOM 3161 C C . ILE B 1 130 ? -13.641 13.18 -3.059 1 81.75 130 ILE B C 1
ATOM 3163 O O . ILE B 1 130 ? -14.867 13.305 -2.994 1 81.75 130 ILE B O 1
ATOM 3167 N N . TYR B 1 131 ? -12.789 14.188 -3.053 1 79.81 131 TYR B N 1
ATOM 3168 C CA . TYR B 1 131 ? -13.289 15.547 -2.902 1 79.81 131 TYR B CA 1
ATOM 3169 C C . TYR B 1 131 ? -14.109 15.961 -4.117 1 79.81 131 TYR B C 1
ATOM 3171 O O . TYR B 1 131 ? -15.164 16.578 -3.98 1 79.81 131 TYR B O 1
ATOM 3179 N N . VAL B 1 132 ? -13.648 15.57 -5.25 1 82.75 132 VAL B N 1
ATOM 3180 C CA . VAL B 1 132 ? -14.359 15.906 -6.484 1 82.75 132 VAL B CA 1
ATOM 3181 C C . VAL B 1 132 ? -15.711 15.195 -6.516 1 82.75 132 VAL B C 1
ATOM 3183 O O . VAL B 1 132 ? -16.719 15.789 -6.879 1 82.75 132 VAL B O 1
ATOM 3186 N N . LEU B 1 133 ? -15.672 13.961 -6.164 1 80.94 133 LEU B N 1
ATOM 3187 C CA . LEU B 1 133 ? -16.891 13.172 -6.203 1 80.94 133 LEU B CA 1
ATOM 3188 C C . LEU B 1 133 ? -17.938 13.711 -5.219 1 80.94 133 LEU B C 1
ATOM 3190 O O . LEU B 1 133 ? -19.125 13.742 -5.523 1 80.94 133 LEU B O 1
ATOM 3194 N N . ARG B 1 134 ? -17.453 14.055 -4.047 1 76.25 134 ARG B N 1
ATOM 3195 C CA . ARG B 1 134 ? -18.359 14.617 -3.049 1 76.25 134 ARG B CA 1
ATOM 3196 C C . ARG B 1 134 ? -19 15.906 -3.559 1 76.25 134 ARG B C 1
ATOM 3198 O O . ARG B 1 134 ? -20.125 16.234 -3.191 1 76.25 134 ARG B O 1
ATOM 3205 N N . SER B 1 135 ? -18.344 16.609 -4.348 1 77.75 135 SER B N 1
ATOM 3206 C CA . SER B 1 135 ? -18.859 17.844 -4.902 1 77.75 135 SER B CA 1
ATOM 3207 C C . SER B 1 135 ? -19.844 17.578 -6.039 1 77.75 135 SER B C 1
ATOM 3209 O O . SER B 1 135 ? -20.75 18.375 -6.301 1 77.75 135 SER B O 1
ATOM 3211 N N . LEU B 1 136 ? -19.625 16.516 -6.742 1 76.31 136 LEU B N 1
ATOM 3212 C CA . LEU B 1 136 ? -20.438 16.203 -7.914 1 76.31 136 LEU B CA 1
ATOM 3213 C C . LEU B 1 136 ? -21.703 15.453 -7.516 1 76.31 136 LEU B C 1
ATOM 3215 O O . LEU B 1 136 ? -22.766 15.648 -8.117 1 76.31 136 LEU B O 1
ATOM 3219 N N . VAL B 1 137 ? -21.547 14.422 -6.73 1 69.81 137 VAL B N 1
ATOM 3220 C CA . VAL B 1 137 ? -22.688 13.555 -6.418 1 69.81 137 VAL B CA 1
ATOM 3221 C C . VAL B 1 137 ? -23.031 13.672 -4.938 1 69.81 137 VAL B C 1
ATOM 3223 O O . VAL B 1 137 ? -22.141 13.641 -4.082 1 69.81 137 VAL B O 1
ATOM 3226 N N . SER B 1 138 ? -24.141 14.289 -4.688 1 61.62 138 SER B N 1
ATOM 3227 C CA . SER B 1 138 ? -24.609 14.422 -3.312 1 61.62 138 SER B CA 1
ATOM 3228 C C . SER B 1 138 ? -24.656 13.07 -2.609 1 61.62 138 SER B C 1
ATOM 3230 O O . SER B 1 138 ? -24.844 13 -1.393 1 61.62 138 SER B O 1
ATOM 3232 N N . THR B 1 139 ? -24.703 11.984 -3.475 1 54.88 139 THR B N 1
ATOM 3233 C CA . THR B 1 139 ? -24.984 10.703 -2.84 1 54.88 139 THR B CA 1
ATOM 3234 C C . THR B 1 139 ? -23.719 10.125 -2.205 1 54.88 139 THR B C 1
ATOM 3236 O O . THR B 1 139 ? -22.625 10.281 -2.742 1 54.88 139 THR B O 1
ATOM 3239 N N . SER B 1 140 ? -23.859 9.711 -1.055 1 55.78 140 SER B N 1
ATOM 3240 C CA . SER B 1 140 ? -22.891 9.195 -0.093 1 55.78 140 SER B CA 1
ATOM 3241 C C . SER B 1 140 ? -22.234 7.914 -0.603 1 55.78 140 SER B C 1
ATOM 3243 O O . SER B 1 140 ? -22.844 6.844 -0.562 1 55.78 140 SER B O 1
ATOM 3245 N N . LEU B 1 141 ? -21.453 7.914 -1.734 1 57.5 141 LEU B N 1
ATOM 3246 C CA . LEU B 1 141 ? -20.656 6.711 -1.909 1 57.5 141 LEU B CA 1
ATOM 3247 C C . LEU B 1 141 ? -20.078 6.242 -0.576 1 57.5 141 LEU B C 1
ATOM 3249 O O . LEU B 1 141 ? -19.562 7.051 0.197 1 57.5 141 LEU B O 1
ATOM 3253 N N . ASP B 1 142 ? -20.547 5.023 -0.248 1 63 142 ASP B N 1
ATOM 3254 C CA . ASP B 1 142 ? -19.969 4.434 0.957 1 63 142 ASP B CA 1
ATOM 3255 C C . ASP B 1 142 ? -18.562 3.918 0.693 1 63 142 ASP B C 1
ATOM 3257 O O . ASP B 1 142 ? -18.375 2.846 0.112 1 63 142 ASP B O 1
ATOM 3261 N N . PRO B 1 143 ? -17.594 4.664 0.921 1 63.12 143 PRO B N 1
ATOM 3262 C CA . PRO B 1 143 ? -16.203 4.242 0.694 1 63.12 143 PRO B CA 1
ATOM 3263 C C . PRO B 1 143 ? -15.891 2.889 1.324 1 63.12 143 PRO B C 1
ATOM 3265 O O . PRO B 1 143 ? -15.016 2.166 0.838 1 63.12 143 PRO B O 1
ATOM 3268 N N . LEU B 1 144 ? -16.641 2.543 2.246 1 66.62 144 LEU B N 1
ATOM 3269 C CA . LEU B 1 144 ? -16.375 1.27 2.912 1 66.62 144 LEU B CA 1
ATOM 3270 C C . LEU B 1 144 ? -16.734 0.101 2 1 66.62 144 LEU B C 1
ATOM 3272 O O . LEU B 1 144 ? -16.078 -0.941 2.031 1 66.62 144 LEU B O 1
ATOM 3276 N N . ALA B 1 145 ? -17.719 0.366 1.222 1 71.44 145 ALA B N 1
ATOM 3277 C CA . ALA B 1 145 ? -18.125 -0.695 0.304 1 71.44 145 ALA B CA 1
ATOM 3278 C C . ALA B 1 145 ? -17.031 -0.99 -0.715 1 71.44 145 ALA B C 1
ATOM 3280 O O . ALA B 1 145 ? -16.859 -2.137 -1.133 1 71.44 145 ALA B O 1
ATOM 3281 N N . LEU B 1 146 ? -16.344 -0.038 -1.046 1 74.5 146 LEU B N 1
ATOM 3282 C CA . LEU B 1 146 ? -15.242 -0.216 -1.988 1 74.5 146 LEU B CA 1
ATOM 3283 C C . LEU B 1 146 ? -14.094 -0.98 -1.343 1 74.5 146 LEU B C 1
ATOM 3285 O O . LEU B 1 146 ? -13.398 -1.749 -2.014 1 74.5 146 LEU B O 1
ATOM 3289 N N . PHE B 1 147 ? -13.969 -0.899 -0.113 1 75.06 147 PHE B N 1
ATOM 3290 C CA . PHE B 1 147 ? -12.891 -1.55 0.617 1 75.06 147 PHE B CA 1
ATOM 3291 C C . PHE B 1 147 ? -13.227 -3.012 0.893 1 75.06 147 PHE B C 1
ATOM 3293 O O . PHE B 1 147 ? -12.375 -3.889 0.742 1 75.06 147 PHE B O 1
ATOM 3300 N N . THR B 1 148 ? -14.484 -3.242 1.237 1 78.38 148 THR B N 1
ATOM 3301 C CA . THR B 1 148 ? -14.844 -4.574 1.721 1 78.38 148 THR B CA 1
ATOM 3302 C C . THR B 1 148 ? -15.445 -5.414 0.599 1 78.38 148 THR B C 1
ATOM 3304 O O . THR B 1 148 ? -15.516 -6.641 0.705 1 78.38 148 THR B O 1
ATOM 3307 N N . GLY B 1 149 ? -15.883 -4.82 -0.454 1 81.12 149 GLY B N 1
ATOM 3308 C CA . GLY B 1 149 ? -16.609 -5.559 -1.479 1 81.12 149 GLY B CA 1
ATOM 3309 C C . GLY B 1 149 ? -18.031 -5.883 -1.085 1 81.12 149 GLY B C 1
ATOM 3310 O O . GLY B 1 149 ? -18.453 -5.609 0.044 1 81.12 149 GLY B O 1
ATOM 3311 N N . GLU B 1 150 ? -18.812 -6.379 -2.021 1 86.38 150 GLU B N 1
ATOM 3312 C CA . GLU B 1 150 ? -20.188 -6.801 -1.802 1 86.38 150 GLU B CA 1
ATOM 3313 C C . GLU B 1 150 ? -20.375 -8.273 -2.139 1 86.38 150 GLU B C 1
ATOM 3315 O O . GLU B 1 150 ? -21.141 -8.617 -3.039 1 86.38 150 GLU B O 1
ATOM 3320 N N . TYR B 1 151 ? -19.781 -9.039 -1.31 1 88.88 151 TYR B N 1
ATOM 3321 C CA . TYR B 1 151 ? -19.703 -10.477 -1.552 1 88.88 151 TYR B CA 1
ATOM 3322 C C . TYR B 1 151 ? -21.094 -11.086 -1.657 1 88.88 151 TYR B C 1
ATOM 3324 O O . TYR B 1 151 ? -21.375 -11.852 -2.584 1 88.88 151 TYR B O 1
ATOM 3332 N N . LEU B 1 152 ? -22.078 -10.68 -0.809 1 86.88 152 LEU B N 1
ATOM 3333 C CA . LEU B 1 152 ? -23.391 -11.305 -0.717 1 86.88 152 LEU B CA 1
ATOM 3334 C C . LEU B 1 152 ? -24.281 -10.852 -1.86 1 86.88 152 LEU B C 1
ATOM 3336 O O . LEU B 1 152 ? -25.328 -11.453 -2.117 1 86.88 152 LEU B O 1
ATOM 3340 N N . LEU B 1 153 ? -23.891 -9.844 -2.561 1 88.56 153 LEU B N 1
ATOM 3341 C CA . LEU B 1 153 ? -24.719 -9.297 -3.625 1 88.56 153 LEU B CA 1
ATOM 3342 C C . LEU B 1 153 ? -24.297 -9.844 -4.984 1 88.56 153 LEU B C 1
ATOM 3344 O O . LEU B 1 153 ? -24.891 -9.5 -6.008 1 88.56 153 LEU B O 1
ATOM 3348 N N . ILE B 1 154 ? -23.344 -10.734 -4.961 1 93 154 ILE B N 1
ATOM 3349 C CA . ILE B 1 154 ? -22.828 -11.273 -6.219 1 93 154 ILE B CA 1
ATOM 3350 C C . ILE B 1 154 ? -23.875 -12.18 -6.855 1 93 154 ILE B C 1
ATOM 3352 O O . ILE B 1 154 ? -24.422 -13.07 -6.195 1 93 154 ILE B O 1
ATOM 3356 N N . THR B 1 155 ? -24.219 -11.945 -8.125 1 93.44 155 THR B N 1
ATOM 3357 C CA . THR B 1 155 ? -25.188 -12.727 -8.875 1 93.44 155 THR B CA 1
ATOM 3358 C C . THR B 1 155 ? -24.516 -13.484 -10.016 1 93.44 155 THR B C 1
ATOM 3360 O O . THR B 1 155 ? -23.312 -13.391 -10.195 1 93.44 155 THR B O 1
ATOM 3363 N N . SER B 1 156 ? -25.359 -14.242 -10.734 1 93.94 156 SER B N 1
ATOM 3364 C CA . SER B 1 156 ? -24.859 -14.977 -11.891 1 93.94 156 SER B CA 1
ATOM 3365 C C . SER B 1 156 ? -24.328 -14.023 -12.961 1 93.94 156 SER B C 1
ATOM 3367 O O . SER B 1 156 ? -23.359 -14.344 -13.656 1 93.94 156 SER B O 1
ATOM 3369 N N . SER B 1 157 ? -24.922 -12.852 -13.047 1 91.5 157 SER B N 1
ATOM 3370 C CA . SER B 1 157 ? -24.469 -11.852 -14.016 1 91.5 157 SER B CA 1
ATOM 3371 C C . SER B 1 157 ? -23.078 -11.344 -13.695 1 91.5 157 SER B C 1
ATOM 3373 O O . SER B 1 157 ? -22.266 -11.117 -14.602 1 91.5 157 SER B O 1
ATOM 3375 N N . ASP B 1 158 ? -22.766 -11.25 -12.422 1 91.5 158 ASP B N 1
ATOM 3376 C CA . ASP B 1 158 ? -21.438 -10.82 -12 1 91.5 158 ASP B CA 1
ATOM 3377 C C . ASP B 1 158 ? -20.375 -11.867 -12.359 1 91.5 158 ASP B C 1
ATOM 3379 O O . ASP B 1 158 ? -19.281 -11.516 -12.812 1 91.5 158 ASP B O 1
ATOM 3383 N N . VAL B 1 159 ? -20.734 -13.086 -12.172 1 94.81 159 VAL B N 1
ATOM 3384 C CA . VAL B 1 159 ? -19.797 -14.172 -12.461 1 94.81 159 VAL B CA 1
ATOM 3385 C C . VAL B 1 159 ? -19.516 -14.234 -13.961 1 94.81 159 VAL B C 1
ATOM 3387 O O . VAL B 1 159 ? -18.375 -14.445 -14.375 1 94.81 159 VAL B O 1
ATOM 3390 N N . ILE B 1 160 ? -20.547 -14.016 -14.734 1 93.19 160 ILE B N 1
ATOM 3391 C CA . ILE B 1 160 ? -20.406 -14.047 -16.188 1 93.19 160 ILE B CA 1
ATOM 3392 C C . ILE B 1 160 ? -19.5 -12.906 -16.641 1 93.19 160 ILE B C 1
ATOM 3394 O O . ILE B 1 160 ? -18.719 -13.07 -17.594 1 93.19 160 ILE B O 1
ATOM 3398 N N . GLN B 1 161 ? -19.516 -11.836 -15.945 1 90.06 161 GLN B N 1
ATOM 3399 C CA . GLN B 1 161 ? -18.688 -10.688 -16.297 1 90.06 161 GLN B CA 1
ATOM 3400 C C . GLN B 1 161 ? -17.234 -10.898 -15.898 1 90.06 161 GLN B C 1
ATOM 3402 O O . GLN B 1 161 ? -16.312 -10.484 -16.609 1 90.06 161 GLN B O 1
ATOM 3407 N N . LEU B 1 162 ? -17.031 -11.508 -14.766 1 94.38 162 LEU B N 1
ATOM 3408 C CA . LEU B 1 162 ? -15.656 -11.609 -14.281 1 94.38 162 LEU B CA 1
ATOM 3409 C C . LEU B 1 162 ? -14.961 -12.828 -14.867 1 94.38 162 LEU B C 1
ATOM 3411 O O . LEU B 1 162 ? -13.742 -12.828 -15.039 1 94.38 162 LEU B O 1
ATOM 3415 N N . ALA B 1 163 ? -15.703 -13.852 -15.305 1 96.38 163 ALA B N 1
ATOM 3416 C CA . ALA B 1 163 ? -15.148 -15.141 -15.727 1 96.38 163 ALA B CA 1
ATOM 3417 C C . ALA B 1 163 ? -14.227 -14.984 -16.922 1 96.38 163 ALA B C 1
ATOM 3419 O O . ALA B 1 163 ? -13.117 -15.523 -16.953 1 96.38 163 ALA B O 1
ATOM 3420 N N . PRO B 1 164 ? -14.648 -14.203 -17.938 1 96.56 164 PRO B N 1
ATOM 3421 C CA . PRO B 1 164 ? -13.766 -14.086 -19.094 1 96.56 164 PRO B CA 1
ATOM 3422 C C . PRO B 1 164 ? -12.43 -13.422 -18.766 1 96.56 164 PRO B C 1
ATOM 3424 O O . PRO B 1 164 ? -11.398 -13.797 -19.312 1 96.56 164 PRO B O 1
ATOM 3427 N N . VAL B 1 165 ? -12.43 -12.438 -17.938 1 97 165 VAL B N 1
ATOM 3428 C CA . VAL B 1 165 ? -11.211 -11.734 -17.547 1 97 165 VAL B CA 1
ATOM 3429 C C . VAL B 1 165 ? -10.297 -12.672 -16.766 1 97 165 VAL B C 1
ATOM 3431 O O . VAL B 1 165 ? -9.086 -12.719 -17.016 1 97 165 VAL B O 1
ATOM 3434 N N . LEU B 1 166 ? -10.859 -13.414 -15.859 1 98.06 166 LEU B N 1
ATOM 3435 C CA . LEU B 1 166 ? -10.078 -14.344 -15.055 1 98.06 166 LEU B CA 1
ATOM 3436 C C . LEU B 1 166 ? -9.555 -15.5 -15.906 1 98.06 166 LEU B C 1
ATOM 3438 O O . LEU B 1 166 ? -8.461 -16.016 -15.664 1 98.06 166 LEU B O 1
ATOM 3442 N N . ALA B 1 167 ? -10.406 -15.906 -16.859 1 98 167 ALA B N 1
ATOM 3443 C CA . ALA B 1 167 ? -9.945 -16.922 -17.797 1 98 167 ALA B CA 1
ATOM 3444 C C . ALA B 1 167 ? -8.766 -16.422 -18.609 1 98 167 ALA B C 1
ATOM 3446 O O . ALA B 1 167 ? -7.801 -17.172 -18.844 1 98 167 ALA B O 1
ATOM 3447 N N . ALA B 1 168 ? -8.844 -15.219 -19.047 1 97.94 168 ALA B N 1
ATOM 3448 C CA . ALA B 1 168 ? -7.742 -14.617 -19.797 1 97.94 168 ALA B CA 1
ATOM 3449 C C . ALA B 1 168 ? -6.48 -14.539 -18.938 1 97.94 168 ALA B C 1
ATOM 3451 O O . ALA B 1 168 ? -5.379 -14.789 -19.422 1 97.94 168 ALA B O 1
ATOM 3452 N N . THR B 1 169 ? -6.652 -14.164 -17.719 1 97.94 169 THR B N 1
ATOM 3453 C CA . THR B 1 169 ? -5.531 -14.109 -16.781 1 97.94 169 THR B CA 1
ATOM 3454 C C . THR B 1 169 ? -4.922 -15.5 -16.594 1 97.94 169 THR B C 1
ATOM 3456 O O . THR B 1 169 ? -3.697 -15.648 -16.609 1 97.94 169 THR B O 1
ATOM 3459 N N . SER B 1 170 ? -5.762 -16.484 -16.406 1 97.88 170 SER B N 1
ATOM 3460 C CA . SER B 1 170 ? -5.285 -17.844 -16.25 1 97.88 170 SER B CA 1
ATOM 3461 C C . SER B 1 170 ? -4.566 -18.344 -17.5 1 97.88 170 SER B C 1
ATOM 3463 O O . SER B 1 170 ? -3.586 -19.078 -17.406 1 97.88 170 SER B O 1
ATOM 3465 N N . LEU B 1 171 ? -5.102 -17.969 -18.609 1 97.62 171 LEU B N 1
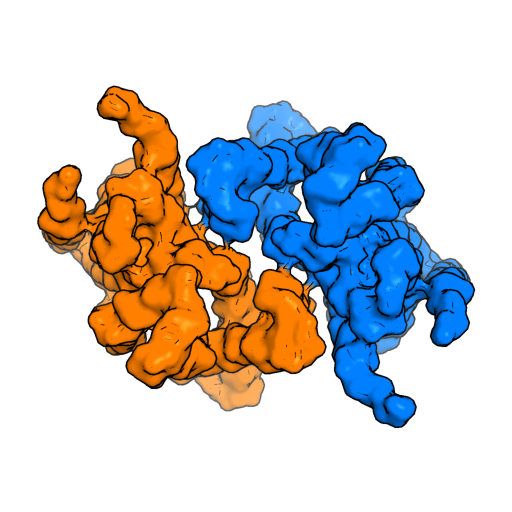ATOM 3466 C CA . LEU B 1 171 ? -4.461 -18.312 -19.875 1 97.62 171 LEU B CA 1
ATOM 3467 C C . LEU B 1 171 ? -3.074 -17.688 -19.969 1 97.62 171 LEU B C 1
ATOM 3469 O O . LEU B 1 171 ? -2.125 -18.328 -20.422 1 97.62 171 LEU B O 1
ATOM 3473 N N . PHE B 1 172 ? -2.959 -16.453 -19.594 1 97.56 172 PHE B N 1
ATOM 3474 C CA . PHE B 1 172 ? -1.665 -15.773 -19.547 1 97.56 172 PHE B CA 1
ATOM 3475 C C . PHE B 1 172 ? -0.682 -16.547 -18.672 1 97.56 172 PHE B C 1
ATOM 3477 O O . PHE B 1 172 ? 0.458 -16.781 -19.078 1 97.56 172 PHE B O 1
ATOM 3484 N N . VAL B 1 173 ? -1.134 -16.938 -17.5 1 97.56 173 VAL B N 1
ATOM 3485 C CA . VAL B 1 173 ? -0.26 -17.656 -16.578 1 97.56 173 VAL B CA 1
ATOM 3486 C C . VAL B 1 173 ? 0.155 -19 -17.188 1 97.56 173 VAL B C 1
ATOM 3488 O O . VAL B 1 173 ? 1.318 -19.391 -17.094 1 97.56 173 VAL B O 1
ATOM 3491 N N . ALA B 1 174 ? -0.789 -19.688 -17.844 1 96.38 174 ALA B N 1
ATOM 3492 C CA . ALA B 1 174 ? -0.521 -21 -18.438 1 96.38 174 ALA B CA 1
ATOM 3493 C C . ALA B 1 174 ? 0.504 -20.891 -19.562 1 96.38 174 ALA B C 1
ATOM 3495 O O . ALA B 1 174 ? 1.346 -21.781 -19.719 1 96.38 174 ALA B O 1
ATOM 3496 N N . LEU B 1 175 ? 0.533 -19.766 -20.281 1 95.81 175 LEU B N 1
ATOM 3497 C CA . LEU B 1 175 ? 1.371 -19.641 -21.469 1 95.81 175 LEU B CA 1
ATOM 3498 C C . LEU B 1 175 ? 2.668 -18.906 -21.156 1 95.81 175 LEU B C 1
ATOM 3500 O O . LEU B 1 175 ? 3.721 -19.219 -21.719 1 95.81 175 LEU B O 1
ATOM 3504 N N . ALA B 1 176 ? 2.543 -17.953 -20.25 1 95.44 176 ALA B N 1
ATOM 3505 C CA . ALA B 1 176 ? 3.672 -17.047 -20.078 1 95.44 176 ALA B CA 1
ATOM 3506 C C . ALA B 1 176 ? 4.234 -17.141 -18.656 1 95.44 176 ALA B C 1
ATOM 3508 O O . ALA B 1 176 ? 5.266 -16.547 -18.344 1 95.44 176 ALA B O 1
ATOM 3509 N N . GLY B 1 177 ? 3.568 -17.938 -17.828 1 95.12 177 GLY B N 1
ATOM 3510 C CA . GLY B 1 177 ? 3.994 -18.031 -16.438 1 95.12 177 GLY B CA 1
ATOM 3511 C C . GLY B 1 177 ? 5.395 -18.594 -16.281 1 95.12 177 GLY B C 1
ATOM 3512 O O . GLY B 1 177 ? 6.23 -18 -15.586 1 95.12 177 GLY B O 1
ATOM 3513 N N . VAL B 1 178 ? 5.664 -19.641 -16.984 1 92.88 178 VAL B N 1
ATOM 3514 C CA . VAL B 1 178 ? 6.949 -20.328 -16.844 1 92.88 178 VAL B CA 1
ATOM 3515 C C . VAL B 1 178 ? 8.055 -19.469 -17.453 1 92.88 178 VAL B C 1
ATOM 3517 O O . VAL B 1 178 ? 9.062 -19.188 -16.812 1 92.88 178 VAL B O 1
ATOM 3520 N N . PRO B 1 179 ? 7.887 -19 -18.719 1 93.62 179 PRO B N 1
ATOM 3521 C CA . PRO B 1 179 ? 8.906 -18.094 -19.266 1 93.62 179 PRO B CA 1
ATOM 3522 C C . PRO B 1 179 ? 9.156 -16.891 -18.375 1 93.62 179 PRO B C 1
ATOM 3524 O O . PRO B 1 179 ? 10.305 -16.438 -18.234 1 93.62 179 PRO B O 1
ATOM 3527 N N . PHE B 1 180 ? 8.148 -16.328 -17.797 1 94.19 180 PHE B N 1
ATOM 3528 C CA . PHE B 1 180 ? 8.273 -15.18 -16.906 1 94.19 180 PHE B CA 1
ATOM 3529 C C . PHE B 1 180 ? 9.156 -15.523 -15.711 1 94.19 180 PHE B C 1
ATOM 3531 O O . PHE B 1 180 ? 10 -14.719 -15.305 1 94.19 180 PHE B O 1
ATOM 3538 N N . LEU B 1 181 ? 8.969 -16.672 -15.156 1 92.75 181 LEU B N 1
ATOM 3539 C CA . LEU B 1 181 ? 9.742 -17.078 -13.992 1 92.75 181 LEU B CA 1
ATOM 3540 C C . LEU B 1 181 ? 11.203 -17.297 -14.352 1 92.75 181 LEU B C 1
ATOM 3542 O O . LEU B 1 181 ? 12.094 -17.031 -13.547 1 92.75 181 LEU B O 1
ATOM 3546 N N . TYR B 1 182 ? 11.43 -17.703 -15.578 1 88.94 182 TYR B N 1
ATOM 3547 C CA . TYR B 1 182 ? 12.812 -17.844 -16.031 1 88.94 182 TYR B CA 1
ATOM 3548 C C . TYR B 1 182 ? 13.477 -16.484 -16.203 1 88.94 182 TYR B C 1
ATOM 3550 O O . TYR B 1 182 ? 14.664 -16.328 -15.914 1 88.94 182 TYR B O 1
ATOM 3558 N N . ILE B 1 183 ? 12.742 -15.57 -16.672 1 90.75 183 ILE B N 1
ATOM 3559 C CA . ILE B 1 183 ? 13.258 -14.211 -16.766 1 90.75 183 ILE B CA 1
ATOM 3560 C C . ILE B 1 183 ? 13.609 -13.68 -15.383 1 90.75 183 ILE B C 1
ATOM 3562 O O . ILE B 1 183 ? 14.625 -13 -15.211 1 90.75 183 ILE B O 1
ATOM 3566 N N . ALA B 1 184 ? 12.766 -14.023 -14.469 1 86 184 ALA B N 1
ATOM 3567 C CA . ALA B 1 184 ? 12.984 -13.586 -13.094 1 86 184 ALA B CA 1
ATOM 3568 C C . ALA B 1 184 ? 14.273 -14.18 -12.523 1 86 184 ALA B C 1
ATOM 3570 O O . ALA B 1 184 ? 14.945 -13.539 -11.711 1 86 184 ALA B O 1
ATOM 3571 N N . LEU B 1 185 ? 14.641 -15.336 -12.938 1 85.19 185 LEU B N 1
ATOM 3572 C CA . LEU B 1 185 ? 15.836 -16.016 -12.453 1 85.19 185 LEU B CA 1
ATOM 3573 C C . LEU B 1 185 ? 17.094 -15.445 -13.094 1 85.19 185 LEU B C 1
ATOM 3575 O O . LEU B 1 185 ? 18.094 -15.219 -12.414 1 85.19 185 LEU B O 1
ATOM 3579 N N . ASP B 1 186 ? 17.016 -15.297 -14.438 1 89.12 186 ASP B N 1
ATOM 3580 C CA . ASP B 1 186 ? 18.156 -14.773 -15.172 1 89.12 186 ASP B CA 1
ATOM 3581 C C . ASP B 1 186 ? 17.719 -14.016 -16.422 1 89.12 186 ASP B C 1
ATOM 3583 O O . ASP B 1 186 ? 17.531 -14.609 -17.484 1 89.12 186 ASP B O 1
ATOM 3587 N N . ARG B 1 187 ? 17.703 -12.758 -16.172 1 86.38 187 ARG B N 1
ATOM 3588 C CA . ARG B 1 187 ? 17.188 -11.898 -17.234 1 86.38 187 ARG B CA 1
ATOM 3589 C C . ARG B 1 187 ? 18.047 -11.984 -18.484 1 86.38 187 ARG B C 1
ATOM 3591 O O . ARG B 1 187 ? 17.547 -12.016 -19.609 1 86.38 187 ARG B O 1
ATOM 3598 N N . GLU B 1 188 ? 19.344 -11.969 -18.281 1 86.62 188 GLU B N 1
ATOM 3599 C CA . GLU B 1 188 ? 20.281 -12.016 -19.406 1 86.62 188 GLU B CA 1
ATOM 3600 C C . GLU B 1 188 ? 20.172 -13.336 -20.156 1 86.62 188 GLU B C 1
ATOM 3602 O O . GLU B 1 188 ? 20.141 -13.344 -21.391 1 86.62 188 GLU B O 1
ATOM 3607 N N . TYR B 1 189 ? 20.141 -14.336 -19.375 1 86.94 189 TYR B N 1
ATOM 3608 C CA . TYR B 1 189 ? 20.016 -15.656 -20 1 86.94 189 TYR B CA 1
ATOM 3609 C C . TYR B 1 189 ? 18.703 -15.766 -20.766 1 86.94 189 TYR B C 1
ATOM 3611 O O . TYR B 1 189 ? 18.688 -16.25 -21.906 1 86.94 189 TYR B O 1
ATOM 3619 N N . ALA B 1 190 ? 17.641 -15.328 -20.234 1 87.88 190 ALA B N 1
ATOM 3620 C CA . ALA B 1 190 ? 16.328 -15.398 -20.875 1 87.88 190 ALA B CA 1
ATOM 3621 C C . ALA B 1 190 ? 16.312 -14.586 -22.156 1 87.88 190 ALA B C 1
ATOM 3623 O O . ALA B 1 190 ? 15.734 -15.016 -23.156 1 87.88 190 ALA B O 1
ATOM 3624 N N . SER B 1 191 ? 16.953 -13.461 -22.125 1 87.75 191 SER B N 1
ATOM 3625 C CA . SER B 1 191 ? 17.031 -12.625 -23.328 1 87.75 191 SER B CA 1
ATOM 3626 C C . SER B 1 191 ? 17.812 -13.32 -24.438 1 87.75 191 SER B C 1
ATOM 3628 O O . SER B 1 191 ? 17.484 -13.156 -25.609 1 87.75 191 SER B O 1
ATOM 3630 N N . SER B 1 192 ? 18.812 -14.023 -24.062 1 89.69 192 SER B N 1
ATOM 3631 C CA . SER B 1 192 ? 19.625 -14.75 -25.047 1 89.69 192 SER B CA 1
ATOM 3632 C C . SER B 1 192 ? 18.812 -15.859 -25.703 1 89.69 192 SER B C 1
ATOM 3634 O O . SER B 1 192 ? 19.125 -16.281 -26.828 1 89.69 192 SER B O 1
ATOM 3636 N N . LEU B 1 193 ? 17.781 -16.312 -25.031 1 90.62 193 LEU B N 1
ATOM 3637 C CA . LEU B 1 193 ? 16.906 -17.359 -25.578 1 90.62 193 LEU B CA 1
ATOM 3638 C C . LEU B 1 193 ? 15.828 -16.75 -26.469 1 90.62 193 LEU B C 1
ATOM 3640 O O . LEU B 1 193 ? 14.977 -17.469 -27 1 90.62 193 LEU B O 1
ATOM 3644 N N . GLY B 1 194 ? 15.867 -15.406 -26.594 1 90.5 194 GLY B N 1
ATOM 3645 C CA . GLY B 1 194 ? 14.93 -14.734 -27.469 1 90.5 194 GLY B CA 1
ATOM 3646 C C . GLY B 1 194 ? 13.711 -14.188 -26.75 1 90.5 194 GLY B C 1
ATOM 3647 O O . GLY B 1 194 ? 12.805 -13.641 -27.391 1 90.5 194 GLY B O 1
ATOM 3648 N N . LEU B 1 195 ? 13.672 -14.398 -25.5 1 91.62 195 LEU B N 1
ATOM 3649 C CA . LEU B 1 195 ? 12.555 -13.828 -24.75 1 91.62 195 LEU B CA 1
ATOM 3650 C C . LEU B 1 195 ? 12.727 -12.32 -24.594 1 91.62 195 LEU B C 1
ATOM 3652 O O . LEU B 1 195 ? 13.844 -11.82 -24.484 1 91.62 195 LEU B O 1
ATOM 3656 N N . ARG B 1 196 ? 11.641 -11.555 -24.703 1 93.12 196 ARG B N 1
ATOM 3657 C CA . ARG B 1 196 ? 11.641 -10.109 -24.5 1 93.12 196 ARG B CA 1
ATOM 3658 C C . ARG B 1 196 ? 11.133 -9.758 -23.109 1 93.12 196 ARG B C 1
ATOM 3660 O O . ARG B 1 196 ? 9.93 -9.602 -22.906 1 93.12 196 ARG B O 1
ATOM 3667 N N . PRO B 1 197 ? 11.914 -9.578 -22.188 1 91.56 197 PRO B N 1
ATOM 3668 C CA . PRO B 1 197 ? 11.531 -9.383 -20.781 1 91.56 197 PRO B CA 1
ATOM 3669 C C . PRO B 1 197 ? 10.508 -8.258 -20.609 1 91.56 197 PRO B C 1
ATOM 3671 O O . PRO B 1 197 ? 9.555 -8.406 -19.828 1 91.56 197 PRO B O 1
ATOM 3674 N N . THR B 1 198 ? 10.633 -7.223 -21.328 1 90.94 198 THR B N 1
ATOM 3675 C CA . THR B 1 198 ? 9.734 -6.078 -21.203 1 90.94 198 THR B CA 1
ATOM 3676 C C . THR B 1 198 ? 8.312 -6.453 -21.609 1 90.94 198 THR B C 1
ATOM 3678 O O . THR B 1 198 ? 7.348 -6.004 -20.984 1 90.94 198 THR B O 1
ATOM 3681 N N . LEU B 1 199 ? 8.18 -7.203 -22.609 1 94.06 199 LEU B N 1
ATOM 3682 C CA . LEU B 1 199 ? 6.867 -7.645 -23.062 1 94.06 199 LEU B CA 1
ATOM 3683 C C . LEU B 1 199 ? 6.18 -8.484 -21.984 1 94.06 199 LEU B C 1
ATOM 3685 O O . LEU B 1 199 ? 4.984 -8.312 -21.734 1 94.06 199 LEU B O 1
ATOM 3689 N N . TYR B 1 200 ? 6.895 -9.367 -21.375 1 94.5 200 TYR B N 1
ATOM 3690 C CA . TYR B 1 200 ? 6.34 -10.219 -20.328 1 94.5 200 TYR B CA 1
ATOM 3691 C C . TYR B 1 200 ? 5.941 -9.391 -19.109 1 94.5 200 TYR B C 1
ATOM 3693 O O . TYR B 1 200 ? 4.934 -9.68 -18.469 1 94.5 200 TYR B O 1
ATOM 3701 N N . GLU B 1 201 ? 6.715 -8.375 -18.828 1 93.38 201 GLU B N 1
ATOM 3702 C CA . GLU B 1 201 ? 6.395 -7.484 -17.719 1 93.38 201 GLU B CA 1
ATOM 3703 C C . GLU B 1 201 ? 5.102 -6.719 -17.984 1 93.38 201 GLU B C 1
ATOM 3705 O O . GLU B 1 201 ? 4.246 -6.609 -17.109 1 93.38 201 GLU B O 1
ATOM 3710 N N . VAL B 1 202 ? 5.004 -6.242 -19.188 1 95.62 202 VAL B N 1
ATOM 3711 C CA . VAL B 1 202 ? 3.807 -5.504 -19.578 1 95.62 202 VAL B CA 1
ATOM 3712 C C . VAL B 1 202 ? 2.59 -6.422 -19.5 1 95.62 202 VAL B C 1
ATOM 3714 O O . VAL B 1 202 ? 1.549 -6.043 -18.953 1 95.62 202 VAL B O 1
ATOM 3717 N N . LEU B 1 203 ? 2.701 -7.602 -20 1 96.62 203 LEU B N 1
ATOM 3718 C CA . LEU B 1 203 ? 1.609 -8.57 -20 1 96.62 203 LEU B CA 1
ATOM 3719 C C . LEU B 1 203 ? 1.233 -8.953 -18.578 1 96.62 203 LEU B C 1
ATOM 3721 O O . LEU B 1 203 ? 0.052 -9.125 -18.266 1 96.62 203 LEU B O 1
ATOM 3725 N N . PHE B 1 204 ? 2.248 -9.133 -17.766 1 96.75 204 PHE B N 1
ATOM 3726 C CA . PHE B 1 204 ? 1.997 -9.438 -16.359 1 96.75 204 PHE B CA 1
ATOM 3727 C C . PHE B 1 204 ? 1.19 -8.328 -15.695 1 96.75 204 PHE B C 1
ATOM 3729 O O . PHE B 1 204 ? 0.212 -8.602 -14.992 1 96.75 204 PHE B O 1
ATOM 3736 N N . ILE B 1 205 ? 1.604 -7.07 -15.953 1 96.69 205 ILE B N 1
ATOM 3737 C CA . ILE B 1 205 ? 0.938 -5.918 -15.352 1 96.69 205 ILE B CA 1
ATOM 3738 C C . ILE B 1 205 ? -0.509 -5.852 -15.836 1 96.69 205 ILE B C 1
ATOM 3740 O O . ILE B 1 205 ? -1.423 -5.617 -15.039 1 96.69 205 ILE B O 1
ATOM 3744 N N . ILE B 1 206 ? -0.727 -6.094 -17.062 1 97.44 206 ILE B N 1
ATOM 3745 C CA . ILE B 1 206 ? -2.068 -6.062 -17.641 1 97.44 206 ILE B CA 1
ATOM 3746 C C . ILE B 1 206 ? -2.922 -7.16 -17.016 1 97.44 206 ILE B C 1
ATOM 3748 O O . ILE B 1 206 ? -4.051 -6.91 -16.578 1 97.44 206 ILE B O 1
ATOM 3752 N N . ALA B 1 207 ? -2.4 -8.367 -16.953 1 97.88 207 ALA B N 1
ATOM 3753 C CA . ALA B 1 207 ? -3.123 -9.5 -16.391 1 97.88 207 ALA B CA 1
ATOM 3754 C C . ALA B 1 207 ? -3.447 -9.266 -14.914 1 97.88 207 ALA B C 1
ATOM 3756 O O . ALA B 1 207 ? -4.586 -9.461 -14.477 1 97.88 207 ALA B O 1
ATOM 3757 N N . MET B 1 208 ? -2.465 -8.836 -14.172 1 97.56 208 MET B N 1
ATOM 3758 C CA . MET B 1 208 ? -2.629 -8.586 -12.734 1 97.56 208 MET B CA 1
ATOM 3759 C C . MET B 1 208 ? -3.645 -7.48 -12.484 1 97.56 208 MET B C 1
ATOM 3761 O O . MET B 1 208 ? -4.531 -7.621 -11.641 1 97.56 208 MET B O 1
ATOM 3765 N N . SER B 1 209 ? -3.492 -6.402 -13.242 1 97.25 209 SER B N 1
ATOM 3766 C CA . SER B 1 209 ? -4.371 -5.25 -13.078 1 97.25 209 SER B CA 1
ATOM 3767 C C . SER B 1 209 ? -5.812 -5.602 -13.422 1 97.25 209 SER B C 1
ATOM 3769 O O . SER B 1 209 ? -6.738 -5.219 -12.703 1 97.25 209 SER B O 1
ATOM 3771 N N . SER B 1 210 ? -6.008 -6.309 -14.516 1 97 210 SER B N 1
ATOM 3772 C CA . SER B 1 210 ? -7.355 -6.672 -14.953 1 97 210 SER B CA 1
ATOM 3773 C C . SER B 1 210 ? -8.016 -7.629 -13.969 1 97 210 SER B C 1
ATOM 3775 O O . SER B 1 210 ? -9.18 -7.445 -13.609 1 97 210 SER B O 1
ATOM 3777 N N . ALA B 1 211 ? -7.266 -8.594 -13.562 1 97.38 211 ALA B N 1
ATOM 3778 C CA . ALA B 1 211 ? -7.797 -9.578 -12.617 1 97.38 211 ALA B CA 1
ATOM 3779 C C . ALA B 1 211 ? -8.148 -8.922 -11.289 1 97.38 211 ALA B C 1
ATOM 3781 O O . ALA B 1 211 ? -9.195 -9.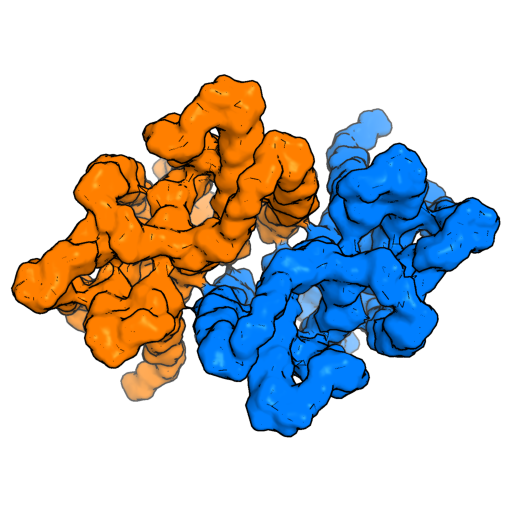211 -10.703 1 97.38 211 ALA B O 1
ATOM 3782 N N . ALA B 1 212 ? -7.273 -8.062 -10.836 1 95.88 212 ALA B N 1
ATOM 3783 C CA . ALA B 1 212 ? -7.516 -7.363 -9.57 1 95.88 212 ALA B CA 1
ATOM 3784 C C . ALA B 1 212 ? -8.727 -6.445 -9.68 1 95.88 212 ALA B C 1
ATOM 3786 O O . ALA B 1 212 ? -9.578 -6.422 -8.781 1 95.88 212 ALA B O 1
ATOM 3787 N N . ALA B 1 213 ? -8.812 -5.754 -10.758 1 95 213 ALA B N 1
ATOM 3788 C CA . ALA B 1 213 ? -9.883 -4.773 -10.953 1 95 213 ALA B CA 1
ATOM 3789 C C . ALA B 1 213 ? -11.242 -5.457 -11.023 1 95 213 ALA B C 1
ATOM 3791 O O . ALA B 1 213 ? -12.219 -4.984 -10.422 1 95 213 ALA B O 1
ATOM 3792 N N . VAL B 1 214 ? -11.352 -6.531 -11.727 1 94.38 214 VAL B N 1
ATOM 3793 C CA . VAL B 1 214 ? -12.641 -7.168 -11.953 1 94.38 214 VAL B CA 1
ATOM 3794 C C . VAL B 1 214 ? -13.117 -7.844 -10.664 1 94.38 214 VAL B C 1
ATOM 3796 O O . VAL B 1 214 ? -14.305 -8.125 -10.508 1 94.38 214 VAL B O 1
ATOM 3799 N N . SER B 1 215 ? -12.211 -8.047 -9.711 1 92.94 215 SER B N 1
ATOM 3800 C CA . SER B 1 215 ? -12.523 -8.805 -8.508 1 92.94 215 SER B CA 1
ATOM 3801 C C . SER B 1 215 ? -12.977 -7.879 -7.379 1 92.94 215 SER B C 1
ATOM 3803 O O . SER B 1 215 ? -13.227 -8.328 -6.258 1 92.94 215 SER B O 1
ATOM 3805 N N . VAL B 1 216 ? -13.094 -6.637 -7.621 1 88.62 216 VAL B N 1
ATOM 3806 C CA . VAL B 1 216 ? -13.312 -5.652 -6.562 1 88.62 216 VAL B CA 1
ATOM 3807 C C . VAL B 1 216 ? -14.648 -5.918 -5.879 1 88.62 216 VAL B C 1
ATOM 3809 O O . VAL B 1 216 ? -14.766 -5.781 -4.656 1 88.62 216 VAL B O 1
ATOM 3812 N N . ASN B 1 217 ? -15.656 -6.309 -6.602 1 88.38 217 ASN B N 1
ATOM 3813 C CA . ASN B 1 217 ? -16.969 -6.547 -6 1 88.38 217 ASN B CA 1
ATOM 3814 C C . ASN B 1 217 ? -16.953 -7.793 -5.117 1 88.38 217 ASN B C 1
ATOM 3816 O O . ASN B 1 217 ? -17.688 -7.863 -4.129 1 88.38 217 ASN B O 1
ATOM 3820 N N . VAL B 1 218 ? -16.094 -8.75 -5.473 1 92 218 VAL B N 1
ATOM 3821 C CA . VAL B 1 218 ? -16.062 -10.023 -4.758 1 92 218 VAL B CA 1
ATOM 3822 C C . VAL B 1 218 ? -15.164 -9.906 -3.527 1 92 218 VAL B C 1
ATOM 3824 O O . VAL B 1 218 ? -15.539 -10.336 -2.436 1 92 218 VAL B O 1
ATOM 3827 N N . MET B 1 219 ? -14.039 -9.258 -3.73 1 92 219 MET B N 1
ATOM 3828 C CA . MET B 1 219 ? -13.023 -9.305 -2.686 1 92 219 MET B CA 1
ATOM 3829 C C . MET B 1 219 ? -12.812 -7.926 -2.068 1 92 219 MET B C 1
ATOM 3831 O O . MET B 1 219 ? -12.188 -7.801 -1.017 1 92 219 MET B O 1
ATOM 3835 N N . GLY B 1 220 ? -13.391 -6.918 -2.645 1 87.62 220 GLY B N 1
ATOM 3836 C CA . GLY B 1 220 ? -13.031 -5.57 -2.234 1 87.62 220 GLY B CA 1
ATOM 3837 C C . GLY B 1 220 ? -11.68 -5.125 -2.766 1 87.62 220 GLY B C 1
ATOM 3838 O O . GLY B 1 220 ? -10.992 -5.891 -3.436 1 87.62 220 GLY B O 1
ATOM 3839 N N . ALA B 1 221 ? -11.289 -3.926 -2.385 1 87.19 221 ALA B N 1
ATOM 3840 C CA . ALA B 1 221 ? -10.078 -3.332 -2.949 1 87.19 221 ALA B CA 1
ATOM 3841 C C . ALA B 1 221 ? -8.836 -3.807 -2.205 1 87.19 221 ALA B C 1
ATOM 3843 O O . ALA B 1 221 ? -7.723 -3.758 -2.742 1 87.19 221 ALA B O 1
ATOM 3844 N N . LEU B 1 222 ? -8.953 -4.352 -1.03 1 88.5 222 LEU B N 1
ATOM 3845 C CA . LEU B 1 222 ? -7.789 -4.582 -0.177 1 88.5 222 LEU B CA 1
ATOM 3846 C C . LEU B 1 222 ? -7.309 -6.023 -0.289 1 88.5 222 LEU B C 1
ATOM 3848 O O . LEU B 1 222 ? -6.105 -6.281 -0.33 1 88.5 222 LEU B O 1
ATOM 3852 N N . ILE B 1 223 ? -8.164 -6.973 -0.486 1 92.88 223 ILE B N 1
ATOM 3853 C CA . ILE B 1 223 ? -7.848 -8.383 -0.316 1 92.88 223 ILE B CA 1
ATOM 3854 C C . ILE B 1 223 ? -7.051 -8.891 -1.52 1 92.88 223 ILE B C 1
ATOM 3856 O O . ILE B 1 223 ? -6.195 -9.766 -1.385 1 92.88 223 ILE B O 1
ATOM 3860 N N . PRO B 1 224 ? -7.34 -8.367 -2.723 1 95 224 PRO B N 1
ATOM 3861 C CA . PRO B 1 224 ? -6.516 -8.805 -3.852 1 95 224 PRO B CA 1
ATOM 3862 C C . PRO B 1 224 ? -5.02 -8.641 -3.592 1 95 224 PRO B C 1
ATOM 3864 O O . PRO B 1 224 ? -4.219 -9.461 -4.047 1 95 224 PRO B O 1
ATOM 3867 N N . ALA B 1 225 ? -4.641 -7.641 -2.852 1 94.81 225 ALA B N 1
ATOM 3868 C CA . ALA B 1 225 ? -3.238 -7.422 -2.508 1 94.81 225 ALA B CA 1
ATOM 3869 C C . ALA B 1 225 ? -2.682 -8.602 -1.715 1 94.81 225 ALA B C 1
ATOM 3871 O O . ALA B 1 225 ? -1.53 -9 -1.911 1 94.81 225 ALA B O 1
ATOM 3872 N N . VAL B 1 226 ? -3.475 -9.117 -0.835 1 96.25 226 VAL B N 1
ATOM 3873 C CA . VAL B 1 226 ? -3.066 -10.25 -0.004 1 96.25 226 VAL B CA 1
ATOM 3874 C C . VAL B 1 226 ? -2.934 -11.5 -0.863 1 96.25 226 VAL B C 1
ATOM 3876 O O . VAL B 1 226 ? -1.941 -12.227 -0.762 1 96.25 226 VAL B O 1
ATOM 3879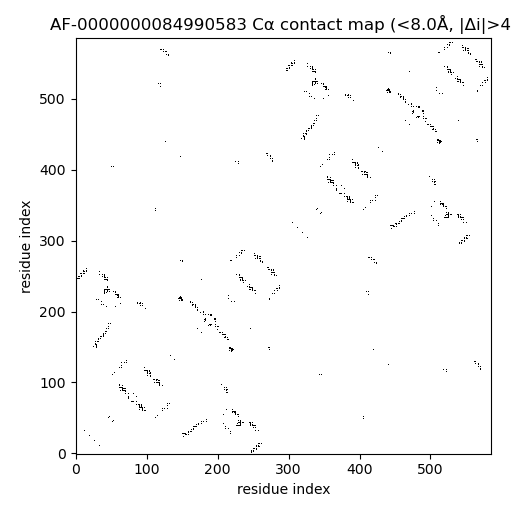 N N . VAL B 1 227 ? -3.93 -11.719 -1.743 1 97.81 227 VAL B N 1
ATOM 3880 C CA . VAL B 1 227 ? -3.988 -12.922 -2.559 1 97.81 227 VAL B CA 1
ATOM 3881 C C . VAL B 1 227 ? -2.873 -12.898 -3.602 1 97.81 227 VAL B C 1
ATOM 3883 O O . VAL B 1 227 ? -2.369 -13.953 -4.004 1 97.81 227 VAL B O 1
ATOM 3886 N N . LEU B 1 228 ? -2.393 -11.75 -3.949 1 97.88 228 LEU B N 1
ATOM 3887 C CA . LEU B 1 228 ? -1.353 -11.602 -4.961 1 97.88 228 LEU B CA 1
ATOM 3888 C C . LEU B 1 228 ? 0.032 -11.789 -4.352 1 97.88 228 LEU B C 1
ATOM 3890 O O . LEU B 1 228 ? 1.022 -11.914 -5.074 1 97.88 228 LEU B O 1
ATOM 3894 N N . VAL B 1 229 ? 0.169 -11.883 -3.035 1 97.5 229 VAL B N 1
ATOM 3895 C CA . VAL B 1 229 ? 1.49 -11.922 -2.42 1 97.5 229 VAL B CA 1
ATOM 3896 C C . VAL B 1 229 ? 1.65 -13.211 -1.619 1 97.5 229 VAL B C 1
ATOM 3898 O O . VAL B 1 229 ? 2.594 -13.977 -1.842 1 97.5 229 VAL B O 1
ATOM 3901 N N . VAL B 1 230 ? 0.701 -13.523 -0.825 1 98 230 VAL B N 1
ATOM 3902 C CA . VAL B 1 230 ? 0.868 -14.492 0.254 1 98 230 VAL B CA 1
ATOM 3903 C C . VAL B 1 230 ? 0.99 -15.898 -0.328 1 98 230 VAL B C 1
ATOM 3905 O O . VAL B 1 230 ? 1.877 -16.672 0.06 1 98 230 VAL B O 1
ATOM 3908 N N . PRO B 1 231 ? 0.137 -16.281 -1.286 1 98.06 231 PRO B N 1
ATOM 3909 C CA . PRO B 1 231 ? 0.265 -17.656 -1.783 1 98.06 231 PRO B CA 1
ATOM 3910 C C . PRO B 1 231 ? 1.603 -17.906 -2.473 1 98.06 231 PRO B C 1
ATOM 3912 O O . PRO B 1 231 ? 2.152 -19 -2.373 1 98.06 231 PRO B O 1
ATOM 3915 N N . GLY B 1 232 ? 2.092 -16.922 -3.227 1 97.38 232 GLY B N 1
ATOM 3916 C CA . GLY B 1 232 ? 3.402 -17.047 -3.84 1 97.38 232 GLY B CA 1
ATOM 3917 C C . GLY B 1 232 ? 4.523 -17.203 -2.828 1 97.38 232 GLY B C 1
ATOM 3918 O O . GLY B 1 232 ? 5.43 -18.016 -3.012 1 97.38 232 GLY B O 1
ATOM 3919 N N . ALA B 1 233 ? 4.461 -16.422 -1.771 1 96.69 233 ALA B N 1
ATOM 3920 C CA . ALA B 1 233 ? 5.441 -16.531 -0.695 1 96.69 233 ALA B CA 1
ATOM 3921 C C . ALA B 1 233 ? 5.383 -17.891 -0.03 1 96.69 233 ALA B C 1
ATOM 3923 O O . ALA B 1 233 ? 6.422 -18.5 0.26 1 96.69 233 ALA B O 1
ATOM 3924 N N . ALA B 1 234 ? 4.184 -18.359 0.18 1 97.06 234 ALA B N 1
ATOM 3925 C CA . ALA B 1 234 ? 4.012 -19.672 0.788 1 97.06 234 ALA B CA 1
ATOM 3926 C C . ALA B 1 234 ? 4.52 -20.781 -0.136 1 97.06 234 ALA B C 1
ATOM 3928 O O . ALA B 1 234 ? 5.199 -21.703 0.31 1 97.06 234 ALA B O 1
ATOM 3929 N N . ALA B 1 235 ? 4.176 -20.688 -1.394 1 96.62 235 ALA B N 1
ATOM 3930 C CA . ALA B 1 235 ? 4.594 -21.703 -2.365 1 96.62 235 ALA B CA 1
ATOM 3931 C C . ALA B 1 235 ? 6.113 -21.75 -2.48 1 96.62 235 ALA B C 1
ATOM 3933 O O . ALA B 1 235 ? 6.691 -22.828 -2.648 1 96.62 235 ALA B O 1
ATOM 3934 N N . ALA B 1 236 ? 6.746 -20.594 -2.406 1 93.94 236 ALA B N 1
ATOM 3935 C CA . ALA B 1 236 ? 8.203 -20.516 -2.504 1 93.94 236 ALA B CA 1
ATOM 3936 C C . ALA B 1 236 ? 8.859 -21.281 -1.355 1 93.94 236 ALA B C 1
ATOM 3938 O O . ALA B 1 236 ? 9.992 -21.766 -1.49 1 93.94 236 ALA B O 1
ATOM 3939 N N . LYS B 1 237 ? 8.195 -21.391 -0.241 1 94.06 237 LYS B N 1
ATOM 3940 C CA . LYS B 1 237 ? 8.742 -22.094 0.918 1 94.06 237 LYS B CA 1
ATOM 3941 C C . LYS B 1 237 ? 8.367 -23.578 0.898 1 94.06 237 LYS B C 1
ATOM 3943 O O . LYS B 1 237 ? 9.031 -24.406 1.524 1 94.06 237 LYS B O 1
ATOM 3948 N N . THR B 1 238 ? 7.336 -23.906 0.139 1 93.44 238 THR B N 1
ATOM 3949 C CA . THR B 1 238 ? 6.816 -25.266 0.168 1 93.44 238 THR B CA 1
ATOM 3950 C C . THR B 1 238 ? 7.445 -26.109 -0.94 1 93.44 238 THR B C 1
ATOM 3952 O O . THR B 1 238 ? 7.586 -27.328 -0.799 1 93.44 238 THR B O 1
ATOM 3955 N N . THR B 1 239 ? 7.73 -25.5 -2.059 1 92.38 239 THR B N 1
ATOM 3956 C CA . THR B 1 239 ? 8.297 -26.234 -3.174 1 92.38 239 THR B CA 1
ATOM 3957 C C . THR B 1 239 ? 9.617 -25.625 -3.629 1 92.38 239 THR B C 1
ATOM 3959 O O . THR B 1 239 ? 9.797 -24.406 -3.539 1 92.38 239 THR B O 1
ATOM 3962 N N . GLN B 1 240 ? 10.477 -26.406 -4.121 1 88.62 240 GLN B N 1
ATOM 3963 C CA . GLN B 1 240 ? 11.781 -25.953 -4.609 1 88.62 240 GLN B CA 1
ATOM 3964 C C . GLN B 1 240 ? 11.75 -25.703 -6.113 1 88.62 240 GLN B C 1
ATOM 3966 O O . GLN B 1 240 ? 12.664 -25.094 -6.668 1 88.62 240 GLN B O 1
ATOM 3971 N N . SER B 1 241 ? 10.688 -26.188 -6.727 1 92.62 241 SER B N 1
ATOM 3972 C CA . SER B 1 241 ? 10.555 -26.016 -8.172 1 92.62 241 SER B CA 1
ATOM 3973 C C . SER B 1 241 ? 9.875 -24.703 -8.508 1 92.62 241 SER B C 1
ATOM 3975 O O . SER B 1 241 ? 8.75 -24.438 -8.086 1 92.62 241 SER B O 1
ATOM 3977 N N . LEU B 1 242 ? 10.57 -23.953 -9.258 1 91.06 242 LEU B N 1
ATOM 3978 C CA . LEU B 1 242 ? 10.062 -22.641 -9.656 1 91.06 242 LEU B CA 1
ATOM 3979 C C . LEU B 1 242 ? 8.75 -22.781 -10.414 1 91.06 242 LEU B C 1
ATOM 3981 O O . LEU B 1 242 ? 7.812 -22.016 -10.172 1 91.06 242 LEU B O 1
ATOM 3985 N N . VAL B 1 243 ? 8.617 -23.766 -11.234 1 92.31 243 VAL B N 1
ATOM 3986 C CA . VAL B 1 243 ? 7.449 -23.953 -12.086 1 92.31 243 VAL B CA 1
ATOM 3987 C C . VAL B 1 243 ? 6.277 -24.484 -11.258 1 92.31 243 VAL B C 1
ATOM 3989 O O . VAL B 1 243 ? 5.125 -24.125 -11.508 1 92.31 243 VAL B O 1
ATOM 3992 N N . ARG B 1 244 ? 6.508 -25.25 -10.234 1 95.44 244 ARG B N 1
ATOM 3993 C CA . ARG B 1 244 ? 5.465 -25.828 -9.398 1 95.44 244 ARG B CA 1
ATOM 3994 C C . ARG B 1 244 ? 4.883 -24.797 -8.445 1 95.44 244 ARG B C 1
ATOM 3996 O O . ARG B 1 244 ? 3.838 -25.031 -7.836 1 95.44 244 ARG B O 1
ATOM 4003 N N . GLN B 1 245 ? 5.543 -23.672 -8.359 1 96 245 GLN B N 1
ATOM 4004 C CA . GLN B 1 245 ? 5.027 -22.625 -7.484 1 96 245 GLN B CA 1
ATOM 4005 C C . GLN B 1 245 ? 3.684 -22.094 -7.98 1 96 245 GLN B C 1
ATOM 4007 O O . GLN B 1 245 ? 2.826 -21.719 -7.184 1 96 245 GLN B O 1
ATOM 4012 N N . ILE B 1 246 ? 3.52 -22.172 -9.297 1 97.12 246 ILE B N 1
ATOM 4013 C CA . ILE B 1 246 ? 2.311 -21.594 -9.875 1 97.12 246 ILE B CA 1
ATOM 4014 C C . ILE B 1 246 ? 1.1 -22.438 -9.484 1 97.12 246 ILE B C 1
ATOM 4016 O O . ILE B 1 246 ? 0.17 -21.953 -8.844 1 97.12 246 ILE B O 1
ATOM 4020 N N . PRO B 1 247 ? 1.097 -23.781 -9.75 1 97.06 247 PRO B N 1
ATOM 4021 C CA . PRO B 1 247 ? -0.065 -24.578 -9.336 1 97.06 247 PRO B CA 1
ATOM 4022 C C . PRO B 1 247 ? -0.197 -24.688 -7.82 1 97.06 247 PRO B C 1
ATOM 4024 O O . PRO B 1 247 ? -1.312 -24.766 -7.297 1 97.06 247 PRO B O 1
ATOM 4027 N N . THR B 1 248 ? 0.88 -24.656 -7.105 1 97.5 248 THR B N 1
ATOM 4028 C CA . THR B 1 248 ? 0.831 -24.703 -5.648 1 97.5 248 THR B CA 1
ATOM 4029 C C . THR B 1 248 ? 0.158 -23.453 -5.086 1 97.5 248 THR B C 1
ATOM 4031 O O . THR B 1 248 ? -0.727 -23.547 -4.23 1 97.5 248 THR B O 1
ATOM 4034 N N . ALA B 1 249 ? 0.567 -22.297 -5.59 1 98.19 249 ALA B N 1
ATOM 4035 C CA . ALA B 1 249 ? -0.026 -21.047 -5.145 1 98.19 249 ALA B CA 1
ATOM 4036 C C . ALA B 1 249 ? -1.51 -20.984 -5.496 1 98.19 249 ALA B C 1
ATOM 4038 O O . ALA B 1 249 ? -2.332 -20.562 -4.672 1 98.19 249 ALA B O 1
ATOM 4039 N N . SER B 1 250 ? -1.791 -21.344 -6.715 1 98.31 250 SER B N 1
ATOM 4040 C CA . SER B 1 250 ? -3.191 -21.375 -7.129 1 98.31 250 SER B CA 1
ATOM 4041 C C . SER B 1 250 ? -4.02 -22.281 -6.219 1 98.31 250 SER B C 1
ATOM 4043 O O . SER B 1 250 ? -5.145 -21.938 -5.855 1 98.31 250 SER B O 1
ATOM 4045 N N . SER B 1 251 ? -3.473 -23.406 -5.863 1 98.44 251 SER B N 1
ATOM 4046 C CA . SER B 1 251 ? -4.156 -24.344 -4.969 1 98.44 251 SER B CA 1
ATOM 4047 C C . SER B 1 251 ? -4.375 -23.719 -3.592 1 98.44 251 SER B C 1
ATOM 4049 O O . SER B 1 251 ? -5.422 -23.938 -2.973 1 98.44 251 SER B O 1
ATOM 4051 N N . TYR B 1 252 ? -3.406 -22.984 -3.082 1 98.56 252 TYR B N 1
ATOM 4052 C CA . TYR B 1 252 ? -3.57 -22.297 -1.809 1 98.56 252 TYR B CA 1
ATOM 4053 C C . TYR B 1 252 ? -4.723 -21.312 -1.872 1 98.56 252 TYR B C 1
ATOM 4055 O O . TYR B 1 252 ? -5.48 -21.156 -0.909 1 98.56 252 TYR B O 1
ATOM 4063 N N . GLY B 1 253 ? -4.82 -20.578 -3.027 1 98.5 253 GLY B N 1
ATOM 4064 C CA . GLY B 1 253 ? -5.941 -19.672 -3.213 1 98.5 253 GLY B CA 1
ATOM 4065 C C . GLY B 1 253 ? -7.289 -20.375 -3.168 1 98.5 253 GLY B C 1
ATOM 4066 O O . GLY B 1 253 ? -8.211 -19.922 -2.486 1 98.5 253 GLY B O 1
ATOM 4067 N N . VAL B 1 254 ? -7.359 -21.5 -3.832 1 98.38 254 VAL B N 1
ATOM 4068 C CA . VAL B 1 254 ? -8.602 -22.266 -3.9 1 98.38 254 VAL B CA 1
ATOM 4069 C C . VAL B 1 254 ? -8.938 -22.828 -2.521 1 98.38 254 VAL B C 1
ATOM 4071 O O . VAL B 1 254 ? -10.094 -22.781 -2.09 1 98.38 254 VAL B O 1
ATOM 4074 N N . ILE B 1 255 ? -8 -23.344 -1.867 1 98.38 255 ILE B N 1
ATOM 4075 C CA . ILE B 1 255 ? -8.203 -23.891 -0.53 1 98.38 255 ILE B CA 1
ATOM 4076 C C . ILE B 1 255 ? -8.688 -22.797 0.409 1 98.38 255 ILE B C 1
ATOM 4078 O O . ILE B 1 255 ? -9.641 -23 1.173 1 98.38 255 ILE B O 1
ATOM 4082 N N . SER B 1 256 ? -8.023 -21.656 0.339 1 98.44 256 SER B N 1
ATOM 4083 C CA . SER B 1 256 ? -8.398 -20.547 1.222 1 98.44 256 SER B CA 1
ATOM 4084 C C . SER B 1 256 ? -9.828 -20.094 0.957 1 98.44 256 SER B C 1
ATOM 4086 O O . SER B 1 256 ? -10.578 -19.797 1.893 1 98.44 256 SER B O 1
ATOM 4088 N N . ALA B 1 257 ? -10.172 -19.984 -0.308 1 97.81 257 ALA B N 1
ATOM 4089 C CA . ALA B 1 257 ? -11.539 -19.609 -0.66 1 97.81 257 ALA B CA 1
ATOM 4090 C C . ALA B 1 257 ? -12.547 -20.641 -0.17 1 97.81 257 ALA B C 1
ATOM 4092 O O . ALA B 1 257 ? -13.617 -20.281 0.333 1 97.81 257 ALA B O 1
ATOM 4093 N N . SER B 1 258 ? -12.25 -21.922 -0.317 1 97.44 258 SER B N 1
ATOM 4094 C CA . SER B 1 258 ? -13.125 -23 0.124 1 97.44 258 SER B CA 1
ATOM 4095 C C . SER B 1 258 ? -13.305 -22.984 1.639 1 97.44 258 SER B C 1
ATOM 4097 O O . SER B 1 258 ? -14.43 -23.078 2.137 1 97.44 258 SER B O 1
ATOM 4099 N N . VAL B 1 259 ? -12.219 -22.859 2.311 1 97.19 259 VAL B N 1
ATOM 4100 C CA . VAL B 1 259 ? -12.25 -22.875 3.77 1 97.19 259 VAL B CA 1
ATOM 4101 C C . VAL B 1 259 ? -13.016 -21.641 4.27 1 97.19 259 VAL B C 1
ATOM 4103 O O . VAL B 1 259 ? -13.727 -21.719 5.273 1 97.19 259 VAL B O 1
ATOM 4106 N N . SER B 1 260 ? -12.766 -20.516 3.578 1 95.38 260 SER B N 1
ATOM 4107 C CA . SER B 1 260 ? -13.438 -19.281 3.984 1 95.38 260 SER B CA 1
ATOM 4108 C C . SER B 1 260 ? -14.953 -19.438 3.938 1 95.38 260 SER B C 1
ATOM 4110 O O . SER B 1 260 ? -15.672 -18.859 4.754 1 95.38 260 SER B O 1
ATOM 4112 N N . HIS B 1 261 ? -15.469 -20.188 2.977 1 92.44 261 HIS B N 1
ATOM 4113 C CA . HIS B 1 261 ? -16.891 -20.484 2.883 1 92.44 261 HIS B CA 1
ATOM 4114 C C . HIS B 1 261 ? -17.391 -21.203 4.129 1 92.44 261 HIS B C 1
ATOM 4116 O O . HIS B 1 261 ? -18.422 -20.828 4.691 1 92.44 261 HIS B O 1
ATOM 4122 N N . PHE B 1 262 ? -16.703 -22.172 4.543 1 93.25 262 PHE B N 1
ATOM 4123 C CA . PHE B 1 262 ? -17.125 -22.938 5.711 1 93.25 262 PHE B CA 1
ATOM 4124 C C . PHE B 1 262 ? -17 -22.109 6.98 1 93.25 262 PHE B C 1
ATOM 4126 O O . PHE B 1 262 ? -17.797 -22.25 7.906 1 93.25 262 PHE B O 1
ATOM 4133 N N . ILE B 1 263 ? -15.977 -21.281 7.07 1 93.19 263 ILE B N 1
ATOM 4134 C CA . ILE B 1 263 ? -15.82 -20.391 8.219 1 93.19 263 ILE B CA 1
ATOM 4135 C C . ILE B 1 263 ? -17.016 -19.453 8.297 1 93.19 263 ILE B C 1
ATOM 4137 O O . ILE B 1 263 ? -17.594 -19.25 9.375 1 93.19 263 ILE B O 1
ATOM 4141 N N . TYR B 1 264 ? -17.328 -18.875 7.156 1 89.25 264 TYR B N 1
ATOM 4142 C CA . TYR B 1 264 ? -18.453 -17.922 7.129 1 89.25 264 TYR B CA 1
ATOM 4143 C C . TYR B 1 264 ? -19.75 -18.625 7.516 1 89.25 264 TYR B C 1
ATOM 4145 O O . TYR B 1 264 ? -20.609 -18.016 8.164 1 89.25 264 TYR B O 1
ATOM 4153 N N . ALA B 1 265 ? -20.016 -19.891 7.102 1 85.94 265 ALA B N 1
ATOM 4154 C CA . ALA B 1 265 ? -21.203 -20.656 7.445 1 85.94 265 ALA B CA 1
ATOM 4155 C C . ALA B 1 265 ? -21.344 -20.812 8.961 1 85.94 265 ALA B C 1
ATOM 4157 O O . ALA B 1 265 ? -22.453 -20.828 9.492 1 85.94 265 ALA B O 1
ATOM 4158 N N . GLU B 1 266 ? -20.234 -20.844 9.633 1 86.31 266 GLU B N 1
ATOM 4159 C CA . GLU B 1 266 ? -20.234 -21.031 11.078 1 86.31 266 GLU B CA 1
ATOM 4160 C C . GLU B 1 266 ? -20.125 -19.703 11.812 1 86.31 266 GLU B C 1
ATOM 4162 O O . GLU B 1 266 ? -20.609 -19.562 12.93 1 86.31 266 GLU B O 1
ATOM 4167 N N . LEU B 1 267 ? -19.391 -18.781 11.227 1 85.69 267 LEU B N 1
ATOM 4168 C CA . LEU B 1 267 ? -19.156 -17.469 11.805 1 85.69 267 LEU B CA 1
ATOM 4169 C C . LEU B 1 267 ? -19.609 -16.375 10.852 1 85.69 267 LEU B C 1
ATOM 4171 O O . LEU B 1 267 ? -18.797 -15.695 10.227 1 85.69 267 LEU B O 1
ATOM 4175 N N . PRO B 1 268 ? -20.875 -16.016 10.852 1 81.62 268 PRO B N 1
ATOM 4176 C CA . PRO B 1 268 ? -21.453 -15.141 9.836 1 81.62 268 PRO B CA 1
ATOM 4177 C C . PRO B 1 268 ? -20.953 -13.695 9.953 1 81.62 268 PRO B C 1
ATOM 4179 O O . PRO B 1 268 ? -21.109 -12.914 9.008 1 81.62 268 PRO B O 1
ATOM 4182 N N . TRP B 1 269 ? -20.25 -13.469 11.016 1 77.75 269 TRP B N 1
ATOM 4183 C CA . TRP B 1 269 ? -19.766 -12.094 11.164 1 77.75 269 TRP B CA 1
ATOM 4184 C C . TRP B 1 269 ? -18.453 -11.898 10.43 1 77.75 269 TRP B C 1
ATOM 4186 O O . TRP B 1 269 ? -18.031 -10.758 10.188 1 77.75 269 TRP B O 1
ATOM 4196 N N . MET B 1 270 ? -17.812 -12.953 10.102 1 82 270 MET B N 1
ATOM 4197 C CA . MET B 1 270 ? -16.562 -12.852 9.352 1 82 270 MET B CA 1
ATOM 4198 C C . MET B 1 270 ? -16.812 -13.023 7.855 1 82 270 MET B C 1
ATOM 4200 O O . MET B 1 270 ? -16.906 -14.148 7.363 1 82 270 MET B O 1
ATOM 4204 N N . TRP B 1 271 ? -16.656 -11.977 7.145 1 82.62 271 TRP B N 1
ATOM 4205 C CA . TRP B 1 271 ? -16.906 -12.039 5.707 1 82.62 271 TRP B CA 1
ATOM 4206 C C . TRP B 1 271 ? -15.859 -12.898 5.016 1 82.62 271 TRP B C 1
ATOM 4208 O O . TRP B 1 271 ? -14.68 -12.891 5.395 1 82.62 271 TRP B O 1
ATOM 4218 N N . PRO B 1 272 ? -16.281 -13.617 4.012 1 86.5 272 PRO B N 1
ATOM 4219 C CA . PRO B 1 272 ? -15.398 -14.586 3.357 1 86.5 272 PRO B CA 1
ATOM 4220 C C . PRO B 1 272 ? -14.141 -13.945 2.785 1 86.5 272 PRO B C 1
ATOM 4222 O O . PRO B 1 272 ? -13.078 -14.562 2.773 1 86.5 272 PRO B O 1
ATOM 4225 N N . ASN B 1 273 ? -14.242 -12.758 2.363 1 84.81 273 ASN B N 1
ATOM 4226 C CA . ASN B 1 273 ? -13.062 -12.133 1.781 1 84.81 273 ASN B CA 1
ATOM 4227 C C . ASN B 1 273 ? -11.953 -11.961 2.814 1 84.81 273 ASN B C 1
ATOM 4229 O O . ASN B 1 273 ? -10.797 -12.273 2.543 1 84.81 273 ASN B O 1
ATOM 4233 N N . VAL B 1 274 ? -12.281 -11.586 4.035 1 87.94 274 VAL B N 1
ATOM 4234 C CA . VAL B 1 274 ? -11.281 -11.445 5.094 1 87.94 274 VAL B CA 1
ATOM 4235 C C . VAL B 1 274 ? -10.805 -12.828 5.531 1 87.94 274 VAL B C 1
ATOM 4237 O O . VAL B 1 274 ? -9.617 -13.016 5.832 1 87.94 274 VAL B O 1
ATOM 4240 N N . ALA B 1 275 ? -11.734 -13.758 5.555 1 93.94 275 ALA B N 1
ATOM 4241 C CA . ALA B 1 275 ? -11.383 -15.125 5.938 1 93.94 275 ALA B CA 1
ATOM 4242 C C . ALA B 1 275 ? -10.359 -15.719 4.969 1 93.94 275 ALA B C 1
ATOM 4244 O O . ALA B 1 275 ? -9.461 -16.453 5.383 1 93.94 275 ALA B O 1
ATOM 4245 N N . VAL B 1 276 ? -10.492 -15.406 3.711 1 96.62 276 VAL B N 1
ATOM 4246 C CA . VAL B 1 276 ? -9.531 -15.875 2.713 1 96.62 276 VAL B CA 1
ATOM 4247 C C . VAL B 1 276 ? -8.133 -15.398 3.08 1 96.62 276 VAL B C 1
ATOM 4249 O O . VAL B 1 276 ? -7.176 -16.188 3.051 1 96.62 276 VAL B O 1
ATOM 4252 N N . ALA B 1 277 ? -8.023 -14.172 3.422 1 95.94 277 ALA B N 1
ATOM 4253 C CA . ALA B 1 277 ? -6.738 -13.578 3.777 1 95.94 277 ALA B CA 1
ATOM 4254 C C . ALA B 1 277 ? -6.148 -14.258 5.012 1 95.94 277 ALA B C 1
ATOM 4256 O O . ALA B 1 277 ? -4.961 -14.594 5.035 1 95.94 277 ALA B O 1
ATOM 4257 N N . LEU B 1 278 ? -6.965 -14.516 5.977 1 95.12 278 LEU B N 1
ATOM 4258 C CA . LEU B 1 278 ? -6.504 -15.117 7.223 1 95.12 278 LEU B CA 1
ATOM 4259 C C . LEU B 1 278 ? -6.066 -16.562 6.996 1 95.12 278 LEU B C 1
ATOM 4261 O O . LEU B 1 278 ? -5.062 -17 7.562 1 95.12 278 LEU B O 1
ATOM 4265 N N . VAL B 1 279 ? -6.785 -17.25 6.18 1 97.31 279 VAL B N 1
ATOM 4266 C CA . VAL B 1 279 ? -6.434 -18.641 5.875 1 97.31 279 VAL B CA 1
ATOM 4267 C C . VAL B 1 279 ? -5.117 -18.688 5.105 1 97.31 279 VAL B C 1
ATOM 4269 O O . VAL B 1 279 ? -4.262 -19.531 5.375 1 97.31 279 VAL B O 1
ATOM 4272 N N . LEU B 1 280 ? -4.973 -17.781 4.156 1 98.12 280 LEU B N 1
ATOM 4273 C CA . LEU B 1 280 ? -3.725 -17.719 3.398 1 98.12 280 LEU B CA 1
ATOM 4274 C C . LEU B 1 280 ? -2.543 -17.438 4.32 1 98.12 280 LEU B C 1
ATOM 4276 O O . LEU B 1 280 ? -1.474 -18.031 4.164 1 98.12 280 LEU B O 1
ATOM 4280 N N . LEU B 1 281 ? -2.75 -16.547 5.246 1 96.44 281 LEU B N 1
ATOM 4281 C CA . LEU B 1 281 ? -1.692 -16.219 6.195 1 96.44 281 LEU B CA 1
ATOM 4282 C C . LEU B 1 281 ? -1.369 -17.422 7.078 1 96.44 281 LEU B C 1
ATOM 4284 O O . LEU B 1 281 ? -0.205 -17.656 7.41 1 96.44 281 LEU B O 1
ATOM 4288 N N . ALA B 1 282 ? -2.344 -18.156 7.449 1 96.75 282 ALA B N 1
ATOM 4289 C CA . ALA B 1 282 ? -2.125 -19.375 8.211 1 96.75 282 ALA B CA 1
ATOM 4290 C C . ALA B 1 282 ? -1.328 -20.391 7.395 1 96.75 282 ALA B C 1
ATOM 4292 O O . ALA B 1 282 ? -0.429 -21.047 7.922 1 96.75 282 ALA B O 1
ATOM 4293 N N . ILE B 1 283 ? -1.678 -20.5 6.137 1 97.12 283 ILE B N 1
ATOM 4294 C CA . ILE B 1 283 ? -0.956 -21.406 5.242 1 97.12 283 ILE B CA 1
ATOM 4295 C C . ILE B 1 283 ? 0.508 -20.969 5.152 1 97.12 283 ILE B C 1
ATOM 4297 O O . ILE B 1 283 ? 1.41 -21.812 5.207 1 97.12 283 ILE B O 1
ATOM 4301 N N . LEU B 1 284 ? 0.72 -19.719 5.047 1 97 284 LEU B N 1
ATOM 4302 C CA . LEU B 1 284 ? 2.08 -19.188 4.98 1 97 284 LEU B CA 1
ATOM 4303 C C . LEU B 1 284 ? 2.85 -19.516 6.258 1 97 284 LEU B C 1
ATOM 4305 O O . LEU B 1 284 ? 4.004 -19.938 6.203 1 97 284 LEU B O 1
ATOM 4309 N N . LEU B 1 285 ? 2.227 -19.25 7.398 1 94.44 285 LEU B N 1
ATOM 4310 C CA . LEU B 1 285 ? 2.875 -19.531 8.68 1 94.44 285 LEU B CA 1
ATOM 4311 C C . LEU B 1 285 ? 3.254 -21.016 8.781 1 94.44 285 LEU B C 1
ATOM 4313 O O . LEU B 1 285 ? 4.324 -21.344 9.289 1 94.44 285 LEU B O 1
ATOM 4317 N N . TYR B 1 286 ? 2.4 -21.812 8.273 1 93.19 286 TYR B N 1
ATOM 4318 C CA . TYR B 1 286 ? 2.664 -23.25 8.266 1 93.19 286 TYR B CA 1
ATOM 4319 C C . TYR B 1 286 ? 3.82 -23.594 7.336 1 93.19 286 TYR B C 1
ATOM 4321 O O . TYR B 1 286 ? 4.609 -24.5 7.621 1 93.19 286 TYR B O 1
ATOM 4329 N N . SER B 1 287 ? 3.893 -22.875 6.289 1 92.44 287 SER B N 1
ATOM 4330 C CA . SER B 1 287 ? 4.906 -23.141 5.277 1 92.44 287 SER B CA 1
ATOM 4331 C C . SER B 1 287 ? 6.293 -22.719 5.758 1 92.44 287 SER B C 1
ATOM 4333 O O . SER B 1 287 ? 7.305 -23.219 5.254 1 92.44 287 SER B O 1
ATOM 4335 N N . ILE B 1 288 ? 6.402 -21.672 6.637 1 89.19 288 ILE B N 1
ATOM 4336 C CA . ILE B 1 288 ? 7.68 -21.172 7.137 1 89.19 288 ILE B CA 1
ATOM 4337 C C . ILE B 1 288 ? 8.203 -22.109 8.227 1 89.19 288 ILE B C 1
ATOM 4339 O O . ILE B 1 288 ? 9.406 -22.141 8.5 1 89.19 288 ILE B O 1
ATOM 4343 N N . ARG B 1 289 ? 7.395 -22.812 9.039 1 75.56 289 ARG B N 1
ATOM 4344 C CA . ARG B 1 289 ? 7.84 -23.688 10.117 1 75.56 289 ARG B CA 1
ATOM 4345 C C . ARG B 1 289 ? 8.914 -24.656 9.625 1 75.56 289 ARG B C 1
ATOM 4347 O O . ARG B 1 289 ? 8.867 -25.125 8.484 1 75.56 289 ARG B O 1
ATOM 4354 N N . PRO B 1 290 ? 10.156 -24.484 10.188 1 58.03 290 PRO B N 1
ATOM 4355 C CA . PRO B 1 290 ? 11.195 -25.453 9.844 1 58.03 290 PRO B CA 1
ATOM 4356 C C . PRO B 1 290 ? 10.656 -26.875 9.719 1 58.03 290 PRO B C 1
ATOM 4358 O O . PRO B 1 290 ? 9.875 -27.312 10.57 1 58.03 290 PRO B O 1
ATOM 4361 N N . LEU B 1 291 ? 10.266 -27.266 8.477 1 43.72 291 LEU B N 1
ATOM 4362 C CA . LEU B 1 291 ? 10.016 -28.703 8.422 1 43.72 291 LEU B CA 1
ATOM 4363 C C . LEU B 1 291 ? 11.039 -29.469 9.258 1 43.72 291 LEU B C 1
ATOM 4365 O O . LEU B 1 291 ? 12.242 -29.281 9.086 1 43.72 291 LEU B O 1
ATOM 4369 N N . THR B 1 292 ? 10.891 -29.531 10.492 1 35.69 292 THR B N 1
ATOM 4370 C CA . THR B 1 292 ? 11.664 -30.547 11.195 1 35.69 292 THR B CA 1
ATOM 4371 C C . THR B 1 292 ? 11.852 -31.781 10.328 1 35.69 292 THR B C 1
ATOM 4373 O O . THR B 1 292 ? 12.375 -32.812 10.789 1 35.69 292 THR B O 1
ATOM 4376 N N . ARG B 1 293 ? 11.93 -31.922 9.047 1 31.31 293 ARG B N 1
ATOM 4377 C CA . ARG B 1 293 ? 12.523 -33.188 8.602 1 31.31 293 ARG B CA 1
ATOM 4378 C C . ARG B 1 293 ? 14.047 -33.094 8.586 1 31.31 293 ARG B C 1
ATOM 4380 O O . ARG B 1 293 ? 14.609 -32.031 8.242 1 31.31 293 ARG B O 1
#